Protein AF-A0A3M7MEG2-F1 (afdb_monomer)

Sequence (668 aa):
MTQASDADTGAGSASLAQGNNAINLSSTAGAWFLQFAGFLYNHRDTLGDNFNRLAKERKWGNKLNKSAGPSVKLKKRQAMSSSQANSWFIQFAGFTYYHSETLGDNFNRLAKERKWGYKLEQKRWAQCQAEEFSKKTIADVSSQAEEPSSITRIGTSSQAGSRFLQFAGFTYDPSETLEENVHRLATERKWGDKLTCKRLAEFQADTSSSITRIGASPQAGSWFCKFLGFKYDPSEPREDNFKRLAALRKWGDKLKCKHWTQCQAEEPSSHIRIGASPDAGSWFLNFPSFAYDYSLPLEDNFSRLAASHKWDREEKRKHWAECQIEEFGNAYGTDTTKLENWQNLCREVRIDEPMPSITQCKKALNASDVLVNLENLINHRNMPGVEVIRFNDWEEFMAYTVPDRIFAKKMAKKEGFIPLLGKEKERMSAESAGIVAGRTSRRCGVGNELNMLHTPRAWSLLVVDDSSCLKDYFEEEKKYYAPKECDRDYIEYVIARNMNAMEKAGDKRVTKEELLEKITPLFQGYYDMSLTMDHLYEASTQDCIQDYQKLIQVGPMLILRDMAMAADQEADRQAEEYKERVDTLAGMLDFATKVHEETAAATLRFLDGLGFALDPKIQNLRRAMEDSRRVLGENLRACVEAGWVTKENTSENDVSILSEVLLAPKET

Organism: NCBI:txid1302712

Structure (mmCIF, N/CA/C/O backbone):
data_AF-A0A3M7MEG2-F1
#
_entry.id   AF-A0A3M7MEG2-F1
#
loop_
_atom_site.group_PDB
_atom_site.id
_atom_site.type_symbol
_atom_site.label_atom_id
_atom_site.label_alt_id
_atom_site.label_comp_id
_atom_site.label_asym_id
_atom_site.label_entity_id
_atom_site.label_seq_id
_atom_site.pdbx_PDB_ins_code
_atom_site.Cartn_x
_atom_site.Cartn_y
_atom_site.Cartn_z
_atom_site.occupancy
_atom_site.B_iso_or_equiv
_atom_site.auth_seq_id
_atom_site.auth_comp_id
_atom_site.auth_asym_id
_atom_site.auth_atom_id
_atom_site.pdbx_PDB_model_num
ATOM 1 N N . MET A 1 1 ? 78.689 32.769 31.278 1.00 31.23 1 MET A N 1
ATOM 2 C CA . MET A 1 1 ? 79.606 33.844 30.853 1.00 31.23 1 MET A CA 1
ATOM 3 C C . MET A 1 1 ? 78.827 34.760 29.925 1.00 31.23 1 MET A C 1
ATOM 5 O O . MET A 1 1 ? 78.342 34.258 28.924 1.00 31.23 1 MET A O 1
ATOM 9 N N . THR A 1 2 ? 78.667 36.019 30.365 1.00 34.91 2 THR A N 1
ATOM 10 C CA . THR A 1 2 ? 78.321 37.262 29.623 1.00 34.91 2 THR A CA 1
ATOM 11 C C . THR A 1 2 ? 77.023 37.274 28.779 1.00 34.91 2 THR A C 1
ATOM 13 O O . THR A 1 2 ? 76.930 36.542 27.806 1.00 34.91 2 THR A O 1
ATOM 16 N N . GLN A 1 3 ? 75.921 37.949 29.177 1.00 38.25 3 GLN A N 1
ATOM 17 C CA . GLN A 1 3 ? 75.647 39.421 29.214 1.00 38.25 3 GLN A CA 1
ATOM 18 C C . GLN A 1 3 ? 75.838 40.098 27.839 1.00 38.25 3 GLN A C 1
ATOM 20 O O . GLN A 1 3 ? 76.814 39.779 27.177 1.00 38.25 3 GLN A O 1
ATOM 25 N N . ALA A 1 4 ? 75.035 41.049 27.339 1.00 38.25 4 ALA A N 1
ATOM 26 C CA . ALA A 1 4 ? 73.962 41.929 27.845 1.00 38.25 4 ALA A CA 1
ATOM 27 C C . ALA A 1 4 ? 73.311 42.637 26.606 1.00 38.25 4 ALA A C 1
ATOM 29 O O . ALA A 1 4 ? 73.960 42.676 25.564 1.00 38.25 4 ALA A O 1
ATOM 30 N N . SER A 1 5 ? 71.992 42.923 26.602 1.00 41.78 5 SER A N 1
ATOM 31 C CA . SER A 1 5 ? 71.337 44.265 26.731 1.00 41.78 5 SER A CA 1
ATOM 32 C C . SER A 1 5 ? 71.265 45.059 25.398 1.00 41.78 5 SER A C 1
ATOM 34 O O . SER A 1 5 ? 72.073 44.801 24.518 1.00 41.78 5 SER A O 1
ATOM 36 N N . ASP A 1 6 ? 70.317 45.937 25.037 1.00 33.91 6 ASP A N 1
ATOM 37 C CA . ASP A 1 6 ? 69.272 46.784 25.656 1.00 33.91 6 ASP A CA 1
ATOM 38 C C . ASP A 1 6 ? 68.216 47.125 24.549 1.00 33.91 6 ASP A C 1
ATOM 40 O O . ASP A 1 6 ? 68.555 47.057 23.368 1.00 33.91 6 ASP A O 1
ATOM 44 N N . ALA A 1 7 ? 66.902 47.237 24.833 1.00 36.78 7 ALA A N 1
ATOM 45 C CA . ALA A 1 7 ? 66.106 48.476 25.069 1.00 36.78 7 ALA A CA 1
ATOM 46 C C . ALA A 1 7 ? 66.026 49.434 23.839 1.00 36.78 7 ALA A C 1
ATOM 48 O O . ALA A 1 7 ? 67.023 49.634 23.164 1.00 36.78 7 ALA A O 1
ATOM 49 N N . ASP A 1 8 ? 64.957 50.139 23.446 1.00 35.78 8 ASP A N 1
ATOM 50 C CA . ASP A 1 8 ? 63.565 50.380 23.866 1.00 35.78 8 ASP A CA 1
ATOM 51 C C . ASP A 1 8 ? 62.920 51.310 22.786 1.00 35.78 8 ASP A C 1
ATOM 53 O O . ASP A 1 8 ? 63.622 51.776 21.885 1.00 35.78 8 ASP A O 1
ATOM 57 N N . THR A 1 9 ? 61.638 51.669 22.950 1.00 35.44 9 THR A N 1
ATOM 58 C CA . THR A 1 9 ? 60.776 52.656 22.238 1.00 35.44 9 THR A CA 1
ATOM 59 C C . THR A 1 9 ? 59.995 52.139 21.017 1.00 35.44 9 THR A C 1
ATOM 61 O O . THR A 1 9 ? 60.538 51.513 20.121 1.00 35.44 9 THR A O 1
ATOM 64 N N . GLY A 1 10 ? 58.684 52.351 20.862 1.00 31.69 10 GLY A N 1
ATOM 65 C CA . GLY A 1 10 ? 57.730 53.166 21.612 1.00 31.69 10 GLY A CA 1
ATOM 66 C C . GLY A 1 10 ? 56.786 53.914 20.657 1.00 31.69 10 GLY A C 1
ATOM 67 O O . GLY A 1 10 ? 57.201 54.880 20.036 1.00 31.69 10 GLY A O 1
ATOM 68 N N . ALA A 1 11 ? 55.515 53.486 20.634 1.00 32.16 11 ALA A N 1
ATOM 69 C CA . ALA A 1 11 ? 54.287 54.212 20.255 1.00 32.16 11 ALA A CA 1
ATOM 70 C C . ALA A 1 11 ? 53.988 54.604 18.782 1.00 32.16 11 ALA A C 1
ATOM 72 O O . ALA A 1 11 ? 54.729 55.339 18.141 1.00 32.16 11 ALA A O 1
ATOM 73 N N . GLY A 1 12 ? 52.762 54.266 18.332 1.00 29.05 12 GLY A N 1
ATOM 74 C CA . GLY A 1 12 ? 51.998 55.126 17.413 1.00 29.05 12 GLY A CA 1
ATOM 75 C C . GLY A 1 12 ? 50.974 54.474 16.466 1.00 29.05 12 GLY A C 1
ATOM 76 O O . GLY A 1 12 ? 51.326 54.064 15.371 1.00 29.05 12 GLY A O 1
ATOM 77 N N . SER A 1 13 ? 49.687 54.568 16.829 1.00 30.16 13 SER A N 1
ATOM 78 C CA . SER A 1 13 ? 48.490 54.724 15.960 1.00 30.16 13 SER A CA 1
ATOM 79 C C . SER A 1 13 ? 47.905 53.561 15.120 1.00 30.16 13 SER A C 1
ATOM 81 O O . SER A 1 13 ? 48.334 53.262 14.016 1.00 30.16 13 SER A O 1
ATOM 83 N N . ALA A 1 14 ? 46.797 53.023 15.654 1.00 32.91 14 ALA A N 1
ATOM 84 C CA . ALA A 1 14 ? 45.452 52.862 15.068 1.00 32.91 14 ALA A CA 1
ATOM 85 C C . ALA A 1 14 ? 45.259 52.494 13.576 1.00 32.91 14 ALA A C 1
ATOM 87 O O . ALA A 1 14 ? 45.447 53.315 12.684 1.00 32.91 14 ALA A O 1
ATOM 88 N N . SER A 1 15 ? 44.632 51.333 13.341 1.00 30.36 15 SER A N 1
ATOM 89 C CA . SER A 1 15 ? 43.772 51.082 12.175 1.00 30.36 15 SER A CA 1
ATOM 90 C C . SER A 1 15 ? 42.692 50.050 12.520 1.00 30.36 15 SER A C 1
ATOM 92 O O . SER A 1 15 ? 42.998 48.939 12.947 1.00 30.36 15 SER A O 1
ATOM 94 N N . LEU A 1 16 ? 41.428 50.441 12.329 1.00 32.22 16 LEU A N 1
ATOM 95 C CA . LEU A 1 16 ? 40.225 49.611 12.417 1.00 32.22 16 LEU A CA 1
ATOM 96 C C . LEU A 1 16 ? 40.349 48.344 11.553 1.00 32.22 16 LEU A C 1
ATOM 98 O O . LEU A 1 16 ? 40.633 48.440 10.361 1.00 32.22 16 LEU A O 1
ATOM 102 N N . ALA A 1 17 ? 40.001 47.185 12.114 1.00 32.34 17 ALA A N 1
ATOM 103 C CA . ALA A 1 17 ? 39.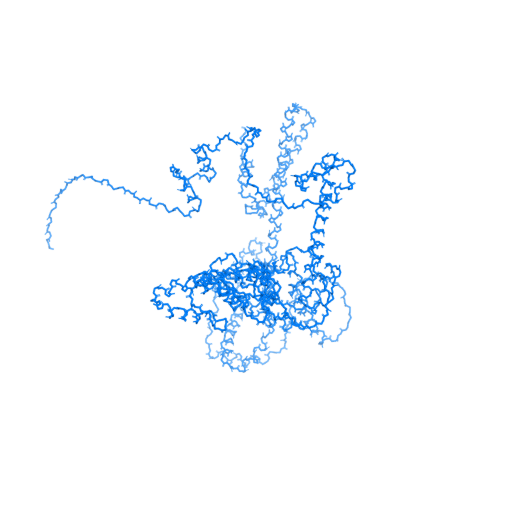653 45.991 11.348 1.00 32.34 17 ALA A CA 1
ATOM 104 C C . ALA A 1 17 ? 38.193 45.622 11.645 1.00 32.34 17 ALA A C 1
ATOM 106 O O . ALA A 1 17 ? 37.829 45.274 12.768 1.00 32.34 17 ALA A O 1
ATOM 107 N N . GLN A 1 18 ? 37.354 45.757 10.620 1.00 31.05 18 GLN A N 1
ATOM 108 C CA . GLN A 1 18 ? 35.970 45.299 10.588 1.00 31.05 18 GLN A CA 1
ATOM 109 C C . GLN A 1 18 ? 35.932 43.768 10.689 1.00 31.05 18 GLN A C 1
ATOM 111 O O . GLN A 1 18 ? 36.506 43.068 9.857 1.00 31.05 18 GLN A O 1
ATOM 116 N N . GLY A 1 19 ? 35.234 43.251 11.700 1.00 29.19 19 GLY A N 1
ATOM 117 C CA . GLY A 1 19 ? 34.893 41.836 11.799 1.00 29.19 19 GLY A CA 1
ATOM 118 C C . GLY A 1 19 ? 33.710 41.504 10.891 1.00 29.19 19 GLY A C 1
ATOM 119 O O . GLY A 1 19 ? 32.586 41.921 11.161 1.00 29.19 19 GLY A O 1
ATOM 120 N N . ASN A 1 20 ? 33.954 40.729 9.835 1.00 30.94 20 ASN A N 1
ATOM 121 C CA . ASN A 1 20 ? 32.906 40.068 9.060 1.00 30.94 20 ASN A CA 1
ATOM 122 C C . ASN A 1 20 ? 32.591 38.708 9.701 1.00 30.94 20 ASN A C 1
ATOM 124 O O . ASN A 1 20 ? 33.257 37.717 9.417 1.00 30.94 20 ASN A O 1
ATOM 128 N N . ASN A 1 21 ? 31.555 38.659 10.542 1.00 33.25 21 ASN A N 1
ATOM 129 C CA . ASN A 1 21 ? 30.901 37.407 10.928 1.00 33.25 21 ASN A CA 1
ATOM 130 C C . ASN A 1 21 ? 29.784 37.107 9.921 1.00 33.25 21 ASN A C 1
ATOM 132 O O . ASN A 1 21 ? 28.692 37.671 10.000 1.00 33.25 21 ASN A O 1
ATOM 136 N N . ALA A 1 22 ? 30.057 36.216 8.968 1.00 33.53 22 ALA A N 1
ATOM 137 C CA . ALA A 1 22 ? 29.028 35.626 8.121 1.00 33.53 22 ALA A CA 1
ATOM 138 C C . ALA A 1 22 ? 28.283 34.547 8.924 1.00 33.53 22 ALA A C 1
ATOM 140 O O . ALA A 1 22 ? 28.814 33.469 9.182 1.00 33.53 22 ALA A O 1
ATOM 141 N N . ILE A 1 23 ? 27.057 34.854 9.350 1.00 38.81 23 ILE A N 1
ATOM 142 C CA . ILE A 1 23 ? 26.146 33.891 9.977 1.00 38.81 23 ILE A CA 1
ATOM 143 C C . ILE A 1 23 ? 25.477 33.071 8.868 1.00 38.81 23 ILE A C 1
ATOM 145 O O . ILE A 1 23 ? 24.882 33.617 7.940 1.00 38.81 23 ILE A O 1
ATOM 149 N N . ASN A 1 24 ? 25.598 31.750 8.978 1.00 39.91 24 ASN A N 1
ATOM 150 C CA . ASN A 1 24 ? 25.085 30.757 8.042 1.00 39.91 24 ASN A CA 1
ATOM 151 C C . ASN A 1 24 ? 23.546 30.652 8.172 1.00 39.91 24 ASN A C 1
ATOM 153 O O . ASN A 1 24 ? 23.036 30.163 9.178 1.00 39.91 24 ASN A O 1
ATOM 157 N N . LEU A 1 25 ? 22.797 31.155 7.185 1.00 45.62 25 LEU A N 1
ATOM 158 C CA . LEU A 1 25 ? 21.327 31.117 7.128 1.00 45.62 25 LEU A CA 1
ATOM 159 C C . LEU A 1 25 ? 20.866 29.863 6.362 1.00 45.62 25 LEU A C 1
ATOM 161 O O . LEU A 1 25 ? 20.627 29.932 5.159 1.00 45.62 25 LEU A O 1
ATOM 165 N N . SER A 1 26 ? 20.745 28.716 7.038 1.00 42.72 26 SER A N 1
ATOM 166 C CA . SER A 1 26 ? 20.323 27.443 6.417 1.00 42.72 26 SER A CA 1
ATOM 167 C C . SER A 1 26 ? 18.835 27.092 6.580 1.00 42.72 26 SER A C 1
ATOM 169 O O . SER A 1 26 ? 18.432 25.994 6.205 1.00 42.72 26 SER A O 1
ATOM 171 N N . SER A 1 27 ? 17.982 27.990 7.091 1.00 55.69 27 SER A N 1
ATOM 172 C CA . SER A 1 27 ? 16.537 27.726 7.135 1.00 55.69 27 SER A CA 1
ATOM 173 C C . SER A 1 27 ? 15.844 28.175 5.841 1.00 55.69 27 SER A C 1
ATOM 175 O O . SER A 1 27 ? 15.940 29.329 5.416 1.00 55.69 27 SER A O 1
ATOM 177 N N . THR A 1 28 ? 15.096 27.258 5.218 1.00 61.84 28 THR A N 1
ATOM 178 C CA . THR A 1 28 ? 14.296 27.454 3.988 1.00 61.84 28 THR A CA 1
ATOM 179 C C . THR A 1 28 ? 13.350 28.658 4.077 1.00 61.84 28 THR A C 1
ATOM 181 O O . THR A 1 28 ? 13.046 29.301 3.074 1.00 61.84 28 THR A O 1
ATOM 184 N N . ALA A 1 29 ? 12.932 28.999 5.296 1.00 68.38 29 ALA A N 1
ATOM 185 C CA . ALA A 1 29 ? 12.127 30.167 5.626 1.00 68.38 29 ALA A CA 1
ATOM 186 C C . ALA A 1 29 ? 12.816 31.501 5.288 1.00 68.38 29 ALA A C 1
ATOM 188 O O . ALA A 1 29 ? 12.210 32.357 4.644 1.00 68.38 29 ALA A O 1
ATOM 189 N N . GLY A 1 30 ? 14.084 31.682 5.676 1.00 76.06 30 GLY A N 1
ATOM 190 C CA . GLY A 1 30 ? 14.817 32.928 5.429 1.00 76.06 30 GLY A CA 1
ATOM 191 C C . GLY A 1 30 ? 15.036 33.189 3.936 1.00 76.06 30 GLY A C 1
ATOM 192 O O . GLY A 1 30 ? 14.903 34.322 3.474 1.00 76.06 30 GLY A O 1
ATOM 193 N N . ALA A 1 31 ? 15.277 32.125 3.161 1.00 83.00 31 ALA A N 1
ATOM 194 C CA . ALA A 1 31 ? 15.474 32.199 1.712 1.00 83.00 31 ALA A CA 1
ATOM 195 C C . ALA A 1 31 ? 14.240 32.720 0.954 1.00 83.00 31 ALA A C 1
ATOM 197 O O . ALA A 1 31 ? 14.384 33.404 -0.060 1.00 83.00 31 ALA A O 1
ATOM 198 N N . TRP A 1 32 ? 13.029 32.449 1.451 1.00 89.94 32 TRP A N 1
ATOM 199 C CA . TRP A 1 32 ? 11.794 32.963 0.854 1.00 89.94 32 TRP A CA 1
ATOM 200 C C . TRP A 1 32 ? 11.682 34.489 0.996 1.00 89.94 32 TRP A C 1
ATOM 202 O O . TRP A 1 32 ? 11.363 35.183 0.032 1.00 89.94 32 TRP A O 1
ATOM 212 N N . PHE A 1 33 ? 12.027 35.037 2.167 1.00 88.38 33 PHE A N 1
ATOM 213 C CA . PHE A 1 33 ? 11.973 36.483 2.417 1.00 88.38 33 PHE A CA 1
ATOM 214 C C . PHE A 1 33 ? 13.014 37.281 1.618 1.00 88.38 33 PHE A C 1
ATOM 216 O O . PHE A 1 33 ? 12.756 38.429 1.257 1.00 88.38 33 PHE A O 1
ATOM 223 N N . LEU A 1 34 ? 14.151 36.666 1.271 1.00 83.94 34 LEU A N 1
ATOM 224 C CA . LEU A 1 34 ? 15.196 37.289 0.446 1.00 83.94 34 LEU A CA 1
ATOM 225 C C . LEU A 1 34 ? 14.755 37.571 -1.001 1.00 83.94 34 LEU A C 1
ATOM 227 O O . LEU A 1 34 ? 15.395 38.360 -1.693 1.00 83.94 34 LEU A O 1
ATOM 231 N N . GLN A 1 35 ? 13.642 36.989 -1.457 1.00 86.81 35 GLN A N 1
ATOM 232 C CA . GLN A 1 35 ? 13.072 37.280 -2.777 1.00 86.81 35 GLN A CA 1
ATOM 233 C C . GLN A 1 35 ? 12.414 38.671 -2.843 1.00 86.81 35 GLN A C 1
ATOM 235 O O . GLN A 1 35 ? 12.172 39.200 -3.930 1.00 86.81 35 GLN A O 1
ATOM 240 N N . PHE A 1 36 ? 12.139 39.301 -1.695 1.00 90.75 36 PHE A N 1
ATOM 241 C CA . PHE A 1 36 ? 11.484 40.603 -1.625 1.00 90.75 36 PHE A CA 1
ATOM 242 C C . PHE A 1 36 ? 12.518 41.720 -1.483 1.00 90.75 36 PHE A C 1
ATOM 244 O O . PHE A 1 36 ? 12.872 42.121 -0.380 1.00 90.75 36 PHE A O 1
ATOM 251 N N . ALA A 1 37 ? 12.961 42.275 -2.615 1.00 87.38 37 ALA A N 1
ATOM 252 C CA . ALA A 1 37 ? 13.951 43.354 -2.653 1.00 87.38 37 ALA A CA 1
ATOM 253 C C . ALA A 1 37 ? 13.613 44.502 -1.680 1.00 87.38 37 ALA A C 1
ATOM 255 O O . ALA A 1 37 ? 12.540 45.107 -1.782 1.00 87.38 37 ALA A O 1
ATOM 256 N N . GLY A 1 38 ? 14.530 44.786 -0.750 1.00 87.81 38 GLY A N 1
ATOM 257 C CA . GLY A 1 38 ? 14.386 45.818 0.283 1.00 87.81 38 GLY A CA 1
ATOM 258 C C . GLY A 1 38 ? 13.788 45.345 1.614 1.00 87.81 38 GLY A C 1
ATOM 259 O O . GLY A 1 38 ? 13.783 46.127 2.557 1.00 87.81 38 GLY A O 1
ATOM 260 N N . PHE A 1 39 ? 13.330 44.092 1.720 1.00 94.56 39 PHE A N 1
ATOM 261 C CA . PHE A 1 39 ? 12.874 43.513 2.984 1.00 94.56 39 PHE A CA 1
ATOM 262 C C . PHE A 1 39 ? 14.039 42.845 3.727 1.00 94.56 39 PHE A C 1
ATOM 264 O O . PHE A 1 39 ? 14.721 41.980 3.173 1.00 94.56 39 PHE A O 1
ATOM 271 N N . LEU A 1 40 ? 14.260 43.222 4.989 1.00 93.38 40 LEU A N 1
ATOM 272 C CA . LEU A 1 40 ? 15.278 42.608 5.843 1.00 93.38 40 LEU A CA 1
ATOM 273 C C . LEU A 1 40 ? 14.630 41.517 6.707 1.00 93.38 40 LEU A C 1
ATOM 275 O O . LEU A 1 40 ? 13.771 41.821 7.537 1.00 93.38 40 LEU A O 1
ATOM 279 N N . TYR A 1 41 ? 15.029 40.256 6.529 1.00 93.62 41 TYR A N 1
ATOM 280 C CA . TYR A 1 41 ? 14.593 39.158 7.399 1.00 93.62 41 TYR A CA 1
ATOM 281 C C . TYR A 1 41 ? 15.264 39.273 8.773 1.00 93.62 41 TYR A C 1
ATOM 283 O O . TYR A 1 41 ? 16.489 39.380 8.862 1.00 93.62 41 TYR A O 1
ATOM 291 N N . ASN A 1 42 ? 14.474 39.228 9.845 1.00 91.31 42 ASN A N 1
ATOM 292 C CA . ASN A 1 42 ? 14.986 39.236 11.211 1.00 91.31 42 ASN A CA 1
ATOM 293 C C . ASN A 1 42 ? 14.836 37.837 11.813 1.00 91.31 42 ASN A C 1
ATOM 295 O O . ASN A 1 42 ? 13.726 37.387 12.078 1.00 91.31 42 ASN A O 1
ATOM 299 N N . HIS A 1 43 ? 15.960 37.164 12.054 1.00 90.25 43 HIS A N 1
ATOM 300 C CA . HIS A 1 43 ? 15.987 35.802 12.594 1.00 90.25 43 HIS A CA 1
ATOM 301 C C . HIS A 1 43 ? 15.493 35.698 14.045 1.00 90.25 43 HIS A C 1
ATOM 303 O O . HIS A 1 43 ? 15.267 34.589 14.518 1.00 90.25 43 HIS A O 1
ATOM 309 N N . ARG A 1 44 ? 15.353 36.828 14.753 1.00 85.69 44 ARG A N 1
ATOM 310 C CA . ARG A 1 44 ? 14.801 36.874 16.115 1.00 85.69 44 ARG A CA 1
ATOM 311 C C . ARG A 1 44 ? 13.275 36.950 16.150 1.00 85.69 44 ARG A C 1
ATOM 313 O O . ARG A 1 44 ? 12.695 36.701 17.198 1.00 85.69 44 ARG A O 1
ATOM 320 N N . ASP A 1 45 ? 12.650 37.293 15.028 1.00 89.56 45 ASP A N 1
ATOM 321 C CA . ASP A 1 45 ? 11.198 37.392 14.911 1.00 89.56 45 ASP A CA 1
ATOM 322 C C . ASP A 1 45 ? 10.626 36.061 14.410 1.00 89.56 45 ASP A C 1
ATOM 324 O O . ASP A 1 45 ? 11.280 35.341 13.646 1.00 89.56 45 ASP A O 1
ATOM 328 N N . THR A 1 46 ? 9.385 35.736 14.782 1.00 90.69 46 THR A N 1
ATOM 329 C CA . THR A 1 46 ? 8.735 34.541 14.233 1.00 90.69 46 THR A CA 1
ATOM 330 C C . THR A 1 46 ? 8.502 34.691 12.721 1.00 90.69 46 THR A C 1
ATOM 332 O O . THR A 1 46 ? 8.537 35.787 12.148 1.00 90.69 46 THR A O 1
ATOM 335 N N . LEU A 1 47 ? 8.231 33.578 12.037 1.00 82.56 47 LEU A N 1
ATOM 336 C CA . LEU A 1 47 ? 7.825 33.586 10.626 1.00 82.56 47 LEU A CA 1
ATOM 337 C C . LEU A 1 47 ? 6.596 34.479 10.382 1.00 82.56 47 LEU A C 1
ATOM 339 O O . LEU A 1 47 ? 6.556 35.216 9.396 1.00 82.56 47 LEU A O 1
ATOM 343 N N . GLY A 1 48 ? 5.625 34.443 11.300 1.00 86.88 48 GLY A N 1
ATOM 344 C CA . GLY A 1 48 ? 4.423 35.275 11.244 1.00 86.88 48 GLY A CA 1
ATOM 345 C C . GLY A 1 48 ? 4.734 36.763 11.396 1.00 86.88 48 GLY A C 1
ATOM 346 O O . GLY A 1 48 ? 4.192 37.580 10.655 1.00 86.88 48 GLY A O 1
ATOM 347 N N . ASP A 1 49 ? 5.662 37.121 12.282 1.00 92.06 49 ASP A N 1
ATOM 348 C CA . ASP A 1 49 ? 6.077 38.512 12.498 1.00 92.06 49 ASP A CA 1
ATOM 349 C C . ASP A 1 49 ? 6.825 39.083 11.289 1.00 92.06 49 ASP A C 1
ATOM 351 O O . ASP A 1 49 ? 6.515 40.186 10.826 1.00 92.06 49 ASP A O 1
ATOM 355 N N . ASN A 1 50 ? 7.751 38.308 10.708 1.00 94.88 50 ASN A N 1
ATOM 356 C CA . ASN A 1 50 ? 8.419 38.683 9.461 1.00 94.88 50 ASN A CA 1
ATOM 357 C C . ASN A 1 50 ? 7.407 38.820 8.307 1.00 94.88 50 ASN A C 1
ATOM 359 O O . ASN A 1 50 ? 7.476 39.783 7.541 1.00 94.88 50 ASN A O 1
ATOM 363 N N . PHE A 1 51 ? 6.421 37.920 8.208 1.00 92.75 51 PHE A N 1
ATOM 364 C CA . PHE A 1 51 ? 5.362 38.002 7.198 1.00 92.75 51 PHE A CA 1
ATOM 365 C C . PHE A 1 51 ? 4.473 39.237 7.378 1.00 92.75 51 PHE A C 1
ATOM 367 O O . PHE A 1 51 ? 4.222 39.962 6.418 1.00 92.75 51 PHE A O 1
ATOM 374 N N . ASN A 1 52 ? 4.040 39.527 8.604 1.00 90.62 52 ASN A N 1
ATOM 375 C CA . ASN A 1 52 ? 3.218 40.696 8.911 1.00 90.62 52 ASN A CA 1
ATOM 376 C C . ASN A 1 52 ? 3.967 42.004 8.640 1.00 90.62 52 ASN A C 1
ATOM 378 O O . ASN A 1 52 ? 3.380 42.961 8.124 1.00 90.62 52 ASN A O 1
ATOM 382 N N . ARG A 1 53 ? 5.274 42.048 8.924 1.00 95.62 53 ARG A N 1
ATOM 383 C CA . ARG A 1 53 ? 6.116 43.205 8.607 1.00 95.62 53 ARG A CA 1
ATOM 384 C C . ARG A 1 53 ? 6.270 43.384 7.098 1.00 95.62 53 ARG A C 1
ATOM 386 O O . ARG A 1 53 ? 6.049 44.490 6.607 1.00 95.62 53 ARG A O 1
ATOM 393 N N . LEU A 1 54 ? 6.526 42.301 6.359 1.00 93.56 54 LEU A N 1
ATOM 394 C CA . LEU A 1 54 ? 6.573 42.323 4.894 1.00 93.56 54 LEU A CA 1
ATOM 395 C C . LEU A 1 54 ? 5.232 42.788 4.306 1.00 93.56 54 LEU A C 1
ATOM 397 O O . LEU A 1 54 ? 5.202 43.670 3.448 1.00 93.56 54 LEU A O 1
ATOM 401 N N . ALA A 1 55 ? 4.116 42.252 4.802 1.00 89.94 55 ALA A N 1
ATOM 402 C CA . ALA A 1 55 ? 2.773 42.630 4.379 1.00 89.94 55 ALA A CA 1
ATOM 403 C C . ALA A 1 55 ? 2.481 44.113 4.654 1.00 89.94 55 ALA A C 1
ATOM 405 O O . ALA A 1 55 ? 1.880 44.794 3.822 1.00 89.94 55 ALA A O 1
ATOM 406 N N . LYS A 1 56 ? 2.947 44.646 5.787 1.00 92.75 56 LYS A N 1
ATOM 407 C CA . LYS A 1 56 ? 2.815 46.065 6.133 1.00 92.75 56 LYS A CA 1
ATOM 408 C C . LYS A 1 56 ? 3.668 46.958 5.229 1.00 92.75 56 LYS A C 1
ATOM 410 O O . LYS A 1 56 ? 3.148 47.934 4.691 1.00 92.75 56 LYS A O 1
ATOM 415 N N . GLU A 1 57 ? 4.935 46.609 5.004 1.00 92.25 57 GLU A N 1
ATOM 416 C CA . GLU A 1 57 ? 5.849 47.343 4.112 1.00 92.25 57 GLU A CA 1
ATOM 417 C C . GLU A 1 57 ? 5.351 47.360 2.663 1.00 92.25 57 GLU A C 1
ATOM 419 O O . GLU A 1 57 ? 5.409 48.385 1.981 1.00 92.25 57 GLU A O 1
ATOM 424 N N . ARG A 1 58 ? 4.780 46.242 2.206 1.00 91.69 58 ARG A N 1
ATOM 425 C CA . ARG A 1 58 ? 4.196 46.109 0.866 1.00 91.69 58 ARG A CA 1
ATOM 426 C C . ARG A 1 58 ? 2.755 46.609 0.768 1.00 91.69 58 ARG A C 1
ATOM 428 O O . ARG A 1 58 ? 2.176 46.555 -0.316 1.00 91.69 58 ARG A O 1
ATOM 435 N N . LYS A 1 59 ? 2.185 47.123 1.866 1.00 88.25 59 LYS A N 1
ATOM 436 C CA . LYS A 1 59 ? 0.798 47.612 1.951 1.00 88.25 59 LYS A CA 1
ATOM 437 C C . LYS A 1 59 ? -0.225 46.569 1.476 1.00 88.25 59 LYS A C 1
ATOM 439 O O . LYS A 1 59 ? -1.201 46.898 0.806 1.00 88.25 59 LYS A O 1
ATOM 444 N N . TRP A 1 60 ? -0.014 45.304 1.835 1.00 85.62 60 TRP A N 1
ATOM 445 C CA . TRP A 1 60 ? -0.879 44.173 1.480 1.00 85.62 60 TRP A CA 1
ATOM 446 C C . TRP A 1 60 ? -2.230 44.150 2.223 1.00 85.62 60 TRP A C 1
ATOM 448 O O . TRP A 1 60 ? -3.053 43.278 1.961 1.00 85.62 60 TRP A O 1
ATOM 458 N N . GLY A 1 61 ? -2.527 45.132 3.083 1.00 51.75 61 GLY A N 1
ATOM 459 C CA . GLY A 1 61 ? -3.814 45.251 3.778 1.00 51.75 61 GLY A CA 1
ATOM 460 C C . GLY A 1 61 ? -4.642 46.468 3.354 1.00 51.75 61 GLY A C 1
ATOM 461 O O . GLY A 1 61 ? -4.234 47.592 3.632 1.00 51.75 61 GLY A O 1
ATOM 462 N N . ASN A 1 62 ? -5.793 46.214 2.699 1.00 41.56 62 ASN A N 1
ATOM 463 C CA . ASN A 1 62 ? -7.091 46.934 2.814 1.00 41.56 62 ASN A CA 1
ATOM 464 C C . ASN A 1 62 ? -8.127 46.596 1.706 1.00 41.56 62 ASN A C 1
ATOM 466 O O . ASN A 1 62 ? -9.118 47.305 1.553 1.00 41.56 62 ASN A O 1
ATOM 470 N N . LYS A 1 63 ? -7.969 45.506 0.938 1.00 43.16 63 LYS A N 1
ATOM 471 C CA . LYS A 1 63 ? -8.970 45.065 -0.066 1.00 43.16 63 LYS A CA 1
ATOM 472 C C . LYS A 1 63 ? -9.577 43.681 0.194 1.00 43.16 63 LYS A C 1
ATOM 474 O O . LYS A 1 63 ? -9.903 42.961 -0.739 1.00 43.16 63 LYS A O 1
ATOM 479 N N . LEU A 1 64 ? -9.783 43.326 1.457 1.00 45.69 64 LEU A N 1
ATOM 480 C CA . LEU A 1 64 ? -10.601 42.174 1.848 1.00 45.69 64 LEU A CA 1
ATOM 481 C C . LEU A 1 64 ? -11.609 42.629 2.903 1.00 45.69 64 LEU A C 1
ATOM 483 O O . LEU A 1 64 ? -11.468 42.314 4.074 1.00 45.69 64 LEU A O 1
ATOM 487 N N . ASN A 1 65 ? -12.544 43.489 2.486 1.00 39.41 65 ASN A N 1
ATOM 488 C CA . ASN A 1 65 ? -13.919 43.597 2.989 1.00 39.41 65 ASN A CA 1
ATOM 489 C C . ASN A 1 65 ? -14.601 44.822 2.346 1.00 39.41 65 ASN A C 1
ATOM 491 O O . ASN A 1 65 ? -14.112 45.938 2.484 1.00 39.41 65 ASN A O 1
ATOM 495 N N . LYS A 1 66 ? -15.761 44.599 1.706 1.00 33.06 66 LYS A N 1
ATOM 496 C CA . LYS A 1 66 ? -16.680 45.563 1.044 1.00 33.06 66 LYS A CA 1
ATOM 497 C C . LYS A 1 66 ? -16.397 45.931 -0.427 1.00 33.06 66 LYS A C 1
ATOM 499 O O . LYS A 1 66 ? -15.797 46.953 -0.735 1.00 33.06 66 LYS A O 1
ATOM 504 N N . SER A 1 67 ? -17.012 45.198 -1.352 1.00 31.84 67 SER A N 1
ATOM 505 C CA . SER A 1 67 ? -18.247 45.624 -2.046 1.00 31.84 67 SER A CA 1
ATOM 506 C C . SER A 1 67 ? -18.413 44.935 -3.409 1.00 31.84 67 SER A C 1
ATOM 508 O O . SER A 1 67 ? -17.460 44.435 -3.996 1.00 31.84 67 SER A O 1
ATOM 510 N N . ALA A 1 68 ? -19.680 44.866 -3.815 1.00 34.97 68 ALA A N 1
ATOM 511 C CA . ALA A 1 68 ? -20.252 44.453 -5.091 1.00 34.97 68 ALA A CA 1
ATOM 512 C C . ALA A 1 68 ? -19.370 44.615 -6.350 1.00 34.97 68 ALA A C 1
ATOM 514 O O . ALA A 1 68 ? -18.545 45.519 -6.449 1.00 34.97 68 ALA A O 1
ATOM 515 N N . GLY A 1 69 ? -19.618 43.752 -7.346 1.00 30.42 69 GLY A N 1
ATOM 516 C CA . GLY A 1 69 ? -19.013 43.830 -8.684 1.00 30.42 69 GLY A CA 1
ATOM 517 C C . GLY A 1 69 ? -19.232 45.180 -9.393 1.00 30.42 69 GLY A C 1
ATOM 518 O O . GLY A 1 69 ? -20.056 45.983 -8.954 1.00 30.42 69 GLY A O 1
ATOM 519 N N . PRO A 1 70 ? -18.536 45.423 -10.523 1.00 36.16 70 PRO A N 1
ATOM 520 C CA . PRO A 1 70 ? -18.893 44.697 -11.743 1.00 36.16 70 PRO A CA 1
ATOM 521 C C . PRO A 1 70 ? -17.717 44.258 -12.644 1.00 36.16 70 PRO A C 1
ATOM 523 O O . PRO A 1 70 ? -16.693 44.919 -12.749 1.00 36.16 70 PRO A O 1
ATOM 526 N N . SER A 1 71 ? -17.956 43.136 -13.334 1.00 32.91 71 SER A N 1
ATOM 527 C CA . SER A 1 71 ? -17.612 42.801 -14.728 1.00 32.91 71 SER A CA 1
ATOM 528 C C . SER A 1 71 ? -16.275 43.283 -15.323 1.00 32.91 71 SER A C 1
ATOM 530 O O . SER A 1 71 ? -16.084 44.474 -15.532 1.00 32.91 71 SER A O 1
ATOM 532 N N . VAL A 1 72 ? -15.426 42.335 -15.762 1.00 30.27 72 VAL A N 1
ATOM 533 C CA . VAL A 1 72 ? -14.954 42.215 -17.164 1.00 30.27 72 VAL A CA 1
ATOM 534 C C . VAL A 1 72 ? -14.078 40.955 -17.360 1.00 30.27 72 VAL A C 1
ATOM 536 O O . VAL A 1 72 ? -12.989 40.824 -16.816 1.00 30.27 72 VAL A O 1
ATOM 539 N N . LYS A 1 73 ? -14.599 40.068 -18.224 1.00 33.44 73 LYS A N 1
ATOM 540 C CA . LYS A 1 73 ? -13.941 39.143 -19.175 1.00 33.44 73 LYS A CA 1
ATOM 541 C C . LYS A 1 73 ? -13.006 38.046 -18.638 1.00 33.44 73 LYS A C 1
ATOM 543 O O . LYS A 1 73 ? -11.786 38.142 -18.740 1.00 33.44 73 LYS A O 1
ATOM 548 N N . LEU A 1 74 ? -13.606 36.901 -18.296 1.00 29.80 74 LEU A N 1
ATOM 549 C CA . LEU A 1 74 ? -12.945 35.597 -18.401 1.00 29.80 74 LEU A CA 1
ATOM 550 C C . LEU A 1 74 ? -13.260 34.952 -19.763 1.00 29.80 74 LEU A C 1
ATOM 552 O O . LEU A 1 74 ? -14.385 35.012 -20.260 1.00 29.80 74 LEU A O 1
ATOM 556 N N . LYS A 1 75 ? -12.225 34.382 -20.381 1.00 31.88 75 LYS A N 1
ATOM 557 C CA . LYS A 1 75 ? -12.226 33.767 -21.712 1.00 31.88 75 LYS A CA 1
ATOM 558 C C . LYS A 1 75 ? -13.240 32.619 -21.815 1.00 31.88 75 LYS A C 1
ATOM 560 O O . LYS A 1 75 ? -13.299 31.757 -20.943 1.00 31.88 75 LYS A O 1
ATOM 565 N N . LYS A 1 76 ? -13.972 32.598 -22.937 1.00 35.69 76 LYS A N 1
ATOM 566 C CA . LYS A 1 76 ? -14.827 31.496 -23.407 1.00 35.69 76 LYS A CA 1
ATOM 567 C C . LYS A 1 76 ? -14.104 30.148 -23.275 1.00 35.69 76 LYS A C 1
ATOM 569 O O . LYS A 1 76 ? -13.125 29.913 -23.980 1.00 35.69 76 LYS A O 1
ATOM 574 N N . ARG A 1 77 ? -14.643 29.248 -22.450 1.00 31.02 77 ARG A N 1
ATOM 575 C CA . ARG A 1 77 ? -14.575 27.802 -22.697 1.00 31.02 77 ARG A CA 1
ATOM 576 C C . ARG A 1 77 ? -15.829 27.407 -23.475 1.00 31.02 77 ARG A C 1
ATOM 578 O O . ARG A 1 77 ? -16.905 27.946 -23.230 1.00 31.02 77 ARG A O 1
ATOM 585 N N . GLN A 1 78 ? -15.640 26.551 -24.473 1.00 32.53 78 GLN A N 1
ATOM 586 C CA . GLN A 1 78 ? -16.679 26.052 -25.369 1.00 32.53 78 GLN A CA 1
ATOM 587 C C . GLN A 1 78 ? -17.837 25.441 -24.573 1.00 32.53 78 GLN A C 1
ATOM 589 O O . GLN A 1 78 ? -17.629 24.547 -23.759 1.00 32.53 78 GLN A O 1
ATOM 594 N N . ALA A 1 79 ? -19.052 25.918 -24.841 1.00 32.50 79 ALA A N 1
ATOM 595 C CA . ALA A 1 79 ? -20.270 25.201 -24.507 1.00 32.50 79 ALA A CA 1
ATOM 596 C C . ALA A 1 79 ? -20.400 24.014 -25.474 1.00 32.50 79 ALA A C 1
ATOM 598 O O . ALA A 1 79 ? -20.421 24.217 -26.690 1.00 32.50 79 ALA A O 1
ATOM 599 N N . MET A 1 80 ? -20.453 22.792 -24.940 1.00 30.17 80 MET A N 1
ATOM 600 C CA . MET A 1 80 ? -20.932 21.624 -25.682 1.00 30.17 80 MET A CA 1
ATOM 601 C C . MET A 1 80 ? -22.464 21.590 -25.671 1.00 30.17 80 MET A C 1
ATOM 603 O O . MET A 1 80 ? -23.111 22.154 -24.790 1.00 30.17 80 MET A O 1
ATOM 607 N N . SER A 1 81 ? -23.022 20.997 -26.725 1.00 36.62 81 SER A N 1
ATOM 608 C CA . SER A 1 81 ? -24.370 21.240 -27.227 1.00 36.62 81 SER A CA 1
ATOM 609 C C . SER A 1 81 ? -25.508 20.789 -26.312 1.00 36.62 81 SER A C 1
ATOM 611 O O . SER A 1 81 ? -25.559 19.660 -25.831 1.00 36.62 81 SER A O 1
ATOM 613 N N . SER A 1 82 ? -26.482 21.686 -26.225 1.00 45.56 82 SER A N 1
ATOM 614 C CA . SER A 1 82 ? -27.865 21.536 -25.791 1.00 45.56 82 SER A CA 1
ATOM 615 C C . SER A 1 82 ? -28.604 20.349 -26.430 1.00 45.56 82 SER A C 1
ATOM 617 O O . SER A 1 82 ? -28.797 20.347 -27.644 1.00 45.56 82 SER A O 1
ATOM 619 N N . SER A 1 83 ? -29.100 19.407 -25.618 1.00 41.06 83 SER A N 1
ATOM 620 C CA . SER A 1 83 ? -30.425 18.776 -25.838 1.00 41.06 83 SER A CA 1
ATOM 621 C C . SER A 1 83 ? -30.936 17.896 -24.685 1.00 41.06 83 SER A C 1
ATOM 623 O O . SER A 1 83 ? -32.099 17.509 -24.710 1.00 41.06 83 SER A O 1
ATOM 625 N N . GLN A 1 84 ? -30.153 17.611 -23.640 1.00 51.84 84 GLN A N 1
ATOM 626 C CA . GLN A 1 84 ? -30.636 16.812 -22.508 1.00 51.84 84 GLN A CA 1
ATOM 627 C C . GLN A 1 84 ? -30.797 17.682 -21.261 1.00 51.84 84 GLN A C 1
ATOM 629 O O . GLN A 1 84 ? -29.857 17.877 -20.495 1.00 51.84 84 GLN A O 1
ATOM 634 N N . ALA A 1 85 ? -32.007 18.202 -21.040 1.00 53.19 85 ALA A N 1
ATOM 635 C CA . ALA A 1 85 ? -32.390 18.681 -19.717 1.00 53.19 85 ALA A CA 1
ATOM 636 C C . ALA A 1 85 ? -32.167 17.527 -18.724 1.00 53.19 85 ALA A C 1
ATOM 638 O O . ALA A 1 85 ? -32.647 16.414 -18.954 1.00 53.19 85 ALA A O 1
ATOM 639 N N . ASN A 1 86 ? -31.383 17.746 -17.665 1.00 72.56 86 ASN A N 1
ATOM 640 C CA . ASN A 1 86 ? -31.022 16.669 -16.748 1.00 72.56 86 ASN A CA 1
ATOM 641 C C . ASN A 1 86 ? -32.301 16.093 -16.103 1.00 72.56 86 ASN A C 1
ATOM 643 O O . ASN A 1 86 ? -32.947 16.770 -15.302 1.00 72.56 86 ASN A O 1
ATOM 647 N N . SER A 1 87 ? -32.688 14.867 -16.498 1.00 82.69 87 SER A N 1
ATOM 648 C CA . SER A 1 87 ? -33.965 14.222 -16.127 1.00 82.69 87 SER A CA 1
ATOM 649 C C . SER A 1 87 ? -34.253 14.233 -14.631 1.00 82.69 87 SER A C 1
ATOM 651 O O . SER A 1 87 ? -35.418 14.270 -14.244 1.00 82.69 87 SER A O 1
ATOM 653 N N . TRP A 1 88 ? -33.209 14.268 -13.801 1.00 93.81 88 TRP A N 1
ATOM 654 C CA . TRP A 1 88 ? -33.344 14.356 -12.357 1.00 93.81 88 TRP A CA 1
ATOM 655 C C . TRP A 1 88 ? -34.137 15.593 -11.908 1.00 93.81 88 TRP A C 1
ATOM 657 O O . TRP A 1 88 ? -34.883 15.512 -10.940 1.00 93.81 88 TRP A O 1
ATOM 667 N N . PHE A 1 89 ? -34.045 16.734 -12.604 1.00 94.19 89 PHE A N 1
ATOM 668 C CA . PHE A 1 89 ? -34.795 17.943 -12.230 1.00 94.19 89 PHE A CA 1
ATOM 669 C C . PHE A 1 89 ? -36.260 17.916 -12.679 1.00 94.19 89 PHE A C 1
ATOM 671 O O . PHE A 1 89 ? -37.091 18.599 -12.083 1.00 94.19 89 PHE A O 1
ATOM 678 N N . ILE A 1 90 ? -36.593 17.104 -13.687 1.00 91.31 90 ILE A N 1
ATOM 679 C CA . ILE A 1 90 ? -37.943 17.032 -14.273 1.00 91.31 90 ILE A CA 1
ATOM 680 C C . ILE A 1 90 ? -38.959 16.485 -13.260 1.00 91.31 90 ILE A C 1
ATOM 682 O O . ILE A 1 90 ? -40.131 16.850 -13.296 1.00 91.31 90 ILE A O 1
ATOM 686 N N . GLN A 1 91 ? -38.513 15.675 -12.296 1.00 92.56 91 GLN A N 1
ATOM 687 C CA . GLN A 1 91 ? -39.387 15.143 -11.246 1.00 92.56 91 GLN A CA 1
ATOM 688 C C . GLN A 1 91 ? -39.875 16.209 -10.243 1.00 92.56 91 GLN A C 1
ATOM 690 O O . GLN A 1 91 ? -40.783 15.944 -9.455 1.00 92.56 91 GLN A O 1
ATOM 695 N N . PHE A 1 92 ? -39.302 17.419 -10.244 1.00 94.94 92 PHE A N 1
ATOM 696 C CA . PHE A 1 92 ? -39.672 18.485 -9.313 1.00 94.94 92 PHE A CA 1
ATOM 697 C C . PHE A 1 92 ? -40.618 19.489 -9.973 1.00 94.94 92 PHE A C 1
ATOM 699 O O . PHE A 1 92 ? -40.201 20.550 -10.431 1.00 94.94 92 PHE A O 1
ATOM 706 N N . ALA A 1 93 ? -41.917 19.181 -9.964 1.00 93.62 93 ALA A N 1
ATOM 707 C CA . ALA A 1 93 ? -42.958 20.024 -10.557 1.00 93.62 93 ALA A CA 1
ATOM 708 C C . ALA A 1 93 ? -42.844 21.503 -10.133 1.00 93.62 93 ALA A C 1
ATOM 710 O O . ALA A 1 93 ? -42.851 21.812 -8.938 1.00 93.62 93 ALA A O 1
ATOM 711 N N . GLY A 1 94 ? -42.745 22.405 -11.112 1.00 92.62 94 GLY A N 1
ATOM 712 C CA . GLY A 1 94 ? -42.594 23.849 -10.897 1.00 92.62 94 GLY A CA 1
ATOM 713 C C . GLY A 1 94 ? -41.149 24.349 -10.789 1.00 92.62 94 GLY A C 1
ATOM 714 O O . GLY A 1 94 ? -40.949 25.557 -10.722 1.00 92.62 94 GLY A O 1
ATOM 715 N N . PHE A 1 95 ? -40.146 23.465 -10.813 1.00 96.38 95 PHE A N 1
ATOM 716 C CA . PHE A 1 95 ? -38.744 23.871 -10.892 1.00 96.38 95 PHE A CA 1
ATOM 717 C C . PHE A 1 95 ? -38.318 24.092 -12.350 1.00 96.38 95 PHE A C 1
ATOM 719 O O . PHE A 1 95 ? -38.548 23.239 -13.208 1.00 96.38 95 PHE A O 1
ATOM 726 N N . THR A 1 96 ? -37.662 25.220 -12.628 1.00 95.38 96 THR A N 1
ATOM 727 C CA . THR A 1 96 ? -37.111 25.529 -13.957 1.00 95.38 96 THR A CA 1
ATOM 728 C C . THR A 1 96 ? -35.603 25.296 -13.953 1.00 95.38 96 THR A C 1
ATOM 730 O O . THR A 1 96 ? -34.883 25.913 -13.171 1.00 95.38 96 THR A O 1
ATOM 733 N N . TYR A 1 97 ? -35.120 24.409 -14.826 1.00 94.56 97 TYR A N 1
ATOM 734 C CA . TYR A 1 97 ? -33.689 24.154 -15.000 1.00 94.56 97 TYR A CA 1
ATOM 735 C C . TYR A 1 97 ? -33.062 25.192 -15.941 1.00 94.56 97 TYR A C 1
ATOM 737 O O . TYR A 1 97 ? -33.501 25.358 -17.083 1.00 94.56 97 TYR A O 1
ATOM 745 N N . TYR A 1 98 ? -32.009 25.866 -15.480 1.00 93.00 98 TYR A N 1
ATOM 746 C CA . TYR A 1 98 ? -31.301 26.884 -16.250 1.00 93.00 98 TYR A CA 1
ATOM 747 C C . TYR A 1 98 ? -29.999 26.302 -16.794 1.00 93.00 98 TYR A C 1
ATOM 749 O O . TYR A 1 98 ? -29.050 26.046 -16.059 1.00 93.00 98 TYR A O 1
ATOM 757 N N . HIS A 1 99 ? -29.943 26.135 -18.115 1.00 90.06 99 HIS A N 1
ATOM 758 C CA . HIS A 1 99 ? -28.807 25.535 -18.823 1.00 90.06 99 HIS A CA 1
ATOM 759 C C . HIS A 1 99 ? -27.522 26.379 -18.766 1.00 90.06 99 HIS A C 1
ATOM 761 O O . HIS A 1 99 ? -26.446 25.890 -19.093 1.00 90.06 99 HIS A O 1
ATOM 767 N N . SER A 1 100 ? -27.625 27.655 -18.387 1.00 90.75 100 SER A N 1
ATOM 768 C CA . SER A 1 100 ? -26.483 28.556 -18.196 1.00 90.75 100 SER A CA 1
ATOM 769 C C . SER A 1 100 ? -25.781 28.382 -16.847 1.00 90.75 100 SER A C 1
ATOM 771 O O . SER A 1 100 ? -24.728 28.976 -16.635 1.00 90.75 100 SER A O 1
ATOM 773 N N . GLU A 1 101 ? -26.381 27.633 -15.927 1.00 92.75 101 GLU A N 1
ATOM 774 C CA . GLU A 1 101 ? -25.891 27.411 -14.569 1.00 92.75 101 GLU A CA 1
ATOM 775 C C . GLU A 1 101 ? -25.309 26.002 -14.427 1.00 92.75 101 GLU A C 1
ATOM 777 O O . GLU A 1 101 ? -25.677 25.084 -15.165 1.00 92.75 101 GLU A O 1
ATOM 782 N N . THR A 1 102 ? -24.402 25.806 -13.468 1.00 92.19 102 THR A N 1
ATOM 783 C CA . THR A 1 102 ? -23.852 24.469 -13.215 1.00 92.19 102 THR A CA 1
ATOM 784 C C . THR A 1 102 ? -24.910 23.539 -12.611 1.00 92.19 102 THR A C 1
ATOM 786 O O . THR A 1 102 ? -25.983 23.967 -12.167 1.00 92.19 102 THR A O 1
ATOM 789 N N . LEU A 1 103 ? -24.617 22.235 -12.565 1.00 91.56 103 LEU A N 1
ATOM 790 C CA . LEU A 1 103 ? -25.479 21.265 -11.889 1.00 91.56 103 LEU A CA 1
ATOM 791 C C . LEU A 1 103 ? -25.685 21.616 -10.406 1.00 91.56 103 LEU A C 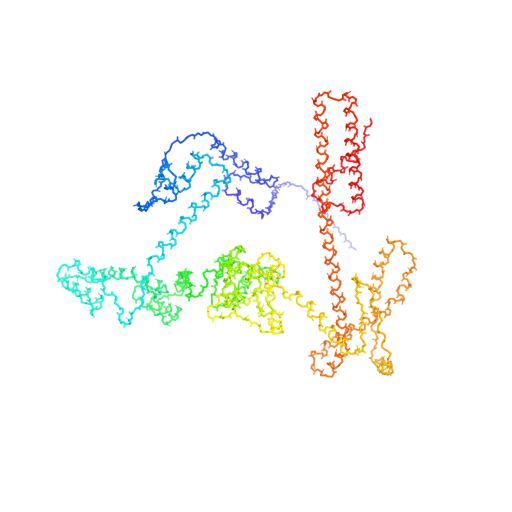1
ATOM 793 O O . LEU A 1 103 ? -26.806 21.541 -9.904 1.00 91.56 103 LEU A O 1
ATOM 797 N N . GLY A 1 104 ? -24.609 22.036 -9.733 1.00 93.50 104 GLY A N 1
ATOM 798 C CA . GLY A 1 104 ? -24.639 22.456 -8.333 1.00 93.50 104 GLY A CA 1
ATOM 799 C C . GLY A 1 104 ? -25.477 23.712 -8.117 1.00 93.50 104 GLY A C 1
ATOM 800 O O . GLY A 1 104 ? -26.267 23.760 -7.181 1.00 93.50 104 GLY A O 1
ATOM 801 N N . ASP A 1 105 ? -25.386 24.693 -9.016 1.00 95.56 105 ASP A N 1
ATOM 802 C CA . ASP A 1 105 ? -26.181 25.926 -8.931 1.00 95.56 105 ASP A CA 1
ATOM 803 C C . ASP A 1 105 ? -27.685 25.643 -9.069 1.00 95.56 105 ASP A C 1
ATOM 805 O O . ASP A 1 105 ? -28.489 26.091 -8.245 1.00 95.56 105 ASP A O 1
ATOM 809 N N . ASN A 1 106 ? -28.063 24.817 -10.054 1.00 96.81 106 ASN A N 1
ATOM 810 C CA . ASN A 1 106 ? -29.447 24.378 -10.227 1.00 96.81 106 ASN A CA 1
ATOM 811 C C . ASN A 1 106 ? -29.946 23.585 -9.007 1.00 96.81 106 ASN A C 1
ATOM 813 O O . ASN A 1 106 ? -31.066 23.804 -8.543 1.00 96.81 106 ASN A O 1
ATOM 817 N N . PHE A 1 107 ? -29.119 22.693 -8.456 1.00 97.25 107 PHE A N 1
ATOM 818 C CA . PHE A 1 107 ? -29.468 21.921 -7.265 1.00 97.25 107 PHE A CA 1
ATOM 819 C C . PHE A 1 107 ? -29.650 22.801 -6.027 1.00 97.25 107 PHE A C 1
ATOM 821 O O . PHE A 1 107 ? -30.654 22.670 -5.331 1.00 97.25 107 PHE A O 1
ATOM 828 N N . ASN A 1 108 ? -28.734 23.737 -5.781 1.00 96.44 108 ASN A N 1
ATOM 829 C CA . ASN A 1 108 ? -28.808 24.650 -4.642 1.00 96.44 108 ASN A CA 1
ATOM 830 C C . ASN A 1 108 ? -30.058 25.538 -4.717 1.00 96.44 108 ASN A C 1
ATOM 832 O O . ASN A 1 108 ? -30.719 25.765 -3.699 1.00 96.44 108 ASN A O 1
ATOM 836 N N . ARG A 1 109 ? -30.444 25.998 -5.919 1.00 97.88 109 ARG A N 1
ATOM 837 C CA . ARG A 1 109 ? -31.717 26.714 -6.106 1.00 97.88 109 ARG A CA 1
ATOM 838 C C . ARG A 1 109 ? -32.909 25.820 -5.774 1.00 97.88 109 ARG A C 1
ATOM 840 O O . ARG A 1 109 ? -33.780 26.251 -5.021 1.00 97.88 109 ARG A O 1
ATOM 847 N N . LEU A 1 110 ? -32.932 24.584 -6.274 1.00 97.19 110 LEU A N 1
ATOM 848 C CA . LEU A 1 110 ? -34.008 23.639 -5.972 1.00 97.19 110 LEU A CA 1
ATOM 849 C C . LEU A 1 110 ? -34.104 23.351 -4.464 1.00 97.19 110 LEU A C 1
ATOM 851 O O . LEU A 1 110 ? -35.197 23.400 -3.899 1.00 97.19 110 LEU A O 1
ATOM 855 N N . ALA A 1 111 ? -32.975 23.089 -3.801 1.00 97.56 111 ALA A N 1
ATOM 856 C CA . ALA A 1 111 ? -32.914 22.830 -2.364 1.00 97.56 111 ALA A CA 1
ATOM 857 C C . ALA A 1 111 ? -33.460 24.019 -1.560 1.00 97.56 111 ALA A C 1
ATOM 859 O O . ALA A 1 111 ? -34.244 23.835 -0.623 1.00 97.56 111 ALA A O 1
ATOM 860 N N . LYS A 1 112 ? -33.126 25.243 -1.987 1.00 97.69 112 LYS A N 1
ATOM 861 C CA . LYS A 1 112 ? -33.628 26.486 -1.396 1.00 97.69 112 LYS A CA 1
ATOM 862 C C . LYS A 1 112 ? -35.129 26.683 -1.624 1.00 97.69 112 LYS A C 1
ATOM 864 O O . LYS A 1 112 ? -35.844 26.980 -0.668 1.00 97.69 112 LYS A O 1
ATOM 869 N N . GLU A 1 113 ? -35.626 26.492 -2.847 1.00 97.56 113 GLU A N 1
ATOM 870 C CA . GLU A 1 113 ? -37.058 26.604 -3.179 1.00 97.56 113 GLU A CA 1
ATOM 871 C C . GLU A 1 113 ? -37.909 25.588 -2.411 1.00 97.56 113 GLU A C 1
ATOM 873 O O . GLU A 1 113 ? -39.011 25.899 -1.954 1.00 97.56 113 GLU A O 1
ATOM 878 N N . ARG A 1 114 ? -37.379 24.377 -2.212 1.00 97.44 114 ARG A N 1
ATOM 879 C CA . ARG A 1 114 ? -38.049 23.301 -1.471 1.00 97.44 114 ARG A CA 1
ATOM 880 C C . ARG A 1 114 ? -37.804 23.335 0.034 1.00 97.44 114 ARG A C 1
ATOM 882 O O . ARG A 1 114 ? -38.388 22.514 0.740 1.00 97.44 114 ARG A O 1
ATOM 889 N N . LYS A 1 115 ? -36.978 24.266 0.521 1.00 97.12 115 LYS A N 1
ATOM 890 C CA . LYS A 1 115 ? -36.590 24.399 1.934 1.00 97.12 115 LYS A CA 1
ATOM 891 C C . LYS A 1 115 ? -36.092 23.074 2.524 1.00 97.12 115 LYS A C 1
ATOM 893 O O . LYS A 1 115 ? -36.526 22.659 3.600 1.00 97.12 115 LYS A O 1
ATOM 898 N N . TRP A 1 116 ? -35.219 22.372 1.804 1.00 97.50 116 TRP A N 1
ATOM 899 C CA . TRP A 1 116 ? -34.643 21.130 2.314 1.00 97.50 116 TRP A CA 1
ATOM 900 C C . TRP A 1 116 ? -33.761 21.404 3.532 1.00 97.50 116 TRP A C 1
ATOM 902 O O . TRP A 1 116 ? -32.961 22.332 3.545 1.00 97.50 116 TRP A O 1
ATOM 912 N N . GLY A 1 117 ? -33.916 20.584 4.572 1.00 94.81 117 GLY A N 1
ATOM 913 C CA . GLY A 1 117 ? -32.963 20.554 5.678 1.00 94.81 117 GLY A CA 1
ATOM 914 C C . GLY A 1 117 ? -31.683 19.823 5.270 1.00 94.81 117 GLY A C 1
ATOM 915 O O . GLY A 1 117 ? -31.724 18.936 4.416 1.00 94.81 117 GLY A O 1
ATOM 916 N N . TYR A 1 118 ? -30.575 20.127 5.949 1.00 92.94 118 TYR A N 1
ATOM 917 C CA . TYR A 1 118 ? -29.225 19.639 5.629 1.00 92.94 118 TYR A CA 1
ATOM 918 C C . TYR A 1 118 ? -29.143 18.134 5.307 1.00 92.94 118 TYR A C 1
ATOM 920 O O . TYR A 1 118 ? -28.567 17.736 4.299 1.00 92.94 118 TYR A O 1
ATOM 928 N N . LYS A 1 119 ? -29.778 17.273 6.118 1.00 93.06 119 LYS A N 1
ATOM 929 C CA . LYS A 1 119 ? -29.764 15.814 5.889 1.00 93.06 119 LYS A CA 1
ATOM 930 C C . LYS A 1 119 ? -30.467 15.404 4.589 1.00 93.06 119 LYS A C 1
ATOM 932 O O . LYS A 1 119 ? -30.015 14.486 3.908 1.00 93.06 119 LYS A O 1
ATOM 937 N N . LEU A 1 120 ? -31.583 16.053 4.255 1.00 94.56 120 LEU A N 1
ATOM 938 C CA . LEU A 1 120 ? -32.338 15.752 3.038 1.00 94.56 120 LEU A CA 1
ATOM 939 C C . LEU A 1 120 ? -31.635 16.320 1.803 1.00 94.56 120 LEU A C 1
ATOM 941 O O . LEU A 1 120 ? -31.607 15.659 0.770 1.00 94.56 120 LEU A O 1
ATOM 945 N N . GLU A 1 121 ? -31.034 17.500 1.936 1.00 96.56 121 GLU A N 1
ATOM 946 C CA . GLU A 1 121 ? -30.215 18.129 0.903 1.00 96.56 121 GLU A CA 1
ATOM 947 C C . GLU A 1 121 ? -29.029 17.237 0.516 1.00 96.56 121 GLU A C 1
ATOM 949 O O . GLU A 1 121 ? -28.907 16.871 -0.649 1.00 96.56 121 GLU A O 1
ATOM 954 N N . GLN A 1 122 ? -28.246 16.758 1.488 1.00 94.25 122 GLN A N 1
ATOM 955 C CA . GLN A 1 122 ? -27.137 15.827 1.234 1.00 94.25 122 GLN A CA 1
ATOM 956 C C . GLN A 1 122 ? -27.600 14.541 0.533 1.00 94.25 122 GLN A C 1
ATOM 958 O O . GLN A 1 122 ? -27.014 14.112 -0.461 1.00 94.25 122 GLN A O 1
ATOM 963 N N . LYS A 1 123 ? -28.713 13.951 0.993 1.00 96.31 123 LYS A N 1
ATOM 964 C CA . LYS A 1 123 ? -29.279 12.741 0.377 1.00 96.31 123 LYS A CA 1
ATOM 965 C C . LYS A 1 123 ? -29.719 12.976 -1.071 1.00 96.31 123 LYS A C 1
ATOM 967 O O . LYS A 1 123 ? -29.494 12.123 -1.927 1.00 96.31 123 LYS A O 1
ATOM 972 N N . ARG A 1 124 ? -30.369 14.108 -1.356 1.00 96.38 124 ARG A N 1
ATOM 973 C CA . ARG A 1 124 ? -30.825 14.452 -2.712 1.00 96.38 124 ARG A CA 1
ATOM 974 C C . ARG A 1 124 ? -29.662 14.824 -3.626 1.00 96.38 124 ARG A C 1
ATOM 976 O O . ARG A 1 124 ? -29.725 14.502 -4.808 1.00 96.38 124 ARG A O 1
ATOM 983 N N . TRP A 1 125 ? -28.601 15.422 -3.088 1.00 96.62 125 TRP A N 1
ATOM 984 C CA . TRP A 1 125 ? -27.398 15.750 -3.850 1.00 96.62 125 TRP A CA 1
ATOM 985 C C . TRP A 1 125 ? -26.687 14.490 -4.335 1.00 96.62 125 TRP A C 1
ATOM 987 O O . TRP A 1 125 ? -26.407 14.366 -5.524 1.00 96.62 125 TRP A O 1
ATOM 997 N N . ALA A 1 126 ? -26.523 13.502 -3.451 1.00 92.44 126 ALA A N 1
ATOM 998 C CA . ALA A 1 126 ? -25.962 12.204 -3.815 1.00 92.44 126 ALA A CA 1
ATOM 999 C C . ALA A 1 126 ? -26.774 11.500 -4.922 1.00 92.44 126 ALA A C 1
ATOM 1001 O O . ALA A 1 126 ? -26.198 10.934 -5.847 1.00 92.44 126 ALA A O 1
ATOM 1002 N N . GLN A 1 127 ? -28.112 11.578 -4.875 1.00 93.69 127 GLN A N 1
ATOM 1003 C CA . GLN A 1 127 ? -28.979 11.039 -5.936 1.00 93.69 127 GLN A CA 1
ATOM 1004 C C . GLN A 1 127 ? -28.797 11.774 -7.272 1.00 93.69 127 GLN A C 1
ATOM 1006 O O . GLN A 1 127 ? -28.704 11.129 -8.312 1.00 93.69 127 GLN A O 1
ATOM 1011 N N . CYS A 1 128 ? -28.726 13.109 -7.237 1.00 93.62 128 CYS A N 1
ATOM 1012 C CA . CYS A 1 128 ? -28.501 13.942 -8.419 1.00 93.62 128 CYS A CA 1
ATOM 1013 C C . CYS A 1 128 ? -27.175 13.585 -9.114 1.00 93.62 128 CYS A C 1
ATOM 1015 O O . CYS A 1 128 ? -27.137 13.414 -10.331 1.00 93.62 128 CYS A O 1
ATOM 1017 N N . GLN A 1 129 ? -26.106 13.394 -8.332 1.00 89.19 129 GLN A N 1
ATOM 1018 C CA . GLN A 1 129 ? -24.796 12.994 -8.849 1.00 89.19 129 GLN A CA 1
ATOM 1019 C C . GLN A 1 129 ? -24.804 11.567 -9.414 1.00 89.19 129 GLN A C 1
ATOM 1021 O O . GLN A 1 129 ? -24.283 11.339 -10.502 1.00 89.19 129 GLN A O 1
ATOM 1026 N N . ALA A 1 130 ? -25.426 10.608 -8.722 1.00 83.44 130 ALA A N 1
ATOM 1027 C CA . ALA A 1 130 ? -25.482 9.216 -9.177 1.00 83.44 130 ALA A CA 1
ATOM 1028 C C . ALA A 1 130 ? -26.150 9.067 -10.559 1.00 83.44 130 ALA A C 1
ATOM 1030 O O . ALA A 1 130 ? -25.674 8.299 -11.398 1.00 83.44 130 ALA A O 1
ATOM 1031 N N . GLU A 1 131 ? -27.213 9.832 -10.830 1.00 86.12 131 GLU A N 1
ATOM 1032 C CA . GLU A 1 131 ? -27.860 9.841 -12.149 1.00 86.12 131 GLU A CA 1
ATOM 1033 C C . GLU A 1 131 ? -27.006 10.504 -13.241 1.00 86.12 131 GLU A C 1
ATOM 1035 O O . GLU A 1 131 ? -27.047 10.069 -14.395 1.00 86.12 131 GLU A O 1
ATOM 1040 N N . GLU A 1 132 ? -26.212 11.525 -12.902 1.00 83.62 132 GLU A N 1
ATOM 1041 C CA . GLU A 1 132 ? -25.267 12.141 -13.843 1.00 83.62 132 GLU A CA 1
ATOM 1042 C C . GLU A 1 132 ? -24.170 11.147 -14.253 1.00 83.62 132 GLU A C 1
ATOM 1044 O O . GLU A 1 132 ? -23.885 10.986 -15.444 1.00 83.62 132 GLU A O 1
ATOM 1049 N N . PHE A 1 133 ? -23.611 10.419 -13.282 1.00 75.25 133 PHE A N 1
ATOM 1050 C CA . PHE A 1 133 ? -22.592 9.402 -13.538 1.00 75.25 133 PHE A CA 1
ATOM 1051 C C . PHE A 1 133 ? -23.134 8.229 -14.361 1.00 75.25 133 PHE A C 1
ATOM 1053 O O . PHE A 1 133 ? -22.502 7.839 -15.341 1.00 75.25 133 PHE A O 1
ATOM 1060 N N . SER A 1 134 ? -24.328 7.721 -14.038 1.00 74.62 134 SER A N 1
ATOM 1061 C CA . SER A 1 134 ? -24.942 6.600 -14.765 1.00 74.62 134 SER A CA 1
ATOM 1062 C C . SER A 1 134 ? -25.154 6.903 -16.255 1.00 74.62 134 SER A C 1
ATOM 1064 O O . SER A 1 134 ? -24.880 6.058 -17.109 1.00 74.62 134 SER A O 1
ATOM 1066 N N . LYS A 1 135 ? -25.565 8.129 -16.602 1.00 72.62 135 LYS A N 1
ATOM 1067 C CA . LYS A 1 135 ? -25.751 8.527 -18.009 1.00 72.62 135 LYS A CA 1
ATOM 1068 C C . LYS A 1 135 ? -24.444 8.651 -18.770 1.00 72.62 135 LYS A C 1
ATOM 1070 O O . LYS A 1 135 ? -24.410 8.316 -19.951 1.00 72.62 135 LYS A O 1
ATOM 1075 N N . LYS A 1 136 ? -23.384 9.112 -18.104 1.00 68.12 136 LYS A N 1
ATOM 1076 C CA . LYS A 1 136 ? -22.052 9.184 -18.706 1.00 68.12 136 LYS A CA 1
ATOM 1077 C C . LYS A 1 136 ? -21.559 7.783 -19.076 1.00 68.12 136 LYS A C 1
ATOM 1079 O O . LYS A 1 136 ? -21.134 7.571 -20.203 1.00 68.12 136 LYS A O 1
ATOM 1084 N N . THR A 1 137 ? -21.762 6.810 -18.189 1.00 53.81 137 THR A N 1
ATOM 1085 C CA . THR A 1 137 ? -21.429 5.401 -18.441 1.00 53.81 137 THR A CA 1
ATOM 1086 C C . THR A 1 137 ? -22.256 4.791 -19.578 1.00 53.81 137 THR A C 1
ATOM 1088 O O . THR A 1 137 ? -21.704 4.097 -20.424 1.00 53.81 137 THR A O 1
ATOM 1091 N N . ILE A 1 138 ? -23.562 5.070 -19.659 1.00 56.34 138 ILE A N 1
ATOM 1092 C CA . ILE A 1 138 ? -24.419 4.538 -20.737 1.00 56.34 138 ILE A CA 1
ATOM 1093 C C . ILE A 1 138 ? -24.088 5.178 -22.097 1.00 56.34 138 ILE A C 1
ATOM 1095 O O . ILE A 1 138 ? -24.098 4.487 -23.115 1.00 56.34 138 ILE A O 1
ATOM 1099 N N . ALA A 1 139 ? -23.767 6.476 -22.129 1.00 51.94 139 ALA A N 1
ATOM 1100 C CA . ALA A 1 139 ? -23.353 7.159 -23.356 1.00 51.94 139 ALA A CA 1
ATOM 1101 C C . ALA A 1 139 ? -22.023 6.611 -23.902 1.00 51.94 139 ALA A C 1
ATOM 1103 O O . ALA A 1 139 ? -21.879 6.476 -25.117 1.00 51.94 139 ALA A O 1
ATOM 1104 N N . ASP A 1 140 ? -21.101 6.234 -23.014 1.00 43.28 140 ASP A N 1
ATOM 1105 C CA . ASP A 1 140 ? -19.825 5.628 -23.395 1.00 43.28 140 ASP A CA 1
ATOM 1106 C C . ASP A 1 140 ? -20.012 4.171 -23.880 1.00 43.28 140 ASP A C 1
ATOM 1108 O O . ASP A 1 140 ? -19.425 3.782 -24.891 1.00 43.28 140 ASP A O 1
ATOM 1112 N N . VAL A 1 141 ? -20.911 3.392 -23.261 1.00 46.66 141 VAL A N 1
ATOM 1113 C CA . VAL A 1 141 ? -21.176 1.981 -23.629 1.00 46.66 141 VAL A CA 1
ATOM 1114 C C . VAL A 1 141 ? -21.989 1.832 -24.928 1.00 46.66 141 VAL A C 1
ATOM 1116 O O . VAL A 1 141 ? -21.698 0.944 -25.728 1.00 46.66 141 VAL A O 1
ATOM 1119 N N . SER A 1 142 ? -22.943 2.725 -25.218 1.00 40.81 142 SER A N 1
ATOM 1120 C CA . SER A 1 142 ? -23.709 2.690 -26.485 1.00 40.81 142 SER A CA 1
ATOM 1121 C C . SER A 1 142 ? -22.874 3.014 -27.732 1.00 40.81 142 SER A C 1
ATOM 1123 O O . SER A 1 142 ? -23.355 2.851 -28.851 1.00 40.81 142 SER A O 1
ATOM 1125 N N . SER A 1 143 ? -21.629 3.469 -27.567 1.00 41.59 143 SER A N 1
ATOM 1126 C CA . SER A 1 143 ? -20.724 3.766 -28.681 1.00 41.59 143 SER A CA 1
ATOM 1127 C C . SER A 1 143 ? -19.838 2.583 -29.113 1.00 41.59 143 SER A C 1
ATOM 1129 O O . SER A 1 143 ? -19.039 2.741 -30.036 1.00 41.59 143 SER A O 1
ATOM 1131 N N . GLN A 1 144 ? -19.980 1.401 -28.490 1.00 39.12 144 GLN A N 1
ATOM 1132 C CA . GLN A 1 144 ? -19.103 0.240 -28.725 1.00 39.12 144 GLN A CA 1
ATOM 1133 C C . GLN A 1 144 ? -19.818 -1.125 -28.824 1.00 39.12 144 GLN A C 1
ATOM 1135 O O . GLN A 1 144 ? -19.290 -2.129 -28.353 1.00 39.12 144 GLN A O 1
ATOM 1140 N N . ALA A 1 145 ? -20.986 -1.210 -29.464 1.00 32.25 145 ALA A N 1
ATOM 1141 C CA . ALA A 1 145 ? -21.643 -2.501 -29.696 1.00 32.25 145 ALA A CA 1
ATOM 1142 C C . ALA A 1 145 ? -21.901 -2.771 -31.190 1.00 32.25 145 ALA A C 1
ATOM 1144 O O . ALA A 1 145 ? -22.946 -2.402 -31.716 1.00 32.25 145 ALA A O 1
ATOM 1145 N N . GLU A 1 146 ? -20.965 -3.465 -31.846 1.00 32.88 146 GLU A N 1
ATOM 1146 C CA . GLU A 1 146 ? -21.255 -4.345 -32.989 1.00 32.88 146 GLU A CA 1
ATOM 1147 C C . GLU A 1 146 ? -20.585 -5.712 -32.754 1.00 32.88 146 GLU A C 1
ATOM 1149 O O . GLU A 1 146 ? -19.414 -5.788 -32.379 1.00 32.88 146 GLU A O 1
ATOM 1154 N N . GLU A 1 147 ? -21.360 -6.786 -32.929 1.00 33.56 147 GLU A N 1
ATOM 1155 C CA . GLU A 1 147 ? -20.946 -8.190 -32.787 1.00 33.56 147 GLU A CA 1
ATOM 1156 C C . GLU A 1 147 ? -20.245 -8.743 -34.048 1.00 33.56 147 GLU A C 1
ATOM 1158 O O . GLU A 1 147 ? -20.416 -8.202 -35.144 1.00 33.56 147 GLU A O 1
ATOM 1163 N N . PRO A 1 148 ? -19.457 -9.836 -33.940 1.00 40.78 148 PRO A N 1
ATOM 1164 C CA . PRO A 1 148 ? -18.512 -10.225 -34.973 1.00 40.78 148 PRO A CA 1
ATOM 1165 C C . PRO A 1 148 ? -19.103 -11.225 -35.971 1.00 40.78 148 PRO A C 1
ATOM 1167 O O . PRO A 1 148 ? -19.609 -12.286 -35.606 1.00 40.78 148 PRO A O 1
ATOM 1170 N N . SER A 1 149 ? -18.901 -10.962 -37.262 1.00 29.89 149 SER A N 1
ATOM 1171 C CA . SER A 1 149 ? -18.833 -12.036 -38.251 1.00 29.89 149 SER A CA 1
ATOM 1172 C C . SER A 1 149 ? -17.759 -11.756 -39.306 1.00 29.89 149 SER A C 1
ATOM 1174 O O . SER A 1 149 ? -17.702 -10.691 -39.908 1.00 29.89 149 SER A O 1
ATOM 1176 N N . SER A 1 150 ? -16.925 -12.776 -39.508 1.00 29.86 150 SER A N 1
ATOM 1177 C CA . SER A 1 150 ? -16.225 -13.121 -40.750 1.00 29.86 150 SER A CA 1
ATOM 1178 C C . SER A 1 150 ? -15.096 -12.207 -41.255 1.00 29.86 150 SER A C 1
ATOM 1180 O O . SER A 1 150 ? -15.281 -11.139 -41.824 1.00 29.86 150 SER A O 1
ATOM 1182 N N . ILE A 1 151 ? -13.887 -12.758 -41.138 1.00 41.06 151 ILE A N 1
ATOM 1183 C CA . ILE A 1 151 ? -12.620 -12.355 -41.755 1.00 41.06 151 ILE A CA 1
ATOM 1184 C C . ILE A 1 151 ? -12.774 -12.092 -43.265 1.00 41.06 151 ILE A C 1
ATOM 1186 O O . ILE A 1 151 ? -12.999 -13.030 -44.029 1.00 41.06 151 ILE A O 1
ATOM 1190 N N . THR A 1 152 ? -12.536 -10.855 -43.723 1.00 32.59 152 THR A N 1
ATOM 1191 C CA . THR A 1 152 ? -11.826 -10.564 -44.991 1.00 32.59 152 THR A CA 1
ATOM 1192 C C . THR A 1 152 ? -11.318 -9.108 -45.054 1.00 32.59 152 THR A C 1
ATOM 1194 O O . THR A 1 152 ? -12.079 -8.176 -44.843 1.00 32.59 152 THR A O 1
ATOM 1197 N N . ARG A 1 153 ? -10.018 -8.940 -45.365 1.00 38.47 153 ARG A N 1
ATOM 1198 C CA . ARG A 1 153 ? -9.301 -7.736 -45.867 1.00 38.47 153 ARG A CA 1
ATOM 1199 C C . ARG A 1 153 ? -9.730 -6.351 -45.326 1.00 38.47 153 ARG A C 1
ATOM 1201 O O . ARG A 1 153 ? -10.649 -5.717 -45.830 1.00 38.47 153 ARG A O 1
ATOM 1208 N N . ILE A 1 154 ? -8.945 -5.827 -44.380 1.00 34.31 154 ILE A N 1
ATOM 1209 C CA . ILE A 1 154 ? -9.073 -4.471 -43.821 1.00 34.31 154 ILE A CA 1
ATOM 1210 C C . ILE A 1 154 ? -8.725 -3.417 -44.887 1.00 34.31 154 ILE A C 1
ATOM 1212 O O . ILE A 1 154 ? -7.609 -3.391 -45.407 1.00 34.31 154 ILE A O 1
ATOM 1216 N N . GLY A 1 155 ? -9.692 -2.552 -45.201 1.00 38.16 155 GLY A N 1
ATOM 1217 C CA . GLY A 1 155 ? -9.554 -1.418 -46.110 1.00 38.16 155 GLY A CA 1
ATOM 1218 C C . GLY A 1 155 ? -9.105 -0.137 -45.401 1.00 38.16 155 GLY A C 1
ATOM 1219 O O . GLY A 1 155 ? -9.730 0.312 -44.446 1.00 38.16 155 GLY A O 1
ATOM 1220 N N . THR A 1 156 ? -8.057 0.492 -45.930 1.00 48.38 156 THR A N 1
ATOM 1221 C CA . THR A 1 156 ? -7.612 1.861 -45.605 1.00 48.38 156 THR A CA 1
ATOM 1222 C C . THR A 1 156 ? -8.108 2.904 -46.625 1.00 48.38 156 THR A C 1
ATOM 1224 O O . THR A 1 156 ? -7.726 4.070 -46.555 1.00 48.38 156 THR A O 1
ATOM 1227 N N . SER A 1 157 ? -8.957 2.529 -47.594 1.00 54.25 157 SER A N 1
ATOM 1228 C CA . SER A 1 157 ? -9.105 3.303 -48.840 1.00 54.25 157 SER A CA 1
ATOM 1229 C C . SER A 1 157 ? -10.172 4.410 -48.853 1.00 54.25 157 SER A C 1
ATOM 1231 O O . SER A 1 157 ? -10.175 5.214 -49.785 1.00 54.25 157 SER A O 1
ATOM 1233 N N . SER A 1 158 ? -11.084 4.508 -47.876 1.00 59.47 158 SER A N 1
ATOM 1234 C CA . SER A 1 158 ? -12.247 5.405 -48.043 1.00 59.47 158 SER A CA 1
ATOM 1235 C C . SER A 1 158 ? -11.926 6.895 -47.846 1.00 59.47 158 SER A C 1
ATOM 1237 O O . SER A 1 158 ? -12.500 7.748 -48.524 1.00 59.47 158 SER A O 1
ATOM 1239 N N . GLN A 1 159 ? -10.974 7.237 -46.971 1.00 64.31 159 GLN A N 1
ATOM 1240 C CA . GLN A 1 159 ? -10.706 8.634 -46.609 1.00 64.31 159 GLN A CA 1
ATOM 1241 C C . GLN A 1 159 ? -9.674 9.318 -47.513 1.00 64.31 159 GLN A C 1
ATOM 1243 O O . GLN A 1 159 ? -9.894 10.465 -47.904 1.00 64.31 159 GLN A O 1
ATOM 1248 N N . ALA A 1 160 ? -8.602 8.623 -47.915 1.00 68.81 160 ALA A N 1
ATOM 1249 C CA . ALA A 1 160 ? -7.636 9.165 -48.877 1.00 68.81 160 ALA A CA 1
ATOM 1250 C C . ALA A 1 160 ? -8.332 9.505 -50.207 1.00 68.81 160 ALA A C 1
ATOM 1252 O O . ALA A 1 160 ? -8.180 10.616 -50.719 1.00 68.81 160 ALA A O 1
ATOM 1253 N N . GLY A 1 161 ? -9.201 8.605 -50.688 1.00 78.88 161 GLY A N 1
ATOM 1254 C CA . GLY A 1 161 ? -10.011 8.824 -51.886 1.00 78.88 161 GLY A CA 1
ATOM 1255 C C . GLY A 1 161 ? -10.883 10.082 -51.808 1.00 78.88 161 GLY A C 1
ATOM 1256 O O . GLY A 1 161 ? -10.942 10.843 -52.771 1.00 78.88 161 GLY A O 1
ATOM 1257 N N . SER A 1 162 ? -11.478 10.380 -50.646 1.00 82.44 162 SER A N 1
ATOM 1258 C CA . SER A 1 162 ? -12.359 11.549 -50.474 1.00 82.44 162 SER A CA 1
ATOM 1259 C C . SER A 1 162 ? -11.672 12.897 -50.739 1.00 82.44 162 SER A C 1
ATOM 1261 O O . SER A 1 162 ? -12.301 13.835 -51.231 1.00 82.44 162 SER A O 1
ATOM 1263 N N . ARG A 1 163 ? -10.365 13.001 -50.470 1.00 86.00 163 ARG A N 1
ATOM 1264 C CA . ARG A 1 163 ? -9.599 14.231 -50.707 1.00 86.00 163 ARG A CA 1
ATOM 1265 C C . ARG A 1 163 ? -9.169 14.361 -52.167 1.00 86.00 163 ARG A C 1
ATOM 1267 O O . ARG A 1 163 ? -9.134 15.473 -52.688 1.00 86.00 163 ARG A O 1
ATOM 1274 N N . PHE A 1 164 ? -8.934 13.245 -52.858 1.00 92.06 164 PHE A N 1
ATOM 1275 C CA . PHE A 1 164 ? -8.708 13.249 -54.305 1.00 92.06 164 PHE A CA 1
ATOM 1276 C C . PHE A 1 164 ? -9.950 13.682 -55.098 1.00 92.06 164 PHE A C 1
ATOM 1278 O O . PHE A 1 164 ? -9.806 14.346 -56.122 1.00 92.06 164 PHE A O 1
ATOM 1285 N N . LEU A 1 165 ? -11.160 13.431 -54.581 1.00 87.69 165 LEU A N 1
ATOM 1286 C CA . LEU A 1 165 ? -12.416 13.890 -55.197 1.00 87.69 165 LEU A CA 1
ATOM 1287 C C . LEU A 1 165 ? -12.554 15.421 -55.272 1.00 87.69 165 LEU A C 1
ATOM 1289 O O . LEU A 1 165 ? -13.366 15.927 -56.043 1.00 87.69 165 LEU A O 1
ATOM 1293 N N . GLN A 1 166 ? -11.747 16.179 -54.521 1.00 90.75 166 GLN A N 1
ATOM 1294 C CA . GLN A 1 166 ? -11.721 17.644 -54.616 1.00 90.75 166 GLN A CA 1
ATOM 1295 C C . GLN A 1 166 ? -11.059 18.140 -55.914 1.00 90.75 166 GLN A C 1
ATOM 1297 O O . GLN A 1 166 ? -11.216 19.302 -56.291 1.00 90.75 166 GLN A O 1
ATOM 1302 N N . PHE A 1 167 ? -10.330 17.273 -56.621 1.00 92.94 167 PHE A N 1
ATOM 1303 C CA . PHE A 1 167 ? -9.648 17.609 -57.865 1.00 92.94 167 PHE A CA 1
ATOM 1304 C C . PHE A 1 167 ? -10.491 17.164 -59.060 1.00 92.94 167 PHE A C 1
ATOM 1306 O O . PHE A 1 167 ? -10.289 16.089 -59.611 1.00 92.94 167 PHE A O 1
ATOM 1313 N N . ALA A 1 168 ? -11.416 18.023 -59.497 1.00 92.06 168 ALA A N 1
ATOM 1314 C CA . ALA A 1 168 ? -12.340 17.736 -60.598 1.00 92.06 168 ALA A CA 1
ATOM 1315 C C . ALA A 1 168 ? -11.637 17.159 -61.845 1.00 92.06 168 ALA A C 1
ATOM 1317 O O . ALA A 1 168 ? -10.786 17.829 -62.433 1.00 92.06 168 ALA A O 1
ATOM 1318 N N . GLY A 1 169 ? -12.001 15.936 -62.239 1.00 90.00 169 GLY A N 1
ATOM 1319 C CA . GLY A 1 169 ? -11.418 15.219 -63.380 1.00 90.00 169 GLY A CA 1
ATOM 1320 C C . GLY A 1 169 ? -10.300 14.228 -63.032 1.00 90.00 169 GLY A C 1
ATOM 1321 O O . GLY A 1 169 ? -9.906 13.469 -63.906 1.00 90.00 169 GLY A O 1
ATOM 1322 N N . PHE A 1 170 ? -9.831 14.188 -61.781 1.00 95.69 170 PHE A N 1
ATOM 1323 C CA . PHE A 1 170 ? -8.885 13.172 -61.315 1.00 95.69 170 PHE A CA 1
ATOM 1324 C C . PHE A 1 170 ? -9.632 11.968 -60.728 1.00 95.69 170 PHE A C 1
ATOM 1326 O O . PHE A 1 170 ? -10.541 12.138 -59.912 1.00 95.69 170 PHE A O 1
ATOM 1333 N N . THR A 1 171 ? -9.235 10.753 -61.113 1.00 95.00 171 THR A N 1
ATOM 1334 C CA . THR A 1 171 ? -9.827 9.507 -60.599 1.00 95.00 171 THR A CA 1
ATOM 1335 C C . THR A 1 171 ? -8.823 8.788 -59.706 1.00 95.00 171 THR A C 1
ATOM 1337 O O . THR A 1 171 ? -7.803 8.292 -60.183 1.00 95.00 171 THR A O 1
ATOM 1340 N N . TYR A 1 172 ? -9.123 8.729 -58.407 1.00 95.19 172 TYR A N 1
ATOM 1341 C CA . TYR A 1 172 ? -8.317 7.996 -57.432 1.00 95.19 172 TYR A CA 1
ATOM 1342 C C . TYR A 1 172 ? -8.313 6.498 -57.753 1.00 95.19 172 TYR A C 1
ATOM 1344 O O . TYR A 1 172 ? -9.383 5.901 -57.886 1.00 95.19 172 TYR A O 1
ATOM 1352 N N . ASP A 1 173 ? -7.122 5.907 -57.858 1.00 92.56 173 ASP A N 1
ATOM 1353 C CA . ASP A 1 173 ? -6.959 4.464 -58.024 1.00 92.56 173 ASP A CA 1
ATOM 1354 C C . ASP A 1 173 ? -6.555 3.848 -56.674 1.00 92.56 173 ASP A C 1
ATOM 1356 O O . ASP A 1 173 ? -5.452 4.113 -56.188 1.00 92.56 173 ASP A O 1
ATOM 1360 N N . PRO A 1 174 ? -7.423 3.042 -56.037 1.00 90.12 174 PRO A N 1
ATOM 1361 C CA . PRO A 1 174 ? -7.121 2.424 -54.750 1.00 90.12 174 PRO A CA 1
ATOM 1362 C C . PRO A 1 174 ? -6.054 1.320 -54.828 1.00 90.12 174 PRO A C 1
ATOM 1364 O O . PRO A 1 174 ? -5.636 0.829 -53.779 1.00 90.12 174 PRO A O 1
ATOM 1367 N N . SER A 1 175 ? -5.643 0.895 -56.029 1.00 89.88 175 SER A N 1
ATOM 1368 C CA . SER A 1 175 ? -4.549 -0.063 -56.225 1.00 89.88 175 SER A CA 1
ATOM 1369 C C . SER A 1 175 ? -3.161 0.591 -56.270 1.00 89.88 175 SER A C 1
ATOM 1371 O O . SER A 1 175 ? -2.169 -0.090 -56.016 1.00 89.88 175 SER A O 1
ATOM 1373 N N . GLU A 1 176 ? -3.093 1.901 -56.522 1.00 92.19 176 GLU A N 1
ATOM 1374 C CA . GLU A 1 176 ? -1.871 2.711 -56.472 1.00 92.19 176 GLU A CA 1
ATOM 1375 C C . GLU A 1 176 ? -1.610 3.227 -55.043 1.00 92.19 176 GLU A C 1
ATOM 1377 O O . GLU A 1 176 ? -2.531 3.529 -54.273 1.00 92.19 176 GLU A O 1
ATOM 1382 N N . THR A 1 177 ? -0.339 3.396 -54.681 1.00 92.44 177 THR A N 1
ATOM 1383 C CA . THR A 1 177 ? 0.066 4.046 -53.425 1.00 92.44 177 THR A CA 1
ATOM 1384 C C . THR A 1 177 ? -0.378 5.515 -53.378 1.00 92.44 177 THR A C 1
ATOM 1386 O O . THR A 1 177 ? -0.752 6.124 -54.389 1.00 92.44 177 THR A O 1
ATOM 1389 N N . LEU A 1 178 ? -0.352 6.125 -52.187 1.00 92.50 178 LEU A N 1
ATOM 1390 C CA . LEU A 1 178 ? -0.672 7.548 -52.034 1.00 92.50 178 LEU A CA 1
ATOM 1391 C C . LEU A 1 178 ? 0.306 8.414 -52.840 1.00 92.50 178 LEU A C 1
ATOM 1393 O O . LEU A 1 178 ? -0.107 9.361 -53.507 1.00 92.50 178 LEU A O 1
ATOM 1397 N N . GLU A 1 179 ? 1.591 8.066 -52.806 1.00 94.88 179 GLU A N 1
ATOM 1398 C CA . GLU A 1 179 ? 2.663 8.728 -53.543 1.00 94.88 179 GLU A CA 1
ATOM 1399 C C . GLU A 1 179 ? 2.432 8.680 -55.058 1.00 94.88 179 GLU A C 1
ATOM 1401 O O . GLU A 1 179 ? 2.563 9.716 -55.718 1.00 94.88 179 GLU A O 1
ATOM 1406 N N . GLU A 1 180 ? 2.046 7.517 -55.589 1.00 95.94 180 GLU A N 1
ATOM 1407 C CA . GLU A 1 180 ? 1.741 7.306 -57.012 1.00 95.94 180 GLU A CA 1
ATOM 1408 C C . GLU A 1 180 ? 0.508 8.104 -57.445 1.00 95.94 180 GLU A C 1
ATOM 1410 O O . GLU A 1 180 ? 0.580 8.859 -58.418 1.00 95.94 180 GLU A O 1
ATOM 1415 N N . ASN A 1 181 ? -0.577 8.063 -56.663 1.00 97.00 181 ASN A N 1
ATOM 1416 C CA . ASN A 1 181 ? -1.767 8.870 -56.936 1.00 97.00 181 ASN A CA 1
ATOM 1417 C C . ASN A 1 181 ? -1.461 10.382 -56.898 1.00 97.00 181 ASN A C 1
ATOM 1419 O O . ASN A 1 181 ? -1.938 11.132 -57.752 1.00 97.00 181 ASN A O 1
ATOM 1423 N N . VAL A 1 182 ? -0.640 10.860 -55.949 1.00 96.38 182 VAL A N 1
ATOM 1424 C CA . VAL A 1 182 ? -0.227 12.278 -55.896 1.00 96.38 182 VAL A CA 1
ATOM 1425 C C . VAL A 1 182 ? 0.675 12.645 -57.078 1.00 96.38 182 VAL A C 1
ATOM 1427 O O . VAL A 1 182 ? 0.536 13.744 -57.613 1.00 96.38 182 VAL A O 1
ATOM 1430 N N . HIS A 1 183 ? 1.564 11.754 -57.525 1.00 95.50 183 HIS A N 1
ATOM 1431 C CA . HIS A 1 183 ? 2.411 11.995 -58.701 1.00 95.50 183 HIS A CA 1
ATOM 1432 C C . HIS A 1 183 ? 1.602 12.022 -60.000 1.00 95.50 183 HIS A C 1
ATOM 1434 O O . HIS A 1 183 ? 1.839 12.878 -60.858 1.00 95.50 183 HIS A O 1
ATOM 1440 N N . ARG A 1 184 ? 0.604 11.144 -60.134 1.00 97.50 184 ARG A N 1
ATOM 1441 C CA . ARG A 1 184 ? -0.319 11.140 -61.273 1.00 97.50 184 ARG A CA 1
ATOM 1442 C C . ARG A 1 184 ? -1.147 12.422 -61.305 1.00 97.50 184 ARG A C 1
ATOM 1444 O O . ARG A 1 184 ? -1.170 13.114 -62.323 1.00 97.50 184 ARG A O 1
ATOM 1451 N N . LEU A 1 185 ? -1.696 12.823 -60.156 1.00 96.75 185 LEU A N 1
ATOM 1452 C CA . LEU A 1 185 ? -2.406 14.095 -60.008 1.00 96.75 185 LEU A CA 1
ATOM 1453 C C . LEU A 1 185 ? -1.501 15.297 -60.326 1.00 96.75 185 LEU A C 1
ATOM 1455 O O . LEU A 1 185 ? -1.920 16.225 -61.018 1.00 96.75 185 LEU A O 1
ATOM 1459 N N . ALA A 1 186 ? -0.255 15.283 -59.850 1.00 97.12 186 ALA A N 1
ATOM 1460 C CA . ALA A 1 186 ? 0.727 16.321 -60.144 1.00 97.12 186 ALA A CA 1
ATOM 1461 C C . ALA A 1 186 ? 1.037 16.405 -61.641 1.00 97.12 186 ALA A C 1
ATOM 1463 O O . ALA A 1 186 ? 1.122 17.508 -62.182 1.00 97.12 186 ALA A O 1
ATOM 1464 N N . THR A 1 187 ? 1.142 15.259 -62.317 1.00 96.75 187 THR A N 1
ATOM 1465 C CA . THR A 1 187 ? 1.383 15.188 -63.762 1.00 96.75 187 THR A CA 1
ATOM 1466 C C . THR A 1 187 ? 0.208 15.787 -64.539 1.00 96.75 187 THR A C 1
ATOM 1468 O O . THR A 1 187 ? 0.406 16.693 -65.352 1.00 96.75 187 THR A O 1
ATOM 1471 N N . GLU A 1 188 ? -1.027 15.379 -64.235 1.00 96.50 188 GLU A N 1
ATOM 1472 C CA . GLU A 1 188 ? -2.238 15.902 -64.889 1.00 96.50 188 GLU A CA 1
ATOM 1473 C C . GLU A 1 188 ? -2.425 17.410 -64.673 1.00 96.50 188 GLU A C 1
ATOM 1475 O O . GLU A 1 188 ? -2.862 18.141 -65.565 1.00 96.50 188 GLU A O 1
ATOM 1480 N N . ARG A 1 189 ? -2.058 17.900 -63.485 1.00 96.50 189 ARG A N 1
ATOM 1481 C CA . ARG A 1 189 ? -2.168 19.317 -63.112 1.00 96.50 189 ARG A CA 1
ATOM 1482 C C . ARG A 1 189 ? -0.922 20.140 -63.420 1.00 96.50 189 ARG A C 1
ATOM 1484 O O . ARG A 1 189 ? -0.920 21.336 -63.122 1.00 96.50 189 ARG A O 1
ATOM 1491 N N . LYS A 1 190 ? 0.114 19.532 -64.010 1.00 96.38 190 LYS A N 1
ATOM 1492 C CA . LYS A 1 190 ? 1.415 20.159 -64.299 1.00 96.38 190 LYS A CA 1
ATOM 1493 C C . LYS A 1 190 ? 2.019 20.857 -63.072 1.00 96.38 190 LYS A C 1
ATOM 1495 O O . LYS A 1 190 ? 2.517 21.980 -63.157 1.00 96.38 190 LYS A O 1
ATOM 1500 N N . TRP A 1 191 ? 1.934 20.219 -61.908 1.00 96.62 191 TRP A N 1
ATOM 1501 C CA . TRP A 1 191 ? 2.590 20.706 -60.696 1.00 96.62 191 TRP A CA 1
ATOM 1502 C C . TRP A 1 191 ? 4.102 20.514 -60.807 1.00 96.62 191 TRP A C 1
ATOM 1504 O O . TRP A 1 191 ? 4.572 19.448 -61.187 1.00 96.62 191 TRP A O 1
ATOM 1514 N N . GLY A 1 192 ? 4.871 21.544 -60.450 1.00 93.00 192 GLY A N 1
ATOM 1515 C CA . GLY A 1 192 ? 6.317 21.399 -60.275 1.00 93.00 192 GLY A CA 1
ATOM 1516 C C . GLY A 1 192 ? 6.657 20.678 -58.968 1.00 93.00 192 GLY A C 1
ATOM 1517 O O . GLY A 1 192 ? 5.890 20.750 -58.003 1.00 93.00 192 GLY A O 1
ATOM 1518 N N . ASP A 1 193 ? 7.842 20.069 -58.906 1.00 91.44 193 ASP A N 1
ATOM 1519 C CA . ASP A 1 193 ? 8.306 19.193 -57.813 1.00 91.44 193 ASP A CA 1
ATOM 1520 C C . ASP A 1 193 ? 8.077 19.768 -56.411 1.00 91.44 193 ASP A C 1
ATOM 1522 O O . ASP A 1 193 ? 7.629 19.082 -55.494 1.00 91.44 193 ASP A O 1
ATOM 1526 N N . LYS A 1 194 ? 8.312 21.074 -56.242 1.00 90.94 194 LYS A N 1
ATOM 1527 C CA . LYS A 1 194 ? 8.124 21.760 -54.957 1.00 90.94 194 LYS A CA 1
ATOM 1528 C C . LYS A 1 194 ? 6.670 21.718 -54.472 1.00 90.94 194 LYS A C 1
ATOM 1530 O O . LYS A 1 194 ? 6.429 21.578 -53.273 1.00 90.94 194 LYS A O 1
ATOM 1535 N N . LEU A 1 195 ? 5.705 21.866 -55.380 1.00 91.88 195 LEU A N 1
ATOM 1536 C CA . LEU A 1 195 ? 4.283 21.809 -55.043 1.00 91.88 195 LEU A CA 1
ATOM 1537 C C . LEU A 1 195 ? 3.824 20.360 -54.860 1.00 91.88 195 LEU A C 1
ATOM 1539 O O . LEU A 1 195 ? 3.056 20.096 -53.939 1.00 91.88 195 LEU A O 1
ATOM 1543 N N . THR A 1 196 ? 4.347 19.434 -55.665 1.00 94.06 196 THR A N 1
ATOM 1544 C CA . THR A 1 196 ? 4.097 17.992 -55.534 1.00 94.06 196 THR A CA 1
ATOM 1545 C C . THR A 1 196 ? 4.511 17.483 -54.155 1.00 94.06 196 THR A C 1
ATOM 1547 O O . THR A 1 196 ? 3.686 16.912 -53.446 1.00 94.06 196 THR A O 1
ATOM 1550 N N . CYS A 1 197 ? 5.728 17.803 -53.702 1.00 88.25 197 CYS A N 1
ATOM 1551 C CA . CYS A 1 197 ? 6.204 17.445 -52.362 1.00 88.25 197 CYS A CA 1
ATOM 1552 C C . CYS A 1 197 ? 5.353 18.073 -51.250 1.00 88.25 197 CYS A C 1
ATOM 1554 O O . CYS A 1 197 ? 5.043 17.414 -50.258 1.00 88.25 197 CYS A O 1
ATOM 1556 N N . LYS A 1 198 ? 4.940 19.339 -51.412 1.00 93.81 198 LYS A N 1
ATOM 1557 C CA . LYS A 1 198 ? 4.070 20.010 -50.436 1.00 93.81 198 LYS A CA 1
ATOM 1558 C C . LYS A 1 198 ? 2.713 19.311 -50.325 1.00 93.81 198 LYS A C 1
ATOM 1560 O O . LYS A 1 198 ? 2.245 19.070 -49.218 1.00 93.81 198 LYS A O 1
ATOM 1565 N N . ARG A 1 199 ? 2.084 18.988 -51.457 1.00 92.94 199 ARG A N 1
ATOM 1566 C CA . ARG A 1 199 ? 0.777 18.321 -51.479 1.00 92.94 199 ARG A CA 1
ATOM 1567 C C . ARG A 1 199 ? 0.870 16.903 -50.939 1.00 92.94 199 ARG A C 1
ATOM 1569 O O . ARG A 1 199 ? 0.024 16.535 -50.136 1.00 92.94 199 ARG A O 1
ATOM 1576 N N . LEU A 1 200 ? 1.916 16.157 -51.285 1.00 94.19 200 LEU A N 1
ATOM 1577 C CA . LEU A 1 200 ? 2.154 14.829 -50.723 1.00 94.19 200 LEU A CA 1
ATOM 1578 C C . LEU A 1 200 ? 2.233 14.867 -49.189 1.00 94.19 200 LEU A C 1
ATOM 1580 O O . LEU A 1 200 ? 1.552 14.088 -48.532 1.00 94.19 200 LEU A O 1
ATOM 1584 N N . ALA A 1 201 ? 2.970 15.827 -48.623 1.00 86.88 201 ALA A N 1
ATOM 1585 C CA . ALA A 1 201 ? 3.056 15.999 -47.173 1.00 86.88 201 ALA A CA 1
ATOM 1586 C C . ALA A 1 201 ? 1.701 16.360 -46.531 1.00 86.88 201 ALA A C 1
ATOM 1588 O O . ALA A 1 201 ? 1.384 15.865 -45.452 1.00 86.88 201 ALA A O 1
ATOM 1589 N N . GLU A 1 202 ? 0.886 17.193 -47.191 1.00 90.94 202 GLU A N 1
ATOM 1590 C CA . GLU A 1 202 ? -0.478 17.500 -46.733 1.00 90.94 202 GLU A CA 1
ATOM 1591 C C . GLU A 1 202 ? -1.354 16.238 -46.713 1.00 90.94 202 GLU A C 1
ATOM 1593 O O . GLU A 1 202 ? -1.966 15.950 -45.690 1.00 90.94 202 GLU A O 1
ATOM 1598 N N . PHE A 1 203 ? -1.358 15.455 -47.798 1.00 91.31 203 PHE A N 1
ATOM 1599 C CA . PHE A 1 203 ? -2.107 14.196 -47.876 1.00 91.31 203 PHE A CA 1
ATOM 1600 C C . PHE A 1 203 ? -1.641 13.175 -46.823 1.00 91.31 203 PHE A C 1
ATOM 1602 O O . PHE A 1 203 ? -2.474 12.545 -46.172 1.00 91.31 203 PHE A O 1
ATOM 1609 N N . GLN A 1 204 ? -0.326 13.048 -46.610 1.00 85.81 204 GLN A N 1
ATOM 1610 C CA . GLN A 1 204 ? 0.257 12.159 -45.600 1.00 85.81 204 GLN A CA 1
ATOM 1611 C C . GLN A 1 204 ? -0.127 12.569 -44.168 1.00 85.81 204 GLN A C 1
ATOM 1613 O O . GLN A 1 204 ? -0.361 11.701 -43.317 1.00 85.81 204 GLN A O 1
ATOM 1618 N N . ALA A 1 205 ? -0.225 13.875 -43.897 1.00 78.25 205 ALA A N 1
ATOM 1619 C CA . ALA A 1 205 ? -0.652 14.393 -42.600 1.00 78.25 205 ALA A CA 1
ATOM 1620 C C . ALA A 1 205 ? -2.112 14.022 -42.282 1.00 78.25 205 ALA A C 1
ATOM 1622 O O . ALA A 1 205 ? -2.406 13.630 -41.151 1.00 78.25 205 ALA A O 1
ATOM 1623 N N . ASP A 1 206 ? -3.013 14.055 -43.271 1.00 78.62 206 ASP A N 1
ATOM 1624 C CA . ASP A 1 206 ? -4.417 13.674 -43.059 1.00 78.62 206 ASP A CA 1
ATOM 1625 C C . ASP A 1 206 ? -4.599 12.164 -42.863 1.00 78.62 206 ASP A C 1
ATOM 1627 O O . ASP A 1 206 ? -5.390 11.738 -42.017 1.00 78.62 206 ASP A O 1
ATOM 1631 N N . THR A 1 207 ? -3.846 11.334 -43.597 1.00 75.38 207 THR A N 1
ATOM 1632 C CA . THR A 1 207 ? -3.854 9.878 -43.373 1.00 75.38 207 THR A CA 1
ATOM 1633 C C . THR A 1 207 ? -3.290 9.522 -41.998 1.00 75.38 207 THR A C 1
ATOM 1635 O O . THR A 1 207 ? -3.837 8.665 -41.305 1.00 75.38 207 THR A O 1
ATOM 1638 N N . SER A 1 208 ? -2.257 10.237 -41.542 1.00 60.50 208 SER A N 1
ATOM 1639 C CA . SER A 1 208 ? -1.648 10.020 -40.221 1.00 60.50 208 SER A CA 1
ATOM 1640 C C . SER A 1 208 ? -2.557 10.464 -39.069 1.00 60.50 208 SER A C 1
ATOM 1642 O O . SER A 1 208 ? -2.539 9.854 -38.003 1.00 60.50 208 SER A O 1
ATOM 1644 N N . SER A 1 209 ? -3.402 11.478 -39.290 1.00 53.25 209 SER A N 1
ATOM 1645 C CA . SER A 1 209 ? -4.407 11.958 -38.328 1.00 53.25 209 SER A CA 1
ATOM 1646 C C . SER A 1 209 ? -5.497 10.928 -38.001 1.00 53.25 209 SER A C 1
ATOM 1648 O O . SER A 1 209 ? -6.183 11.091 -36.992 1.00 53.25 209 SER A O 1
ATOM 1650 N N . SER A 1 210 ? -5.698 9.914 -38.848 1.00 48.12 210 SER A N 1
ATOM 1651 C CA . SER A 1 210 ? -6.808 8.954 -38.720 1.00 48.12 210 SER A CA 1
ATOM 1652 C C . SER A 1 210 ? -6.350 7.559 -38.272 1.00 48.12 210 SER A C 1
ATOM 1654 O O . SER A 1 210 ? -7.125 6.817 -37.669 1.00 48.12 210 SER A O 1
ATOM 1656 N N . ILE A 1 211 ? -5.072 7.218 -38.477 1.00 44.41 211 ILE A N 1
ATOM 1657 C CA . ILE A 1 211 ? -4.469 5.943 -38.037 1.00 44.41 211 ILE A CA 1
ATOM 1658 C C . ILE A 1 211 ? -4.337 5.856 -36.500 1.00 44.41 211 ILE A C 1
ATOM 1660 O O . ILE A 1 211 ? -4.247 4.764 -35.944 1.00 44.41 211 ILE A O 1
ATOM 1664 N N . THR A 1 212 ? -4.469 6.967 -35.770 1.00 39.41 212 THR A N 1
ATOM 1665 C CA . THR A 1 212 ? -4.493 7.019 -34.293 1.00 39.41 212 THR A CA 1
ATOM 1666 C C . THR A 1 212 ? -5.661 6.279 -33.620 1.00 39.41 212 THR A C 1
ATOM 1668 O O . THR A 1 212 ? -5.742 6.298 -32.393 1.00 39.41 212 THR A O 1
ATOM 1671 N N . ARG A 1 213 ? -6.546 5.594 -34.361 1.00 41.72 213 ARG A N 1
ATOM 1672 C CA . ARG A 1 213 ? -7.615 4.754 -33.783 1.00 41.72 213 ARG A CA 1
ATOM 1673 C C . ARG A 1 213 ? -7.442 3.242 -33.904 1.00 41.72 213 ARG A C 1
ATOM 1675 O O . ARG A 1 213 ? -8.197 2.541 -33.241 1.00 41.72 213 ARG A O 1
ATOM 1682 N N . ILE A 1 214 ? -6.487 2.713 -34.672 1.00 37.16 214 ILE A N 1
ATOM 1683 C CA . ILE A 1 214 ? -6.320 1.252 -34.787 1.00 37.16 214 ILE A CA 1
ATOM 1684 C C . ILE A 1 214 ? -4.832 0.876 -34.747 1.00 37.16 214 ILE A C 1
ATOM 1686 O O . ILE A 1 214 ? -4.141 0.873 -35.758 1.00 37.16 214 ILE A O 1
ATOM 1690 N N . GLY A 1 215 ? -4.354 0.552 -33.542 1.00 41.50 215 GLY A N 1
ATOM 1691 C CA . GLY A 1 215 ? -3.435 -0.565 -33.298 1.00 41.50 215 GLY A CA 1
ATOM 1692 C C . GLY A 1 215 ? -2.073 -0.615 -34.002 1.00 41.50 215 GLY A C 1
ATOM 1693 O O . GLY A 1 215 ? -1.715 -1.684 -34.475 1.00 41.50 215 GLY A O 1
ATOM 1694 N N . ALA A 1 216 ? -1.290 0.469 -34.030 1.00 36.25 216 ALA A N 1
ATOM 1695 C CA . ALA A 1 216 ? 0.184 0.421 -34.061 1.00 36.25 216 ALA A CA 1
ATOM 1696 C C . ALA A 1 216 ? 0.752 1.806 -33.701 1.00 36.25 216 ALA A C 1
ATOM 1698 O O . ALA A 1 216 ? 0.437 2.789 -34.366 1.00 36.25 216 ALA A O 1
ATOM 1699 N N . SER A 1 217 ? 1.561 1.913 -32.639 1.00 40.81 217 SER A N 1
ATOM 1700 C CA . SER A 1 217 ? 2.100 3.199 -32.159 1.00 40.81 217 SER A CA 1
ATOM 1701 C C . SER A 1 217 ? 3.286 3.681 -33.020 1.00 40.81 217 SER A C 1
ATOM 1703 O O . SER A 1 217 ? 4.324 3.021 -33.020 1.00 40.81 217 SER A O 1
ATOM 1705 N N . PRO A 1 218 ? 3.209 4.846 -33.702 1.00 47.12 218 PRO A N 1
ATOM 1706 C CA . PRO A 1 218 ? 4.308 5.394 -34.514 1.00 47.12 218 PRO A CA 1
ATOM 1707 C C . PRO A 1 218 ? 5.372 6.176 -33.709 1.00 47.12 218 PRO A C 1
ATOM 1709 O O . PRO A 1 218 ? 6.169 6.919 -34.282 1.00 47.12 218 PRO A O 1
ATOM 1712 N N . GLN A 1 219 ? 5.373 6.101 -32.375 1.00 59.16 219 GLN A N 1
ATOM 1713 C CA . GLN A 1 219 ? 5.958 7.165 -31.544 1.00 59.16 219 GLN A CA 1
ATOM 1714 C C . GLN A 1 219 ? 7.490 7.113 -31.385 1.00 59.16 219 GLN A C 1
ATOM 1716 O O . GLN A 1 219 ? 8.106 8.170 -31.245 1.00 59.16 219 GLN A O 1
ATOM 1721 N N . ALA A 1 220 ? 8.132 5.945 -31.512 1.00 55.91 220 ALA A N 1
ATOM 1722 C CA . ALA A 1 220 ? 9.595 5.819 -31.389 1.00 55.91 220 ALA A CA 1
ATOM 1723 C C . ALA A 1 220 ? 10.382 6.531 -32.520 1.00 55.91 220 ALA A C 1
ATOM 1725 O O . ALA A 1 220 ? 11.554 6.869 -32.352 1.00 55.91 220 ALA A O 1
ATOM 1726 N N . GLY A 1 221 ? 9.731 6.824 -33.655 1.00 71.06 221 GLY A N 1
ATOM 1727 C CA . GLY A 1 221 ? 10.344 7.491 -34.811 1.00 71.06 221 GLY A CA 1
ATOM 1728 C C . GLY A 1 221 ? 10.249 9.023 -34.818 1.00 71.06 221 GLY A C 1
ATOM 1729 O O . GLY A 1 221 ? 10.898 9.659 -35.646 1.00 71.06 221 GLY A O 1
ATOM 1730 N N . SER A 1 222 ? 9.478 9.641 -33.912 1.00 83.81 222 SER A N 1
ATOM 1731 C CA . SER A 1 222 ? 9.124 11.076 -33.969 1.00 83.81 222 SER A CA 1
ATOM 1732 C C . SER A 1 222 ? 10.340 12.012 -34.051 1.00 83.81 222 SER A C 1
ATOM 1734 O O . SER A 1 222 ? 10.390 12.910 -34.896 1.00 83.81 222 SER A O 1
ATOM 1736 N N . TRP A 1 223 ? 11.366 11.762 -33.230 1.00 94.19 223 TRP A N 1
ATOM 1737 C CA . TRP A 1 223 ? 12.599 12.553 -33.248 1.00 94.19 223 TRP A CA 1
ATOM 1738 C C . TRP A 1 223 ? 13.388 12.362 -34.555 1.00 94.19 223 TRP A C 1
ATOM 1740 O O . TRP A 1 223 ? 13.856 13.334 -35.149 1.00 94.19 223 TRP A O 1
ATOM 1750 N N . PHE A 1 224 ? 13.483 11.122 -35.053 1.00 94.94 224 PHE A N 1
ATOM 1751 C CA . PHE A 1 224 ? 14.197 10.787 -36.292 1.00 94.94 224 PHE A CA 1
ATOM 1752 C C . PHE A 1 224 ? 13.534 11.384 -37.538 1.00 94.94 224 PHE A C 1
ATOM 1754 O O . PHE A 1 224 ? 14.232 11.833 -38.450 1.00 94.94 224 PHE A O 1
ATOM 1761 N N . CYS A 1 225 ? 12.202 11.478 -37.553 1.00 90.75 225 CYS A N 1
ATOM 1762 C CA . CYS A 1 225 ? 11.432 12.061 -38.654 1.00 90.75 225 CYS A CA 1
ATOM 1763 C C . CYS A 1 225 ? 11.707 13.559 -38.876 1.00 90.75 225 CYS A C 1
ATOM 1765 O O . CYS A 1 225 ? 11.430 14.080 -39.956 1.00 90.75 225 CYS A O 1
ATOM 1767 N N . LYS A 1 226 ? 12.302 14.264 -37.902 1.00 93.94 226 LYS A N 1
ATOM 1768 C CA . LYS A 1 226 ? 12.715 15.672 -38.060 1.00 93.94 226 LYS A CA 1
ATOM 1769 C C . LYS A 1 226 ? 13.892 15.840 -39.028 1.00 93.94 226 LYS A C 1
ATOM 1771 O O . LYS A 1 226 ? 14.149 16.945 -39.506 1.00 93.94 226 LYS A O 1
ATOM 1776 N N . PHE A 1 227 ? 14.612 14.761 -39.337 1.00 94.94 227 PHE A N 1
ATOM 1777 C CA . PHE A 1 227 ? 15.796 14.797 -40.186 1.00 94.94 227 PHE A CA 1
ATOM 1778 C C . PHE A 1 227 ? 15.469 14.335 -41.607 1.00 94.94 227 PHE A C 1
ATOM 1780 O O . PHE A 1 227 ? 15.617 13.165 -41.943 1.00 94.94 227 PHE A O 1
ATOM 1787 N N . LEU A 1 228 ? 15.115 15.288 -42.475 1.00 92.69 228 LEU A N 1
ATOM 1788 C CA . LEU A 1 228 ? 14.849 15.053 -43.903 1.00 92.69 228 LEU A CA 1
ATOM 1789 C C . LEU A 1 228 ? 15.895 14.139 -44.565 1.00 92.69 228 LEU A C 1
ATOM 1791 O O . LEU A 1 228 ? 17.089 14.440 -44.525 1.00 92.69 228 LEU A O 1
ATOM 1795 N N . GLY A 1 229 ? 15.438 13.056 -45.194 1.00 90.81 229 GLY A N 1
ATOM 1796 C CA . GLY A 1 229 ? 16.292 12.079 -45.881 1.00 90.81 229 GLY A CA 1
ATOM 1797 C C . GLY A 1 229 ? 16.836 10.953 -44.995 1.00 90.81 229 GLY A C 1
ATOM 1798 O O . GLY A 1 229 ? 17.518 10.071 -45.506 1.00 90.81 229 GLY A O 1
ATOM 1799 N N . PHE A 1 230 ? 16.535 10.946 -43.693 1.00 96.44 230 PHE A N 1
ATOM 1800 C CA . PHE A 1 230 ? 16.792 9.797 -42.828 1.00 96.44 230 PHE A CA 1
ATOM 1801 C C . PHE A 1 230 ? 15.544 8.912 -42.733 1.00 96.44 230 PHE A C 1
ATOM 1803 O O . PHE A 1 230 ? 14.455 9.400 -42.437 1.00 96.44 230 PHE A O 1
ATOM 1810 N N . LYS A 1 231 ? 15.703 7.608 -42.980 1.00 95.12 231 LYS A N 1
ATOM 1811 C CA . LYS A 1 231 ? 14.638 6.608 -42.847 1.00 95.12 231 LYS A CA 1
ATOM 1812 C C . LYS A 1 231 ? 14.871 5.817 -41.561 1.00 95.12 231 LYS A C 1
ATOM 1814 O O . LYS A 1 231 ? 15.841 5.067 -41.486 1.00 95.12 231 LYS A O 1
ATOM 1819 N N . TYR A 1 232 ? 14.000 6.020 -40.575 1.00 94.81 232 TYR A N 1
ATOM 1820 C CA . TYR A 1 232 ? 14.013 5.273 -39.317 1.00 94.81 232 TYR A CA 1
ATOM 1821 C C . TYR A 1 232 ? 13.670 3.803 -39.576 1.00 94.81 232 TYR A C 1
ATOM 1823 O O . TYR A 1 232 ? 12.686 3.513 -40.260 1.00 94.81 232 TYR A O 1
ATOM 1831 N N . ASP A 1 233 ? 14.489 2.899 -39.047 1.00 91.94 233 ASP A N 1
ATOM 1832 C CA . ASP A 1 233 ? 14.246 1.462 -39.088 1.00 91.94 233 ASP A CA 1
ATOM 1833 C C . ASP A 1 233 ? 13.765 0.990 -37.708 1.00 91.94 233 ASP A C 1
ATOM 1835 O O . ASP A 1 233 ? 14.560 0.969 -36.768 1.00 91.94 233 ASP A O 1
ATOM 1839 N N . PRO A 1 234 ? 12.483 0.620 -37.552 1.00 87.69 234 PRO A N 1
ATOM 1840 C CA . PRO A 1 234 ? 11.948 0.193 -36.263 1.00 87.69 234 PRO A CA 1
ATOM 1841 C C . PRO A 1 234 ? 12.501 -1.160 -35.789 1.00 87.69 234 PRO A C 1
ATOM 1843 O O . PRO A 1 234 ? 12.289 -1.511 -34.632 1.00 87.69 234 PRO A O 1
ATOM 1846 N N . SER A 1 235 ? 13.175 -1.924 -36.658 1.00 87.31 235 SER A N 1
ATOM 1847 C CA . SER A 1 235 ? 13.795 -3.203 -36.292 1.00 87.31 235 SER A CA 1
ATOM 1848 C C . SER A 1 235 ? 15.187 -3.046 -35.673 1.00 87.31 235 SER A C 1
ATOM 1850 O O . SER A 1 235 ? 15.644 -3.941 -34.965 1.00 87.31 235 SER A O 1
ATOM 1852 N N . GLU A 1 236 ? 15.851 -1.907 -35.892 1.00 89.44 236 GLU A N 1
ATOM 1853 C CA . GLU A 1 236 ? 17.163 -1.623 -35.314 1.00 89.44 236 GLU A CA 1
ATOM 1854 C C . GLU A 1 236 ? 17.040 -0.890 -33.967 1.00 89.44 236 GLU A C 1
ATOM 1856 O O . GLU A 1 236 ? 16.166 -0.027 -33.800 1.00 89.44 236 GLU A O 1
ATOM 1861 N N . PRO A 1 237 ? 17.952 -1.143 -33.009 1.00 89.75 237 PRO A N 1
ATOM 1862 C CA . PRO A 1 237 ? 18.026 -0.369 -31.780 1.00 89.75 237 PRO A CA 1
ATOM 1863 C C . PRO A 1 237 ? 18.091 1.138 -32.050 1.00 89.75 237 PRO A C 1
ATOM 1865 O O . PRO A 1 237 ? 18.667 1.618 -33.033 1.00 89.75 237 PRO A O 1
ATOM 1868 N N . ARG A 1 238 ? 17.526 1.926 -31.133 1.00 90.06 238 ARG A N 1
ATOM 1869 C CA . ARG A 1 238 ? 17.517 3.394 -31.215 1.00 90.06 238 ARG A CA 1
ATOM 1870 C C . ARG A 1 238 ? 18.919 3.983 -31.363 1.00 90.06 238 ARG A C 1
ATOM 1872 O O . ARG A 1 238 ? 19.112 4.949 -32.101 1.00 90.06 238 ARG A O 1
ATOM 1879 N N . GLU A 1 239 ? 19.882 3.410 -30.650 1.00 95.06 239 GLU A N 1
ATOM 1880 C CA . GLU A 1 239 ? 21.280 3.823 -30.708 1.00 95.06 239 GLU A CA 1
ATOM 1881 C C . GLU A 1 239 ? 21.874 3.620 -32.105 1.00 95.06 239 GLU A C 1
ATOM 1883 O O . GLU A 1 239 ? 22.596 4.485 -32.595 1.00 95.06 239 GLU A O 1
ATOM 1888 N N . ASP A 1 240 ? 21.505 2.542 -32.791 1.00 96.06 240 ASP A N 1
ATOM 1889 C CA . ASP A 1 240 ? 22.009 2.236 -34.129 1.00 96.06 240 ASP A CA 1
ATOM 1890 C C . ASP A 1 240 ? 21.347 3.117 -35.189 1.00 96.06 240 ASP A C 1
ATOM 1892 O O . ASP A 1 240 ? 22.037 3.702 -36.030 1.00 96.06 240 ASP A O 1
ATOM 1896 N N . ASN A 1 241 ? 20.042 3.371 -35.053 1.00 96.38 241 ASN A N 1
ATOM 1897 C CA . ASN A 1 241 ? 19.363 4.418 -35.816 1.00 96.38 241 ASN A CA 1
ATOM 1898 C C . ASN A 1 241 ? 20.032 5.793 -35.609 1.00 96.38 241 ASN A C 1
ATOM 1900 O O . ASN A 1 241 ? 20.249 6.540 -36.568 1.00 96.38 241 ASN A O 1
ATOM 1904 N N . PHE A 1 242 ? 20.423 6.135 -34.377 1.00 97.19 242 PHE A N 1
ATOM 1905 C CA . PHE A 1 242 ? 21.139 7.379 -34.088 1.00 97.19 242 PHE A CA 1
ATOM 1906 C C . PHE A 1 242 ? 22.542 7.409 -34.692 1.00 97.19 242 PHE A C 1
ATOM 1908 O O . PHE A 1 242 ? 22.917 8.417 -35.292 1.00 97.19 242 PHE A O 1
ATOM 1915 N N . LYS A 1 243 ? 23.306 6.316 -34.601 1.00 97.44 243 LYS A N 1
ATOM 1916 C CA . LYS A 1 243 ? 24.627 6.191 -35.236 1.00 97.44 243 LYS A CA 1
ATOM 1917 C C . LYS A 1 243 ? 24.524 6.357 -36.750 1.00 97.44 243 LYS A C 1
ATOM 1919 O O . LYS A 1 243 ? 25.304 7.118 -37.325 1.00 97.44 243 LYS A O 1
ATOM 1924 N N . ARG A 1 244 ? 23.527 5.736 -37.390 1.00 97.94 244 ARG A N 1
ATOM 1925 C CA . ARG A 1 244 ? 23.248 5.891 -38.827 1.00 97.94 244 ARG A CA 1
ATOM 1926 C C . ARG A 1 244 ? 22.903 7.331 -39.187 1.00 97.94 244 ARG A C 1
ATOM 1928 O O . ARG A 1 244 ? 23.451 7.860 -40.153 1.00 97.94 244 ARG A O 1
ATOM 1935 N N . LEU A 1 245 ? 22.052 7.993 -38.403 1.00 97.19 245 LEU A N 1
ATOM 1936 C CA . LEU A 1 245 ? 21.723 9.402 -38.622 1.00 97.19 245 LEU A CA 1
ATOM 1937 C C . LEU A 1 245 ? 22.954 10.303 -38.447 1.00 97.19 245 LEU A C 1
ATOM 1939 O O . LEU A 1 245 ? 23.208 11.173 -39.283 1.00 97.19 245 LEU A O 1
ATOM 1943 N N . ALA A 1 246 ? 23.734 10.089 -37.388 1.00 97.94 246 ALA A N 1
ATOM 1944 C CA . ALA A 1 246 ? 24.948 10.847 -37.109 1.00 97.94 246 ALA A CA 1
ATOM 1945 C C . ALA A 1 246 ? 25.991 10.677 -38.222 1.00 97.94 246 ALA A C 1
ATOM 1947 O O . ALA A 1 246 ? 26.629 11.656 -38.616 1.00 97.94 246 ALA A O 1
ATOM 1948 N N . ALA A 1 247 ? 26.125 9.462 -38.765 1.00 97.62 247 ALA A N 1
ATOM 1949 C CA . ALA A 1 247 ? 26.972 9.168 -39.916 1.00 97.62 247 ALA A CA 1
ATOM 1950 C C . ALA A 1 247 ? 26.455 9.858 -41.189 1.00 97.62 247 ALA A C 1
ATOM 1952 O O . ALA A 1 247 ? 27.219 10.558 -41.856 1.00 97.62 247 ALA A O 1
ATOM 1953 N N . LEU A 1 248 ? 25.151 9.754 -41.480 1.00 97.12 248 LEU A N 1
ATOM 1954 C CA . LEU A 1 248 ? 24.506 10.400 -42.631 1.00 97.12 248 LEU A CA 1
ATOM 1955 C C . LEU A 1 248 ? 24.698 11.924 -42.615 1.00 97.12 248 LEU A C 1
ATOM 1957 O O . LEU A 1 248 ? 24.926 12.545 -43.652 1.00 97.12 248 LEU A O 1
ATOM 1961 N N . ARG A 1 249 ? 24.632 12.535 -41.429 1.00 97.50 249 ARG A N 1
ATOM 1962 C CA . ARG A 1 249 ? 24.810 13.981 -41.231 1.00 97.50 249 ARG A CA 1
ATOM 1963 C C . ARG A 1 249 ? 26.258 14.409 -41.015 1.00 97.50 249 ARG A C 1
ATOM 1965 O O . ARG A 1 249 ? 26.505 15.611 -40.924 1.00 97.50 249 ARG A O 1
ATOM 1972 N N . LYS A 1 250 ? 27.197 13.461 -40.936 1.00 97.19 250 LYS A N 1
ATOM 1973 C CA . LYS A 1 250 ? 28.616 13.701 -40.631 1.00 97.19 250 LYS A CA 1
ATOM 1974 C C . LYS A 1 250 ? 28.807 14.548 -39.366 1.00 97.19 250 LYS A C 1
ATOM 1976 O O . LYS A 1 250 ? 29.586 15.499 -39.348 1.00 97.19 250 LYS A O 1
ATOM 1981 N N . TRP A 1 251 ? 28.065 14.240 -38.303 1.00 97.50 251 TRP A N 1
ATOM 1982 C CA . TRP A 1 251 ? 28.191 14.968 -37.041 1.00 97.50 251 TRP A CA 1
ATOM 1983 C C . TRP A 1 251 ? 29.541 14.704 -36.374 1.00 97.50 251 TRP A C 1
ATOM 1985 O O . TRP A 1 251 ? 29.949 13.556 -36.213 1.00 97.50 251 TRP A O 1
ATOM 1995 N N . GLY A 1 252 ? 30.208 15.770 -35.928 1.00 96.69 252 GLY A N 1
ATOM 1996 C CA . GLY A 1 252 ? 31.328 15.666 -34.990 1.00 96.69 252 GLY A CA 1
ATOM 1997 C C . GLY A 1 252 ? 30.850 15.327 -33.574 1.00 96.69 252 GLY A C 1
ATOM 1998 O O . GLY A 1 252 ? 29.665 15.463 -33.258 1.00 96.69 252 GLY A O 1
ATOM 1999 N N . ASP A 1 253 ? 31.768 14.930 -32.694 1.00 96.62 253 ASP A N 1
ATOM 2000 C CA . ASP A 1 253 ? 31.425 14.340 -31.388 1.00 96.62 253 ASP A CA 1
ATOM 2001 C C . ASP A 1 253 ? 30.613 15.269 -30.477 1.00 96.62 253 ASP A C 1
ATOM 2003 O O . ASP A 1 253 ? 29.695 14.829 -29.785 1.00 96.62 253 ASP A O 1
ATOM 2007 N N . LYS A 1 254 ? 30.846 16.584 -30.564 1.00 95.06 254 LYS A N 1
ATOM 2008 C CA . LYS A 1 254 ? 30.059 17.588 -29.831 1.00 95.06 254 LYS A CA 1
ATOM 2009 C C . LYS A 1 254 ? 28.583 17.607 -30.253 1.00 95.06 254 LYS A C 1
ATOM 2011 O O . LYS A 1 254 ? 27.702 17.760 -29.409 1.00 95.06 254 LYS A O 1
ATOM 2016 N N . LEU A 1 255 ? 28.306 17.450 -31.549 1.00 95.06 255 LEU A N 1
ATOM 2017 C CA . LEU A 1 255 ? 26.937 17.392 -32.073 1.00 95.06 255 LEU A CA 1
ATOM 2018 C C . LEU A 1 255 ? 26.295 16.032 -31.817 1.00 95.06 255 LEU A C 1
ATOM 2020 O O . LEU A 1 255 ? 25.114 16.001 -31.481 1.00 95.06 255 LEU A O 1
ATOM 2024 N N . LYS A 1 256 ? 27.066 14.939 -31.901 1.00 97.25 256 LYS A N 1
ATOM 2025 C CA . LYS A 1 256 ? 26.592 13.607 -31.500 1.00 97.25 256 LYS A CA 1
ATOM 2026 C C . LYS A 1 256 ? 26.116 13.620 -30.051 1.00 97.25 256 LYS A C 1
ATOM 2028 O O . LYS A 1 256 ? 24.981 13.251 -29.801 1.00 97.25 256 LYS A O 1
ATOM 2033 N N . CYS A 1 257 ? 26.928 14.125 -29.124 1.00 93.81 257 CYS A N 1
ATOM 2034 C CA . CYS A 1 257 ? 26.553 14.200 -27.712 1.00 93.81 257 CYS A CA 1
ATOM 2035 C C . CYS A 1 257 ? 25.275 15.034 -27.509 1.00 93.81 257 CYS A C 1
ATOM 2037 O O . CYS A 1 257 ? 24.292 14.543 -26.963 1.00 93.81 257 CYS A O 1
ATOM 2039 N N . LYS A 1 258 ? 25.227 16.255 -28.066 1.00 96.00 258 LYS A N 1
ATOM 2040 C CA . LYS A 1 258 ? 24.053 17.138 -27.957 1.00 96.00 258 LYS A CA 1
ATOM 2041 C C . LYS A 1 258 ? 22.773 16.505 -28.512 1.00 96.00 258 LYS A C 1
ATOM 2043 O O . LYS A 1 258 ? 21.729 16.560 -27.865 1.00 96.00 258 LYS A O 1
ATOM 2048 N N . HIS A 1 259 ? 22.829 15.950 -29.721 1.00 95.81 259 HIS A N 1
ATOM 2049 C CA . HIS A 1 259 ? 21.653 15.361 -30.356 1.00 95.81 259 HIS A CA 1
ATOM 2050 C C . HIS A 1 259 ? 21.268 14.021 -29.738 1.00 95.81 259 HIS A C 1
ATOM 2052 O O . HIS A 1 259 ? 20.087 13.700 -29.746 1.00 95.81 259 HIS A O 1
ATOM 2058 N N . TRP A 1 260 ? 22.212 13.273 -29.164 1.00 95.88 260 TRP A N 1
ATOM 2059 C CA . TRP A 1 260 ? 21.909 12.049 -28.428 1.00 95.88 260 TRP A CA 1
ATOM 2060 C C . TRP A 1 260 ? 21.105 12.359 -27.169 1.00 95.88 260 TRP A C 1
ATOM 2062 O O . TRP A 1 260 ? 20.051 11.767 -26.965 1.00 95.88 260 TRP A O 1
ATOM 2072 N N . THR A 1 261 ? 21.516 13.373 -26.402 1.00 90.56 261 THR A N 1
ATOM 2073 C CA . THR A 1 261 ? 20.750 13.849 -25.242 1.00 90.56 261 THR A CA 1
ATOM 2074 C C . THR A 1 261 ? 19.355 14.333 -25.638 1.00 90.56 261 THR A C 1
ATOM 2076 O O . THR A 1 261 ? 18.386 14.030 -24.953 1.00 90.56 261 THR A O 1
ATOM 2079 N N . GLN A 1 262 ? 19.220 15.054 -26.758 1.00 91.88 262 GLN A N 1
ATOM 2080 C CA . GLN A 1 262 ? 17.904 15.477 -27.262 1.00 91.88 262 GLN A CA 1
ATOM 2081 C C . GLN A 1 262 ? 17.050 14.307 -27.746 1.00 91.88 262 GLN A C 1
ATOM 2083 O O . GLN A 1 262 ? 15.845 14.315 -2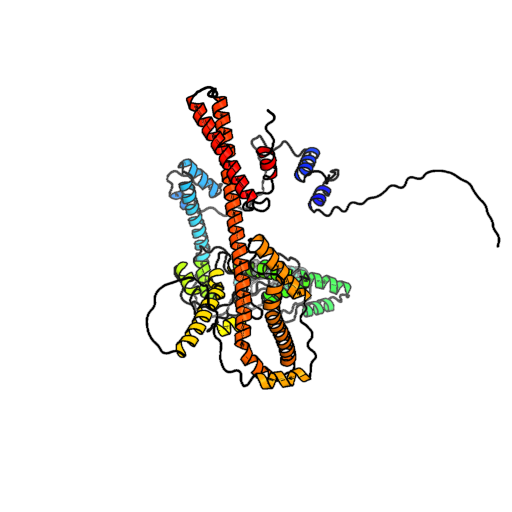7.531 1.00 91.88 262 GLN A O 1
ATOM 2088 N N . CYS A 1 263 ? 17.667 13.320 -28.399 1.00 92.56 263 CYS A N 1
ATOM 2089 C CA . CYS A 1 263 ? 17.008 12.084 -28.787 1.00 92.56 263 CYS A CA 1
ATOM 2090 C C . CYS A 1 263 ? 16.436 11.442 -27.516 1.00 92.56 263 CYS A C 1
ATOM 2092 O O . CYS A 1 263 ? 15.221 11.347 -27.387 1.00 92.56 263 CYS A O 1
ATOM 2094 N N . GLN A 1 264 ? 17.271 11.151 -26.519 1.00 85.88 264 GLN A N 1
ATOM 2095 C CA . GLN A 1 264 ? 16.841 10.572 -25.241 1.00 85.88 264 GLN A CA 1
ATOM 2096 C C . GLN A 1 264 ? 15.746 11.389 -24.533 1.00 85.88 264 GLN A C 1
ATOM 2098 O O . GLN A 1 264 ? 14.772 10.812 -24.075 1.00 85.88 264 GLN A O 1
ATOM 2103 N N . ALA A 1 265 ? 15.855 12.719 -24.496 1.00 78.94 265 ALA A N 1
ATOM 2104 C CA . ALA A 1 265 ? 14.891 13.585 -23.811 1.00 78.94 265 ALA A CA 1
ATOM 2105 C C . ALA A 1 265 ? 13.523 13.706 -24.511 1.00 78.94 265 ALA A C 1
ATOM 2107 O O . ALA A 1 265 ? 12.540 14.052 -23.865 1.00 78.94 265 ALA A O 1
ATOM 2108 N N . GLU A 1 266 ? 13.448 13.458 -25.822 1.00 77.38 266 GLU A N 1
ATOM 2109 C CA . GLU A 1 266 ? 12.187 13.460 -26.578 1.00 77.38 266 GLU A CA 1
ATOM 2110 C C . GLU A 1 266 ? 11.501 12.087 -26.611 1.00 77.38 266 GLU A C 1
ATOM 2112 O O . GLU A 1 266 ? 10.585 11.870 -27.407 1.00 77.38 266 GLU A O 1
ATOM 2117 N N . GLU A 1 267 ? 11.911 11.151 -25.755 1.00 66.38 267 GLU A N 1
ATOM 2118 C CA . GLU A 1 267 ? 11.059 10.007 -25.453 1.00 66.38 267 GLU A CA 1
ATOM 2119 C C . GLU A 1 267 ? 9.757 10.532 -24.832 1.00 66.38 267 GLU A C 1
ATOM 2121 O O . GLU A 1 267 ? 9.794 11.174 -23.779 1.00 66.38 267 GLU A O 1
ATOM 2126 N N . PRO A 1 268 ? 8.582 10.313 -25.448 1.00 50.53 268 PRO A N 1
ATOM 2127 C CA . PRO A 1 268 ? 7.369 10.450 -24.676 1.00 50.53 268 PRO A CA 1
ATOM 2128 C C . PRO A 1 268 ? 7.453 9.389 -23.573 1.00 50.53 268 PRO A C 1
ATOM 2130 O O . PRO A 1 268 ? 7.670 8.214 -23.871 1.00 50.53 268 PRO A O 1
ATOM 2133 N N . SER A 1 269 ? 7.251 9.778 -22.310 1.00 48.25 269 SER A N 1
ATOM 2134 C CA . SER A 1 269 ? 7.074 8.872 -21.158 1.00 48.25 269 SER A CA 1
ATOM 2135 C C . SER A 1 269 ? 5.850 7.941 -21.291 1.00 48.25 269 SER A C 1
ATOM 2137 O O . SER A 1 269 ? 5.269 7.520 -20.300 1.00 48.25 269 SER A O 1
ATOM 2139 N N . SER A 1 270 ? 5.428 7.614 -22.511 1.00 45.16 270 SER A N 1
ATOM 2140 C CA . SER A 1 270 ? 4.355 6.695 -22.851 1.00 45.16 270 SER A CA 1
ATOM 2141 C C . SER A 1 270 ? 4.893 5.365 -23.375 1.00 45.16 270 SER A C 1
ATOM 2143 O O . SER A 1 270 ? 4.270 4.743 -24.235 1.00 45.16 270 SER A O 1
ATOM 2145 N N . HIS A 1 271 ? 5.962 4.840 -22.768 1.00 44.97 271 HIS A N 1
ATOM 2146 C CA . HIS A 1 271 ? 6.065 3.390 -22.583 1.00 44.97 271 HIS A CA 1
ATOM 2147 C C . HIS A 1 271 ? 4.992 2.911 -21.586 1.00 44.97 271 HIS A C 1
ATOM 2149 O O . HIS A 1 271 ? 5.274 2.164 -20.659 1.00 44.97 271 HIS A O 1
ATOM 2155 N N . ILE A 1 272 ? 3.728 3.286 -21.811 1.00 43.44 272 ILE A N 1
ATOM 2156 C CA . ILE A 1 272 ? 2.615 2.440 -21.408 1.00 43.44 272 ILE A CA 1
ATOM 2157 C C . ILE A 1 272 ? 2.705 1.273 -22.387 1.00 43.44 272 ILE A C 1
ATOM 2159 O O . ILE A 1 272 ? 2.157 1.309 -23.492 1.00 43.44 272 ILE A O 1
ATOM 2163 N N . ARG A 1 273 ? 3.525 0.273 -22.041 1.00 45.25 273 ARG A N 1
ATOM 2164 C CA . ARG A 1 273 ? 3.451 -1.027 -22.703 1.00 45.25 273 ARG A CA 1
ATOM 2165 C C . ARG A 1 273 ? 1.997 -1.465 -22.582 1.00 45.25 273 ARG A C 1
ATOM 2167 O O . ARG A 1 273 ? 1.429 -1.406 -21.496 1.00 45.25 273 ARG A O 1
ATOM 2174 N N . ILE A 1 274 ? 1.405 -1.867 -23.701 1.00 41.94 274 ILE A N 1
ATOM 2175 C CA . ILE A 1 274 ? 0.089 -2.501 -23.740 1.00 41.94 274 ILE A CA 1
ATOM 2176 C C . ILE A 1 274 ? 0.183 -3.718 -22.804 1.00 41.94 274 ILE A C 1
ATOM 2178 O O . ILE A 1 274 ? 0.810 -4.709 -23.164 1.00 41.94 274 ILE A O 1
ATOM 2182 N N . GLY A 1 275 ? -0.318 -3.585 -21.573 1.00 49.69 275 GLY A N 1
ATOM 2183 C CA . GLY A 1 275 ? -0.242 -4.611 -20.527 1.00 49.69 275 GLY A CA 1
ATOM 2184 C C . GLY A 1 275 ? 0.371 -4.181 -19.187 1.00 49.69 275 GLY A C 1
ATOM 2185 O O . GLY A 1 275 ? 0.143 -4.880 -18.209 1.00 49.69 275 GLY A O 1
ATOM 2186 N N . ALA A 1 276 ? 1.101 -3.062 -19.095 1.00 55.19 276 ALA A N 1
ATOM 2187 C CA . ALA A 1 276 ? 1.499 -2.524 -17.790 1.00 55.19 276 ALA A CA 1
ATOM 2188 C C . ALA A 1 276 ? 0.293 -1.828 -17.142 1.00 55.19 276 ALA A C 1
ATOM 2190 O O . ALA A 1 276 ? -0.401 -1.055 -17.811 1.00 55.19 276 ALA A O 1
ATOM 2191 N N . SER A 1 277 ? 0.032 -2.113 -15.863 1.00 64.94 277 SER A N 1
ATOM 2192 C CA . SER A 1 277 ? -1.002 -1.403 -15.105 1.00 64.94 277 SER A CA 1
ATOM 2193 C C . SER A 1 277 ? -0.740 0.109 -15.195 1.00 64.94 277 SER A C 1
ATOM 2195 O O . SER A 1 277 ? 0.400 0.516 -14.957 1.00 64.94 277 SER A O 1
ATOM 2197 N N . PRO A 1 278 ? -1.745 0.950 -15.518 1.00 66.69 278 PRO A N 1
ATOM 2198 C CA . PRO A 1 278 ? -1.589 2.409 -15.564 1.00 66.69 278 PRO A CA 1
ATOM 2199 C C . PRO A 1 278 ? -1.023 3.004 -14.269 1.00 66.69 278 PRO A C 1
ATOM 2201 O O . PRO A 1 278 ? -0.462 4.096 -14.292 1.00 66.69 278 PRO A O 1
ATOM 2204 N N . ASP A 1 279 ? -1.176 2.268 -13.168 1.00 78.69 279 ASP A N 1
ATOM 2205 C CA . ASP A 1 279 ? -0.838 2.695 -11.816 1.00 78.69 279 ASP A CA 1
ATOM 2206 C C . ASP A 1 279 ? 0.513 2.134 -11.321 1.00 78.69 279 ASP A C 1
ATOM 2208 O O . ASP A 1 279 ? 0.947 2.472 -10.221 1.00 78.69 279 ASP A O 1
ATOM 2212 N N . ALA A 1 280 ? 1.195 1.293 -12.112 1.00 82.88 280 ALA A N 1
ATOM 2213 C CA . ALA A 1 280 ? 2.501 0.739 -11.746 1.00 82.88 280 ALA A CA 1
ATOM 2214 C C . ALA A 1 280 ? 3.585 1.830 -11.720 1.00 82.88 280 ALA A C 1
ATOM 2216 O O . ALA A 1 280 ? 3.721 2.607 -12.667 1.00 82.88 280 ALA A O 1
ATOM 2217 N N . GLY A 1 281 ? 4.393 1.867 -10.660 1.00 88.88 281 GLY A N 1
ATOM 2218 C CA . GLY A 1 281 ? 5.517 2.799 -10.536 1.00 88.88 281 GLY A CA 1
ATOM 2219 C C . GLY A 1 281 ? 5.128 4.212 -10.080 1.00 88.88 281 GLY A C 1
ATOM 2220 O O . GLY A 1 281 ? 5.959 5.120 -10.093 1.00 88.88 281 GLY A O 1
ATOM 2221 N N . SER A 1 282 ? 3.882 4.408 -9.659 1.00 92.56 282 SER A N 1
ATOM 2222 C CA . SER A 1 282 ? 3.355 5.640 -9.065 1.00 92.56 282 SER A CA 1
ATOM 2223 C C . SER A 1 282 ? 4.246 6.270 -7.981 1.00 92.56 282 SER A C 1
ATOM 2225 O O . SER A 1 282 ? 4.507 7.473 -8.035 1.00 92.56 282 SER A O 1
ATOM 2227 N N . TRP A 1 283 ? 4.791 5.472 -7.057 1.00 96.12 283 TRP A N 1
ATOM 2228 C CA . TRP A 1 283 ? 5.649 5.960 -5.975 1.00 96.12 283 TRP A CA 1
ATOM 2229 C C . TRP A 1 283 ? 6.954 6.567 -6.512 1.00 96.12 283 TRP A C 1
ATOM 2231 O O . TRP A 1 283 ? 7.488 7.532 -5.957 1.00 96.12 283 TRP A O 1
ATOM 2241 N N . PHE A 1 284 ? 7.446 6.062 -7.649 1.00 96.50 284 PHE A N 1
ATOM 2242 C CA . PHE A 1 284 ? 8.666 6.552 -8.294 1.00 96.50 284 PHE A CA 1
ATOM 2243 C C . PHE A 1 284 ? 8.487 7.926 -8.946 1.00 96.50 284 PHE A C 1
ATOM 2245 O O . PHE A 1 284 ? 9.480 8.609 -9.195 1.00 96.50 284 PHE A O 1
ATOM 2252 N N . LEU A 1 285 ? 7.248 8.385 -9.164 1.00 94.94 285 LEU A N 1
ATOM 2253 C CA . LEU A 1 285 ? 6.969 9.734 -9.672 1.00 94.94 285 LEU A CA 1
ATOM 2254 C C . LEU A 1 285 ? 7.424 10.831 -8.699 1.00 94.94 285 LEU A C 1
ATOM 2256 O O . LEU A 1 285 ? 7.674 11.963 -9.118 1.00 94.94 285 LEU A O 1
ATOM 2260 N N . ASN A 1 286 ? 7.610 10.487 -7.420 1.00 96.19 286 ASN A N 1
ATOM 2261 C CA . ASN A 1 286 ? 8.211 11.367 -6.419 1.00 96.19 286 ASN A CA 1
ATOM 2262 C C . ASN A 1 286 ? 9.706 11.649 -6.682 1.00 96.19 286 ASN A C 1
ATOM 2264 O O . ASN A 1 286 ? 10.290 12.522 -6.038 1.00 96.19 286 ASN A O 1
ATOM 2268 N N . PHE A 1 287 ? 10.322 10.965 -7.656 1.00 96.62 287 PHE A N 1
ATOM 2269 C CA . PHE A 1 287 ? 11.732 11.085 -8.026 1.00 96.62 287 PHE A CA 1
ATOM 2270 C C . PHE A 1 287 ? 11.870 11.459 -9.514 1.00 96.62 287 PHE A C 1
ATOM 2272 O O . PHE A 1 287 ? 12.148 10.598 -10.346 1.00 96.62 287 PHE A O 1
ATOM 2279 N N . PRO A 1 288 ? 11.733 12.749 -9.889 1.00 94.12 288 PRO A N 1
ATOM 2280 C CA . PRO A 1 288 ? 11.656 13.174 -11.295 1.00 94.12 288 PRO A CA 1
ATOM 2281 C C . PRO A 1 288 ? 12.868 12.812 -12.164 1.00 94.12 288 PRO A C 1
ATOM 2283 O O . PRO A 1 288 ? 12.768 12.779 -13.387 1.00 94.12 288 PRO A O 1
ATOM 2286 N N . SER A 1 289 ? 14.031 12.584 -11.550 1.00 93.50 289 SER A N 1
ATOM 2287 C CA . SER A 1 289 ? 15.258 12.168 -12.238 1.00 93.50 289 SER A CA 1
ATOM 2288 C C . SER A 1 289 ? 15.367 10.657 -12.451 1.00 93.50 289 SER A C 1
ATOM 2290 O O . SER A 1 289 ? 16.321 10.204 -13.084 1.00 93.50 289 SER A O 1
ATOM 2292 N N . PHE A 1 290 ? 14.446 9.868 -11.898 1.00 96.69 290 PHE A N 1
ATOM 2293 C CA . PHE A 1 290 ? 14.460 8.418 -11.995 1.00 96.69 290 PHE A CA 1
ATOM 2294 C C . PHE A 1 290 ? 13.530 7.932 -13.109 1.00 96.69 290 PHE A C 1
ATOM 2296 O O . PHE A 1 290 ? 12.343 8.243 -13.134 1.00 96.69 290 PHE A O 1
ATOM 2303 N N . ALA A 1 291 ? 14.076 7.136 -14.027 1.00 94.88 291 ALA A N 1
ATOM 2304 C CA . ALA A 1 291 ? 13.308 6.480 -15.078 1.00 94.88 291 ALA A CA 1
ATOM 2305 C C . ALA A 1 291 ? 12.915 5.061 -14.634 1.00 94.88 291 ALA A C 1
ATOM 2307 O O . ALA A 1 291 ? 13.762 4.157 -14.606 1.00 94.88 291 ALA A O 1
ATOM 2308 N N . TYR A 1 292 ? 11.634 4.888 -14.292 1.00 94.62 292 TYR A N 1
ATOM 2309 C CA . TYR A 1 292 ? 11.044 3.590 -13.960 1.00 94.62 292 TYR A CA 1
ATOM 2310 C C . TYR A 1 292 ? 11.051 2.660 -15.180 1.00 94.62 292 TYR A C 1
ATOM 2312 O O . TYR A 1 292 ? 10.663 3.059 -16.279 1.00 94.62 292 TYR A O 1
ATOM 2320 N N . ASP A 1 293 ? 11.501 1.422 -14.987 1.00 92.75 293 ASP A N 1
ATOM 2321 C CA . ASP A 1 293 ? 11.572 0.399 -16.027 1.00 92.75 293 ASP A CA 1
ATOM 2322 C C . ASP A 1 293 ? 10.526 -0.690 -15.771 1.00 92.75 293 ASP A C 1
ATOM 2324 O O . ASP A 1 293 ? 10.702 -1.553 -14.914 1.00 92.75 293 ASP A O 1
ATOM 2328 N N . TYR A 1 294 ? 9.453 -0.676 -16.563 1.00 90.19 294 TYR A N 1
ATOM 2329 C CA . TYR A 1 294 ? 8.353 -1.646 -16.493 1.00 90.19 294 TYR A CA 1
ATOM 2330 C C . TYR A 1 294 ? 8.746 -3.084 -16.867 1.00 90.19 294 TYR A C 1
ATOM 2332 O O . TYR A 1 294 ? 7.908 -3.981 -16.814 1.00 90.19 294 TYR A O 1
ATOM 2340 N N . SER A 1 295 ? 9.975 -3.319 -17.334 1.00 89.38 295 SER A N 1
ATOM 2341 C CA . SER A 1 295 ? 10.476 -4.672 -17.600 1.00 89.38 295 SER A CA 1
ATOM 2342 C C . SER A 1 295 ? 11.187 -5.306 -16.407 1.00 89.38 295 SER A C 1
ATOM 2344 O O . SER A 1 295 ? 11.472 -6.502 -16.448 1.00 89.38 295 SER A O 1
ATOM 2346 N N . LEU A 1 296 ? 11.446 -4.527 -15.356 1.00 92.19 296 LEU A N 1
ATOM 2347 C CA . LEU A 1 296 ? 12.099 -4.984 -14.139 1.00 92.19 296 LEU A CA 1
ATOM 2348 C C . LEU A 1 296 ? 11.083 -5.128 -12.992 1.00 92.19 296 LEU A C 1
ATOM 2350 O O . LEU A 1 296 ? 10.128 -4.348 -12.925 1.00 92.19 296 LEU A O 1
ATOM 2354 N N . PRO A 1 297 ? 11.303 -6.070 -12.059 1.00 92.12 297 PRO A N 1
ATOM 2355 C CA . PRO A 1 297 ? 10.582 -6.131 -10.792 1.00 92.12 297 PRO A CA 1
ATOM 2356 C C . PRO A 1 297 ? 10.594 -4.796 -10.030 1.00 92.12 297 PRO A C 1
ATOM 2358 O O . PRO A 1 297 ? 11.461 -3.934 -10.232 1.00 92.12 297 PRO A O 1
ATOM 2361 N N . LEU A 1 298 ? 9.644 -4.622 -9.106 1.00 93.88 298 LEU A N 1
ATOM 2362 C CA . LEU A 1 298 ? 9.572 -3.428 -8.261 1.00 93.88 298 LEU A CA 1
ATOM 2363 C C . LEU A 1 298 ? 10.846 -3.260 -7.429 1.00 93.88 298 LEU A C 1
ATOM 2365 O O . LEU A 1 298 ? 11.357 -2.147 -7.311 1.00 93.88 298 LEU A O 1
ATOM 2369 N N . GLU A 1 299 ? 11.364 -4.366 -6.891 1.00 93.88 299 GLU A N 1
ATOM 2370 C CA . GLU A 1 299 ? 12.579 -4.399 -6.072 1.00 93.88 299 GLU A CA 1
ATOM 2371 C C . GLU A 1 299 ? 13.813 -3.938 -6.857 1.00 93.88 299 GLU A C 1
ATOM 2373 O O . GLU A 1 299 ? 14.608 -3.143 -6.354 1.00 93.88 299 GLU A O 1
ATOM 2378 N N . ASP A 1 300 ? 13.941 -4.349 -8.118 1.00 95.38 300 ASP A N 1
ATOM 2379 C CA . ASP A 1 300 ? 15.045 -3.940 -8.989 1.00 95.38 300 ASP A CA 1
ATOM 2380 C C . ASP A 1 300 ? 14.966 -2.448 -9.327 1.00 95.38 300 ASP A C 1
ATOM 2382 O O . ASP A 1 300 ? 15.970 -1.727 -9.271 1.00 95.38 300 ASP A O 1
ATOM 2386 N N . ASN A 1 301 ? 13.763 -1.946 -9.626 1.00 96.19 301 ASN A N 1
ATOM 2387 C CA . ASN A 1 301 ? 13.538 -0.512 -9.803 1.00 96.19 301 ASN A CA 1
ATOM 2388 C C . ASN A 1 301 ? 13.881 0.271 -8.528 1.00 96.19 301 ASN A C 1
ATOM 2390 O O . ASN A 1 301 ? 14.591 1.278 -8.590 1.00 96.19 301 ASN A O 1
ATOM 2394 N N . PHE A 1 302 ? 13.443 -0.210 -7.366 1.00 96.75 302 PHE A N 1
ATOM 2395 C CA . PHE A 1 302 ? 13.758 0.407 -6.083 1.00 96.75 302 PHE A CA 1
ATOM 2396 C C . PHE A 1 302 ? 15.258 0.386 -5.783 1.00 96.75 302 PHE A C 1
ATOM 2398 O O . PHE A 1 302 ? 15.823 1.405 -5.396 1.00 96.75 302 PHE A O 1
ATOM 2405 N N . SER A 1 303 ? 15.933 -0.734 -6.027 1.00 96.69 303 SER A N 1
ATOM 2406 C CA . SER A 1 303 ? 17.374 -0.883 -5.824 1.00 96.69 303 SER A CA 1
ATOM 2407 C C . SER A 1 303 ? 18.175 0.068 -6.712 1.00 96.69 303 SER A C 1
ATOM 2409 O O . SER A 1 303 ? 19.133 0.690 -6.241 1.00 96.69 303 SER A O 1
ATOM 2411 N N . ARG A 1 304 ? 17.752 0.261 -7.969 1.00 97.88 304 ARG A N 1
ATOM 2412 C CA . ARG A 1 304 ? 18.336 1.258 -8.884 1.00 97.88 304 ARG A CA 1
ATOM 2413 C C . ARG A 1 304 ? 18.165 2.683 -8.356 1.00 97.88 304 ARG A C 1
ATOM 2415 O O . ARG A 1 304 ? 19.121 3.459 -8.396 1.00 97.88 304 ARG A O 1
ATOM 2422 N N . LEU A 1 305 ? 16.980 3.025 -7.849 1.00 97.69 305 LEU A N 1
ATOM 2423 C CA . LEU A 1 305 ? 16.719 4.337 -7.249 1.00 97.69 305 LEU A CA 1
ATOM 2424 C C . LEU A 1 305 ? 17.556 4.544 -5.980 1.00 97.69 305 LEU A C 1
ATOM 2426 O O . LEU A 1 305 ? 18.219 5.566 -5.819 1.00 97.69 305 LEU A O 1
ATOM 2430 N N . ALA A 1 306 ? 17.583 3.551 -5.097 1.00 97.94 306 ALA A N 1
ATOM 2431 C CA . ALA A 1 306 ? 18.344 3.614 -3.860 1.00 97.94 306 ALA A CA 1
ATOM 2432 C C . ALA A 1 306 ? 19.850 3.766 -4.121 1.00 97.94 306 ALA A C 1
ATOM 2434 O O . ALA A 1 306 ? 20.538 4.491 -3.401 1.00 97.94 306 ALA A O 1
ATOM 2435 N N . ALA A 1 307 ? 20.370 3.112 -5.165 1.00 97.69 307 ALA A N 1
ATOM 2436 C CA . ALA A 1 307 ? 21.756 3.260 -5.594 1.00 97.69 307 ALA A CA 1
ATOM 2437 C C . ALA A 1 307 ? 22.055 4.668 -6.136 1.00 97.69 307 ALA A C 1
ATOM 2439 O O . ALA A 1 307 ? 23.104 5.227 -5.812 1.00 97.69 307 ALA A O 1
ATOM 2440 N N . SER A 1 308 ? 21.147 5.267 -6.918 1.00 97.50 308 SER A N 1
ATOM 2441 C CA . SER A 1 308 ? 21.350 6.616 -7.467 1.00 97.50 308 SER A CA 1
ATOM 2442 C C . SER A 1 308 ? 21.310 7.702 -6.386 1.00 97.50 308 SER A C 1
ATOM 2444 O O . SER A 1 308 ? 22.101 8.645 -6.438 1.00 97.50 308 SER A O 1
ATOM 2446 N N . HIS A 1 309 ? 20.462 7.527 -5.369 1.00 97.19 309 HIS A N 1
ATOM 2447 C CA . HIS A 1 309 ? 20.369 8.417 -4.209 1.00 97.19 309 HIS A CA 1
ATOM 2448 C C . HIS A 1 309 ? 21.392 8.120 -3.106 1.00 97.19 309 HIS A C 1
ATOM 2450 O O . HIS A 1 309 ? 21.543 8.929 -2.193 1.00 97.19 309 HIS A O 1
ATOM 2456 N N . LYS A 1 310 ? 22.131 7.006 -3.211 1.00 97.38 310 LYS A N 1
ATOM 2457 C CA . LYS A 1 310 ? 23.102 6.534 -2.210 1.00 97.38 310 LYS A CA 1
ATOM 2458 C C . LYS A 1 310 ? 22.489 6.347 -0.817 1.00 97.38 310 LYS A C 1
ATOM 2460 O O . LYS A 1 310 ? 23.151 6.635 0.176 1.00 97.38 310 LYS A O 1
ATOM 2465 N N . TRP A 1 311 ? 21.255 5.851 -0.755 1.00 97.81 311 TRP A N 1
ATOM 2466 C CA . TRP A 1 311 ? 20.602 5.569 0.521 1.00 97.81 311 TRP A CA 1
ATOM 2467 C C . TRP A 1 311 ? 21.374 4.533 1.327 1.00 97.81 311 TRP A C 1
ATOM 2469 O O . TRP A 1 311 ? 21.824 3.510 0.788 1.00 97.81 311 TRP A O 1
ATOM 2479 N N . ASP A 1 312 ? 21.496 4.783 2.625 1.00 97.31 312 ASP A N 1
ATOM 2480 C CA . ASP A 1 312 ? 22.066 3.813 3.550 1.00 97.31 312 ASP A CA 1
ATOM 2481 C C . ASP A 1 312 ? 21.093 2.650 3.839 1.00 97.31 312 ASP A C 1
ATOM 2483 O O . ASP A 1 312 ? 20.010 2.527 3.258 1.00 97.31 312 ASP A O 1
ATOM 2487 N N . ARG A 1 313 ? 21.492 1.722 4.716 1.00 95.31 313 ARG A N 1
ATOM 2488 C CA . ARG A 1 313 ? 20.680 0.538 5.041 1.00 95.31 313 ARG A CA 1
ATOM 2489 C C . ARG A 1 313 ? 19.358 0.897 5.731 1.00 95.31 313 ARG A C 1
ATOM 2491 O O . ARG A 1 313 ? 18.377 0.171 5.559 1.00 95.31 313 ARG A O 1
ATOM 2498 N N . GLU A 1 314 ? 19.335 1.946 6.545 1.00 94.56 314 GLU A N 1
ATOM 2499 C CA . GLU A 1 314 ? 18.149 2.363 7.290 1.00 94.56 314 GLU A CA 1
ATOM 2500 C C . GLU A 1 314 ? 17.170 3.113 6.383 1.00 94.56 314 GLU A C 1
ATOM 2502 O O . GLU A 1 314 ? 15.985 2.768 6.341 1.00 94.56 314 GLU A O 1
ATOM 2507 N N . GLU A 1 315 ? 17.680 4.044 5.576 1.00 96.56 315 GLU A N 1
ATOM 2508 C CA . GLU A 1 315 ? 16.917 4.777 4.564 1.00 96.56 315 GLU A CA 1
ATOM 2509 C C . GLU A 1 315 ? 16.307 3.833 3.526 1.00 96.56 315 GLU A C 1
ATOM 2511 O O . GLU A 1 315 ? 15.111 3.926 3.241 1.00 96.56 315 GLU A O 1
ATOM 2516 N N . LYS A 1 316 ? 17.084 2.859 3.026 1.00 95.88 316 LYS A N 1
ATOM 2517 C CA . LYS A 1 316 ? 16.577 1.818 2.116 1.00 95.88 316 LYS A CA 1
ATOM 2518 C C . LYS A 1 316 ? 15.398 1.074 2.719 1.00 95.88 316 LYS A C 1
ATOM 2520 O O . LYS A 1 316 ? 14.373 0.928 2.067 1.00 95.88 316 LYS A O 1
ATOM 2525 N N . ARG A 1 317 ? 15.516 0.625 3.971 1.00 92.44 317 ARG A N 1
ATOM 2526 C CA . ARG A 1 317 ? 14.443 -0.117 4.648 1.00 92.44 317 ARG A CA 1
ATOM 2527 C C . ARG A 1 317 ? 13.182 0.733 4.798 1.00 92.44 317 ARG A C 1
ATOM 2529 O O . ARG A 1 317 ? 12.078 0.231 4.594 1.00 92.44 317 ARG A O 1
ATOM 2536 N N . LYS A 1 318 ? 13.345 2.006 5.163 1.00 94.06 318 LYS A N 1
ATOM 2537 C CA . LYS A 1 318 ? 12.238 2.951 5.327 1.00 94.06 318 LYS A CA 1
ATOM 2538 C C . LYS A 1 318 ? 11.528 3.213 3.997 1.00 94.06 318 LYS A C 1
ATOM 2540 O O . LYS A 1 318 ? 10.324 2.990 3.908 1.00 94.06 318 LYS A O 1
ATOM 2545 N N . HIS A 1 319 ? 12.270 3.628 2.972 1.00 96.06 319 HIS A N 1
ATOM 2546 C CA . HIS A 1 319 ? 11.703 3.943 1.663 1.00 96.06 319 HIS A CA 1
ATOM 2547 C C . HIS A 1 319 ? 11.158 2.708 0.945 1.00 96.06 319 HIS A C 1
ATOM 2549 O O . HIS A 1 319 ? 10.187 2.827 0.207 1.00 96.06 319 HIS A O 1
ATOM 2555 N N . TRP A 1 320 ? 11.713 1.518 1.196 1.00 94.88 320 TRP A N 1
ATOM 2556 C CA . TRP A 1 320 ? 11.168 0.278 0.645 1.00 94.88 320 TRP A CA 1
ATOM 2557 C C . TRP A 1 320 ? 9.776 -0.009 1.199 1.00 94.88 320 TRP A C 1
ATOM 2559 O O . TRP A 1 320 ? 8.847 -0.263 0.439 1.00 94.88 320 TRP A O 1
ATOM 2569 N N . ALA A 1 321 ? 9.600 0.131 2.516 1.00 92.62 321 ALA A N 1
ATOM 2570 C CA . ALA A 1 321 ? 8.294 -0.028 3.144 1.00 92.62 321 ALA A CA 1
ATOM 2571 C C . ALA A 1 321 ? 7.276 1.017 2.650 1.00 92.62 321 ALA A C 1
ATOM 2573 O O . ALA A 1 321 ? 6.106 0.690 2.474 1.00 92.62 321 ALA A O 1
ATOM 2574 N N . GLU A 1 322 ? 7.701 2.265 2.425 1.00 94.06 322 GLU A N 1
ATOM 2575 C CA . GLU A 1 322 ? 6.853 3.315 1.837 1.00 94.06 322 GLU A CA 1
ATOM 2576 C C . GLU A 1 322 ? 6.444 2.969 0.397 1.00 94.06 322 GLU A C 1
ATOM 2578 O O . GLU A 1 322 ? 5.255 3.003 0.083 1.00 94.06 322 GLU A O 1
ATOM 2583 N N . CYS A 1 323 ? 7.410 2.559 -0.433 1.00 95.00 323 CYS A N 1
ATOM 2584 C CA . CYS A 1 323 ? 7.198 2.125 -1.813 1.00 95.00 323 CYS A CA 1
ATOM 2585 C C . CYS A 1 323 ? 6.177 0.986 -1.892 1.00 95.00 323 CYS A C 1
ATOM 2587 O O . CYS A 1 323 ? 5.173 1.101 -2.591 1.00 95.00 323 CYS A O 1
ATOM 2589 N N . GLN A 1 324 ? 6.372 -0.077 -1.106 1.00 93.00 324 GLN A N 1
ATOM 2590 C CA . GLN A 1 324 ? 5.470 -1.229 -1.087 1.00 93.00 324 GLN A CA 1
ATOM 2591 C C . GLN A 1 324 ? 4.026 -0.846 -0.721 1.00 93.00 324 GLN A C 1
ATOM 2593 O O . GLN A 1 324 ? 3.085 -1.369 -1.310 1.00 93.00 324 GLN A O 1
ATOM 2598 N N . ILE A 1 325 ? 3.823 0.065 0.236 1.00 91.31 325 ILE A N 1
ATOM 2599 C CA . ILE A 1 325 ? 2.473 0.491 0.644 1.00 91.31 325 ILE A CA 1
ATOM 2600 C C . ILE A 1 325 ? 1.798 1.321 -0.430 1.00 91.31 325 ILE A C 1
ATOM 2602 O O . ILE A 1 325 ? 0.610 1.127 -0.678 1.00 91.31 325 ILE A O 1
ATOM 2606 N N . GLU A 1 326 ? 2.518 2.281 -1.003 1.00 93.00 326 GLU A N 1
ATOM 2607 C CA . GLU A 1 326 ? 1.948 3.184 -1.996 1.00 93.00 326 GLU A CA 1
ATOM 2608 C C . GLU A 1 326 ? 1.608 2.418 -3.273 1.00 93.00 326 GLU A C 1
ATOM 2610 O O . GLU A 1 326 ? 0.483 2.511 -3.755 1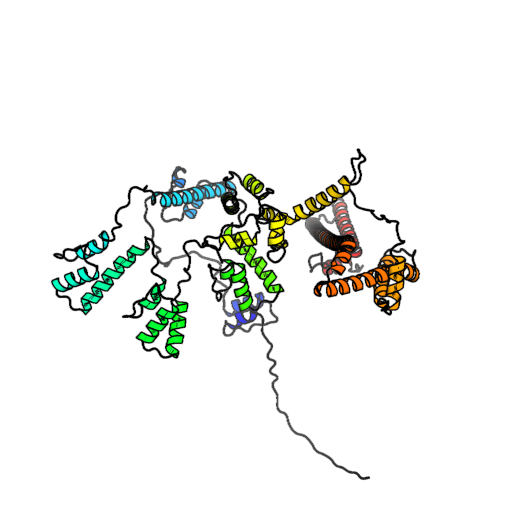.00 93.00 326 GLU A O 1
ATOM 2615 N N . GLU A 1 327 ? 2.512 1.555 -3.739 1.00 93.25 327 GLU A N 1
ATOM 2616 C CA . GLU A 1 327 ? 2.263 0.690 -4.894 1.00 93.25 327 GLU A CA 1
ATOM 2617 C C . GLU A 1 327 ? 1.121 -0.296 -4.632 1.00 93.25 327 GLU A C 1
ATOM 2619 O O . GLU A 1 327 ? 0.258 -0.476 -5.488 1.00 93.25 327 GLU A O 1
ATOM 2624 N N . PHE A 1 328 ? 1.032 -0.881 -3.430 1.00 92.25 328 PHE A N 1
ATOM 2625 C CA . PHE A 1 328 ? -0.111 -1.720 -3.061 1.00 92.25 328 PHE A CA 1
ATOM 2626 C C . PHE A 1 328 ? -1.421 -0.916 -3.036 1.00 92.25 328 PHE A C 1
ATOM 2628 O O . PHE A 1 328 ? -2.446 -1.356 -3.560 1.00 92.25 328 PHE A O 1
ATOM 2635 N N . GLY A 1 329 ? -1.404 0.271 -2.428 1.00 91.38 329 GLY A N 1
ATOM 2636 C CA . GLY A 1 329 ? -2.563 1.156 -2.332 1.00 91.38 329 GLY A CA 1
ATOM 2637 C C . GLY A 1 329 ? -3.044 1.647 -3.695 1.00 91.38 329 GLY A C 1
ATOM 2638 O O . GLY A 1 329 ? -4.249 1.769 -3.902 1.00 91.38 329 GLY A O 1
ATOM 2639 N N . ASN A 1 330 ? -2.128 1.863 -4.637 1.00 91.31 330 ASN A N 1
ATOM 2640 C CA . ASN A 1 330 ? -2.455 2.243 -6.007 1.00 91.31 330 ASN A CA 1
ATOM 2641 C C . ASN A 1 330 ? -2.936 1.040 -6.828 1.00 91.31 330 ASN A C 1
ATOM 2643 O O . ASN A 1 330 ? -3.900 1.161 -7.577 1.00 91.31 330 ASN A O 1
ATOM 2647 N N . ALA A 1 331 ? -2.365 -0.146 -6.607 1.00 88.88 331 ALA A N 1
ATOM 2648 C CA . ALA A 1 331 ? -2.797 -1.379 -7.256 1.00 88.88 331 ALA A CA 1
ATOM 2649 C C . ALA A 1 331 ? -4.227 -1.808 -6.878 1.00 88.88 331 ALA A C 1
ATOM 2651 O O . ALA A 1 331 ? -5.006 -2.177 -7.761 1.00 88.88 331 ALA A O 1
ATOM 2652 N N . TYR A 1 332 ? -4.566 -1.778 -5.586 1.00 89.38 332 TYR A N 1
ATOM 2653 C CA . TYR A 1 332 ? -5.808 -2.360 -5.046 1.00 89.38 332 TYR A CA 1
ATOM 2654 C C . TYR A 1 332 ? -6.808 -1.322 -4.524 1.00 89.38 332 TYR A C 1
ATOM 2656 O O . TYR A 1 332 ? -7.931 -1.664 -4.146 1.00 89.38 332 TYR A O 1
ATOM 2664 N N . GLY A 1 333 ? -6.416 -0.050 -4.513 1.00 90.81 333 GLY A N 1
ATOM 2665 C CA . GLY A 1 333 ? -7.147 1.025 -3.862 1.00 90.81 333 GLY A CA 1
ATOM 2666 C C . GLY A 1 333 ? -6.914 1.061 -2.349 1.00 90.81 333 GLY A C 1
ATOM 2667 O O . GLY A 1 333 ? -6.530 0.086 -1.706 1.00 90.81 333 GLY A O 1
ATOM 2668 N N . THR A 1 334 ? -7.201 2.213 -1.749 1.00 90.44 334 THR A N 1
ATOM 2669 C CA . THR A 1 334 ? -7.216 2.403 -0.287 1.00 90.44 334 THR A CA 1
ATOM 2670 C C . THR A 1 334 ? -8.623 2.277 0.303 1.00 90.44 334 THR A C 1
ATOM 2672 O O . THR A 1 334 ? -8.792 2.093 1.508 1.00 90.44 334 THR A O 1
ATOM 2675 N N . ASP A 1 335 ? -9.650 2.339 -0.548 1.00 93.00 335 ASP A N 1
ATOM 2676 C CA . ASP A 1 335 ? -11.048 2.257 -0.146 1.00 93.00 335 ASP A CA 1
ATOM 2677 C C . ASP A 1 335 ? -11.481 0.799 0.049 1.00 93.00 335 ASP A C 1
ATOM 2679 O O . ASP A 1 335 ? -11.830 0.081 -0.894 1.00 93.00 335 ASP A O 1
ATOM 2683 N N . THR A 1 336 ? -11.481 0.371 1.308 1.00 93.50 336 THR A N 1
ATOM 2684 C CA . THR A 1 336 ? -11.926 -0.965 1.722 1.00 93.50 336 THR A CA 1
ATOM 2685 C C . THR A 1 336 ? -13.448 -1.129 1.732 1.00 93.50 336 THR A C 1
ATOM 2687 O O . THR A 1 336 ? -13.934 -2.230 2.002 1.00 93.50 336 THR A O 1
ATOM 2690 N N . THR A 1 337 ? -14.220 -0.077 1.444 1.00 94.88 337 THR A N 1
ATOM 2691 C CA . THR A 1 337 ? -15.692 -0.128 1.427 1.00 94.88 337 THR A CA 1
ATOM 2692 C C . THR A 1 337 ? -16.261 -0.521 0.063 1.00 94.88 337 THR A C 1
ATOM 2694 O O . THR A 1 337 ? -17.439 -0.864 -0.035 1.00 94.88 337 THR A O 1
ATOM 2697 N N . LYS A 1 338 ? -15.429 -0.534 -0.986 1.00 95.50 338 LYS A N 1
ATOM 2698 C CA . LYS A 1 338 ? -15.822 -0.912 -2.348 1.00 95.50 338 LYS A CA 1
ATOM 2699 C C . LYS A 1 338 ? -15.637 -2.403 -2.592 1.00 95.50 338 LYS A C 1
ATOM 2701 O O . LYS A 1 338 ? -14.518 -2.907 -2.570 1.00 95.50 338 LYS A O 1
ATOM 2706 N N . LEU A 1 339 ? -16.736 -3.101 -2.879 1.00 95.69 339 LEU A N 1
ATOM 2707 C CA . LEU A 1 339 ? -16.741 -4.533 -3.201 1.00 95.69 339 LEU A CA 1
ATOM 2708 C C . LEU A 1 339 ? -15.826 -4.882 -4.385 1.00 95.69 339 LEU A C 1
ATOM 2710 O O . LEU A 1 339 ? -15.131 -5.892 -4.341 1.00 95.69 339 LEU A O 1
ATOM 2714 N N . GLU A 1 340 ? -15.789 -4.024 -5.401 1.00 94.75 340 GLU A N 1
ATOM 2715 C CA . GLU A 1 340 ? -14.994 -4.206 -6.621 1.00 94.75 340 GLU A CA 1
ATOM 2716 C C . GLU A 1 340 ? -13.501 -4.386 -6.315 1.00 94.75 340 GLU A C 1
ATOM 2718 O O . GLU A 1 340 ? -12.868 -5.287 -6.860 1.00 94.75 340 GLU A O 1
ATOM 2723 N N . ASN A 1 341 ? -12.952 -3.607 -5.376 1.00 94.50 341 ASN A N 1
ATOM 2724 C CA . ASN A 1 341 ? -11.548 -3.712 -4.968 1.00 94.50 341 ASN A CA 1
ATOM 2725 C C . ASN A 1 341 ? -11.248 -5.084 -4.344 1.00 94.50 341 ASN A C 1
ATOM 2727 O O . ASN A 1 341 ? -10.241 -5.716 -4.655 1.00 94.50 341 ASN A O 1
ATOM 2731 N N . TRP A 1 342 ? -12.164 -5.589 -3.511 1.00 95.06 342 TRP A N 1
ATOM 2732 C CA . TRP A 1 342 ? -12.042 -6.919 -2.916 1.00 95.06 342 TRP A CA 1
ATOM 2733 C C . TRP A 1 342 ? -12.156 -8.039 -3.949 1.00 95.06 342 TRP A C 1
ATOM 2735 O O . TRP A 1 342 ? -11.423 -9.020 -3.866 1.00 95.06 342 TRP A O 1
ATOM 2745 N N . GLN A 1 343 ? -13.070 -7.909 -4.910 1.00 94.88 343 GLN A N 1
ATOM 2746 C CA . GLN A 1 343 ? -13.234 -8.880 -5.993 1.00 94.88 343 GLN A CA 1
ATOM 2747 C C . GLN A 1 343 ? -12.020 -8.894 -6.928 1.00 94.88 343 GLN A C 1
ATOM 2749 O O . GLN A 1 343 ? -11.596 -9.965 -7.354 1.00 94.88 343 GLN A O 1
ATOM 2754 N N . ASN A 1 344 ? -11.436 -7.728 -7.222 1.00 92.81 344 ASN A N 1
ATOM 2755 C CA . ASN A 1 344 ? -10.191 -7.617 -7.985 1.00 92.81 344 ASN A CA 1
ATOM 2756 C C . ASN A 1 344 ? -9.055 -8.357 -7.283 1.00 92.81 344 ASN A C 1
ATOM 2758 O O . ASN A 1 344 ? -8.432 -9.217 -7.898 1.00 92.81 344 ASN A O 1
ATOM 2762 N N . LEU A 1 345 ? -8.871 -8.099 -5.985 1.00 94.56 345 LEU A N 1
ATOM 2763 C CA . LEU A 1 345 ? -7.867 -8.794 -5.189 1.00 94.56 345 LEU A CA 1
ATOM 2764 C C . LEU A 1 345 ? -8.100 -10.313 -5.173 1.00 94.56 345 LEU A C 1
ATOM 2766 O O . LEU A 1 345 ? -7.154 -11.066 -5.368 1.00 94.56 345 LEU A O 1
ATOM 2770 N N . CYS A 1 346 ? -9.348 -10.771 -5.007 1.00 95.56 346 CYS A N 1
ATOM 2771 C CA . CYS A 1 346 ? -9.688 -12.200 -5.061 1.00 95.56 346 CYS A CA 1
ATOM 2772 C C . CYS A 1 346 ? -9.311 -12.836 -6.408 1.00 95.56 346 CYS A C 1
ATOM 2774 O O . CYS A 1 346 ? -8.696 -13.898 -6.425 1.00 95.56 346 CYS A O 1
ATOM 2776 N N . ARG A 1 347 ? -9.629 -12.177 -7.530 1.00 94.25 347 ARG A N 1
ATOM 2777 C CA . ARG A 1 347 ? -9.267 -12.669 -8.871 1.00 94.25 347 ARG A CA 1
ATOM 2778 C C . ARG A 1 347 ? -7.758 -12.783 -9.053 1.00 94.25 347 ARG A C 1
ATOM 2780 O O . ARG A 1 347 ? -7.280 -13.754 -9.626 1.00 94.25 347 ARG A O 1
ATOM 2787 N N . GLU A 1 348 ? -7.016 -11.812 -8.542 1.00 93.44 348 GLU A N 1
ATOM 2788 C CA . GLU A 1 348 ? -5.562 -11.749 -8.684 1.00 93.44 348 GLU A CA 1
ATOM 2789 C C . GLU A 1 348 ? -4.842 -12.837 -7.885 1.00 93.44 348 GLU A C 1
ATOM 2791 O O . GLU A 1 348 ? -3.868 -13.414 -8.362 1.00 93.44 348 GLU A O 1
ATOM 2796 N N . VAL A 1 349 ? -5.386 -13.212 -6.722 1.00 94.75 349 VAL A N 1
ATOM 2797 C CA . VAL A 1 349 ? -4.913 -14.373 -5.949 1.00 94.75 349 VAL A CA 1
ATOM 2798 C C . VAL A 1 349 ? -5.531 -15.708 -6.401 1.00 94.75 349 VAL A C 1
ATOM 2800 O O . VAL A 1 349 ? -5.398 -16.717 -5.705 1.00 94.75 349 VAL A O 1
ATOM 2803 N N . ARG A 1 350 ? -6.190 -15.737 -7.570 1.00 94.31 350 ARG A N 1
ATOM 2804 C CA . ARG A 1 350 ? -6.823 -16.925 -8.178 1.00 94.31 350 ARG A CA 1
ATOM 2805 C C . ARG A 1 350 ? -7.914 -17.564 -7.314 1.00 94.31 350 ARG A C 1
ATOM 2807 O O . ARG A 1 350 ? -7.960 -18.779 -7.123 1.00 94.31 350 ARG A O 1
ATOM 2814 N N . ILE A 1 351 ? -8.784 -16.735 -6.751 1.00 94.94 351 ILE A N 1
ATOM 2815 C CA . ILE A 1 351 ? -10.075 -17.169 -6.215 1.00 94.94 351 ILE A CA 1
ATOM 2816 C C . ILE A 1 351 ? -11.090 -16.951 -7.340 1.00 94.94 351 ILE A C 1
ATOM 2818 O O . ILE A 1 351 ? -11.539 -15.827 -7.571 1.00 94.94 351 ILE A O 1
ATOM 2822 N N . ASP A 1 352 ? -11.394 -18.024 -8.073 1.00 87.75 352 ASP A N 1
ATOM 2823 C CA . ASP A 1 352 ? -12.136 -17.969 -9.342 1.00 87.75 352 ASP A CA 1
ATOM 2824 C C . ASP A 1 352 ? -13.603 -17.538 -9.186 1.00 87.75 352 ASP A C 1
ATOM 2826 O O . ASP A 1 352 ? -14.206 -17.006 -10.121 1.00 87.75 352 ASP A O 1
ATOM 2830 N N . GLU A 1 353 ? -14.194 -17.737 -8.005 1.00 90.12 353 GLU A N 1
ATOM 2831 C CA . GLU A 1 353 ? -15.593 -17.399 -7.761 1.00 90.12 353 GLU A CA 1
ATOM 2832 C C . GLU A 1 353 ? -15.764 -15.911 -7.405 1.00 90.12 353 GLU A C 1
ATOM 2834 O O . GLU A 1 353 ? -15.273 -15.454 -6.363 1.00 90.12 353 GLU A O 1
ATOM 2839 N N . PRO A 1 354 ? -16.502 -15.127 -8.219 1.00 86.12 354 PRO A N 1
ATOM 2840 C CA . PRO A 1 354 ? -16.802 -13.744 -7.887 1.00 86.12 354 PRO A CA 1
ATOM 2841 C C . PRO A 1 354 ? -17.717 -13.699 -6.662 1.00 86.12 354 PRO A C 1
ATOM 2843 O O . PRO A 1 354 ? -18.901 -14.033 -6.711 1.00 86.12 354 PRO A O 1
ATOM 2846 N N . MET A 1 355 ? -17.161 -13.251 -5.542 1.00 94.50 355 MET A N 1
ATOM 2847 C CA . MET A 1 355 ? -17.886 -13.186 -4.281 1.00 94.50 355 MET A CA 1
ATOM 2848 C C . MET A 1 355 ? -18.868 -12.002 -4.255 1.00 94.50 355 MET A C 1
ATOM 2850 O O . MET A 1 355 ? -18.459 -10.872 -4.530 1.00 94.50 355 MET A O 1
ATOM 2854 N N . PRO A 1 356 ? -20.150 -12.202 -3.889 1.00 96.06 356 PRO A N 1
ATOM 2855 C CA . PRO A 1 356 ? -21.161 -11.145 -3.977 1.00 96.06 356 PRO A CA 1
ATOM 2856 C C . PRO A 1 356 ? -21.104 -10.114 -2.837 1.00 96.06 356 PRO A C 1
ATOM 2858 O O . PRO A 1 356 ? -21.859 -9.144 -2.854 1.00 96.06 356 PRO A O 1
ATOM 2861 N N . SER A 1 357 ? -20.233 -10.291 -1.837 1.00 97.56 357 SER A N 1
ATOM 2862 C CA . SER A 1 357 ? -20.096 -9.356 -0.715 1.00 97.56 357 SER A CA 1
ATOM 2863 C C . SER A 1 357 ? -18.664 -9.247 -0.189 1.00 97.56 357 SER A C 1
ATOM 2865 O O . SER A 1 357 ? -17.875 -10.187 -0.274 1.00 97.56 357 SER A O 1
ATOM 2867 N N . ILE A 1 358 ? -18.348 -8.109 0.441 1.00 96.56 358 ILE A N 1
ATOM 2868 C CA . ILE A 1 358 ? -17.024 -7.837 1.026 1.00 96.56 358 ILE A CA 1
ATOM 2869 C C . ILE A 1 358 ? -16.686 -8.880 2.089 1.00 96.56 358 ILE A C 1
ATOM 2871 O O . ILE A 1 358 ? -15.564 -9.371 2.152 1.00 96.56 358 ILE A O 1
ATOM 2875 N N . THR A 1 359 ? -17.665 -9.255 2.911 1.00 96.25 359 THR A N 1
ATOM 2876 C CA . THR A 1 359 ? -17.501 -10.271 3.954 1.00 96.25 359 THR A CA 1
ATOM 2877 C C . THR A 1 359 ? -17.093 -11.620 3.368 1.00 96.25 359 THR A C 1
ATOM 2879 O O . THR A 1 359 ? -16.236 -12.298 3.932 1.00 96.25 359 THR A O 1
ATOM 2882 N N . GLN A 1 360 ? -17.661 -12.001 2.222 1.00 96.94 360 GLN A N 1
ATOM 2883 C CA . GLN A 1 360 ? -17.291 -13.231 1.527 1.00 96.94 360 GLN A CA 1
ATOM 2884 C C . GLN A 1 360 ? -15.892 -13.145 0.915 1.00 96.94 360 GLN A C 1
ATOM 2886 O O . GLN A 1 360 ? -15.121 -14.080 1.107 1.00 96.94 360 GLN A O 1
ATOM 2891 N N . CYS A 1 361 ? -15.519 -12.023 0.289 1.00 96.56 361 CYS A N 1
ATOM 2892 C CA . CYS A 1 361 ? -14.146 -11.818 -0.184 1.00 96.56 361 CYS A CA 1
ATOM 2893 C C . CYS A 1 361 ? -13.133 -11.938 0.963 1.00 96.56 361 CYS A C 1
ATOM 2895 O O . CYS A 1 361 ? -12.168 -12.686 0.865 1.00 96.56 361 CYS A O 1
ATOM 2897 N N . LYS A 1 362 ? -13.383 -11.258 2.092 1.00 95.25 362 LYS A N 1
ATOM 2898 C CA . LYS A 1 362 ? -12.524 -11.335 3.285 1.00 95.25 362 LYS A CA 1
ATOM 2899 C C . LYS A 1 362 ? -12.406 -12.763 3.812 1.00 95.25 362 LYS A C 1
ATOM 2901 O O . LYS A 1 362 ? -11.324 -13.176 4.211 1.00 95.25 362 LYS A O 1
ATOM 2906 N N . LYS A 1 363 ? -13.510 -13.519 3.823 1.00 95.25 363 LYS A N 1
ATOM 2907 C CA . LYS A 1 363 ? -13.512 -14.924 4.248 1.00 95.25 363 LYS A CA 1
ATOM 2908 C C . 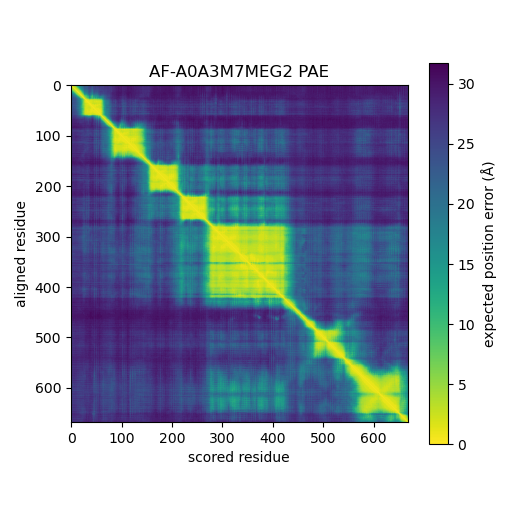LYS A 1 363 ? -12.686 -15.801 3.305 1.00 95.25 363 LYS A C 1
ATOM 2910 O O . LYS A 1 363 ? -11.941 -16.637 3.799 1.00 95.25 363 LYS A O 1
ATOM 2915 N N . ALA A 1 364 ? -12.812 -15.599 1.995 1.00 95.56 364 ALA A N 1
ATOM 2916 C CA . ALA A 1 364 ? -12.063 -16.348 0.990 1.00 95.56 364 ALA A CA 1
ATOM 2917 C C . ALA A 1 364 ? -10.560 -16.036 1.054 1.00 95.56 364 ALA A C 1
ATOM 2919 O O . ALA A 1 364 ? -9.752 -16.951 1.108 1.00 95.56 364 ALA A O 1
ATOM 2920 N N . LEU A 1 365 ? -10.186 -14.757 1.164 1.00 94.81 365 LEU A N 1
ATOM 2921 C CA . LEU A 1 365 ? -8.788 -14.332 1.311 1.00 94.81 365 LEU A CA 1
ATOM 2922 C C . LEU A 1 365 ? -8.143 -14.817 2.619 1.00 94.81 365 LEU A C 1
ATOM 2924 O O . LEU A 1 365 ? -6.944 -15.050 2.656 1.00 94.81 365 LEU A O 1
ATOM 2928 N N . ASN A 1 366 ? -8.930 -14.982 3.686 1.00 92.75 366 ASN A N 1
ATOM 2929 C CA . ASN A 1 366 ? -8.457 -15.514 4.969 1.00 92.75 366 ASN A CA 1
ATOM 2930 C C . ASN A 1 366 ? -8.348 -17.047 5.006 1.00 92.75 366 ASN A C 1
ATOM 2932 O O . ASN A 1 366 ? -7.973 -17.603 6.047 1.00 92.75 366 ASN A O 1
ATOM 2936 N N . ALA A 1 367 ? -8.741 -17.748 3.943 1.00 93.56 367 ALA A N 1
ATOM 2937 C CA . ALA A 1 367 ? -8.731 -19.201 3.931 1.00 93.56 367 ALA A CA 1
ATOM 2938 C C . ALA A 1 367 ? -7.293 -19.750 4.054 1.00 93.56 367 ALA A C 1
ATOM 2940 O O . ALA A 1 367 ? -6.302 -19.056 3.818 1.00 93.56 367 ALA A O 1
ATOM 2941 N N . SER A 1 368 ? -7.147 -20.974 4.564 1.00 88.75 368 SER A N 1
ATOM 2942 C CA . SER A 1 368 ? -5.826 -21.565 4.840 1.00 88.75 368 SER A CA 1
ATOM 2943 C C . SER A 1 368 ? -5.027 -21.887 3.585 1.00 88.75 368 SER A C 1
ATOM 2945 O O . SER A 1 368 ? -3.805 -21.910 3.634 1.00 88.75 368 SER A O 1
ATOM 2947 N N . ASP A 1 369 ? -5.724 -22.088 2.477 1.00 91.81 369 ASP A N 1
ATOM 2948 C CA . ASP A 1 369 ? -5.201 -22.403 1.153 1.00 91.81 369 ASP A CA 1
ATOM 2949 C C . ASP A 1 369 ? -4.758 -21.164 0.359 1.00 91.81 369 ASP A C 1
ATOM 2951 O O . ASP A 1 369 ? -4.217 -21.300 -0.739 1.00 91.81 369 ASP A O 1
ATOM 2955 N N . VAL A 1 370 ? -5.002 -19.950 0.860 1.00 95.19 370 VAL A N 1
ATOM 2956 C CA . VAL A 1 370 ? -4.577 -18.704 0.209 1.00 95.19 370 VAL A CA 1
ATOM 2957 C C . VAL A 1 370 ? -3.294 -18.218 0.876 1.00 95.19 370 VAL A C 1
ATOM 2959 O O . VAL A 1 370 ? -3.309 -17.394 1.788 1.00 95.19 370 VAL A O 1
ATOM 2962 N N . LEU A 1 371 ? -2.171 -18.778 0.431 1.00 95.12 371 LEU A N 1
ATOM 2963 C CA . LEU A 1 371 ? -0.829 -18.377 0.843 1.00 95.12 371 LEU A CA 1
ATOM 2964 C C . LEU A 1 371 ? -0.187 -17.596 -0.304 1.00 95.12 371 LEU A C 1
ATOM 2966 O O . LEU A 1 371 ? 0.156 -18.171 -1.336 1.00 95.12 371 LEU A O 1
ATOM 2970 N N . VAL A 1 372 ? -0.075 -16.277 -0.148 1.00 95.44 372 VAL A N 1
ATOM 2971 C CA . VAL A 1 372 ? 0.479 -15.365 -1.160 1.00 95.44 372 VAL A CA 1
ATOM 2972 C C . VAL A 1 372 ? 1.368 -14.345 -0.465 1.00 95.44 372 VAL A C 1
ATOM 2974 O O . VAL A 1 372 ? 0.975 -13.750 0.536 1.00 95.44 372 VAL A O 1
ATOM 2977 N N . ASN A 1 373 ? 2.571 -14.133 -0.995 1.00 94.62 373 ASN A N 1
ATOM 2978 C CA . ASN A 1 373 ? 3.478 -13.117 -0.477 1.00 94.62 373 ASN A CA 1
ATOM 2979 C C . ASN A 1 373 ? 3.072 -11.735 -1.030 1.00 94.62 373 ASN A C 1
ATOM 2981 O O . ASN A 1 373 ? 2.858 -11.574 -2.231 1.00 94.62 373 ASN A O 1
ATOM 2985 N N . LEU A 1 374 ? 2.965 -10.730 -0.157 1.00 92.94 374 LEU A N 1
ATOM 2986 C CA . LEU A 1 374 ? 2.524 -9.378 -0.531 1.00 92.94 374 LEU A CA 1
ATOM 2987 C C . LEU A 1 374 ? 3.441 -8.696 -1.549 1.00 92.94 374 LEU A C 1
ATOM 2989 O O . LEU A 1 374 ? 2.969 -7.982 -2.428 1.00 92.94 374 LEU A O 1
ATOM 2993 N N . GLU A 1 375 ? 4.745 -8.912 -1.438 1.00 91.50 375 GLU A N 1
ATOM 2994 C CA . GLU A 1 375 ? 5.719 -8.370 -2.375 1.00 91.50 375 GLU A CA 1
ATOM 2995 C C . GLU A 1 375 ? 5.605 -9.052 -3.741 1.00 91.50 375 GLU A C 1
ATOM 2997 O O . GLU A 1 375 ? 5.601 -8.377 -4.769 1.00 91.50 375 GLU A O 1
ATOM 3002 N N . ASN A 1 376 ? 5.409 -10.376 -3.752 1.00 92.75 376 ASN A N 1
ATOM 3003 C CA . ASN A 1 376 ? 5.125 -11.133 -4.972 1.00 92.75 376 ASN A CA 1
ATOM 3004 C C . ASN A 1 376 ? 3.878 -10.600 -5.689 1.00 92.75 376 ASN A C 1
ATOM 3006 O O . ASN A 1 376 ? 3.906 -10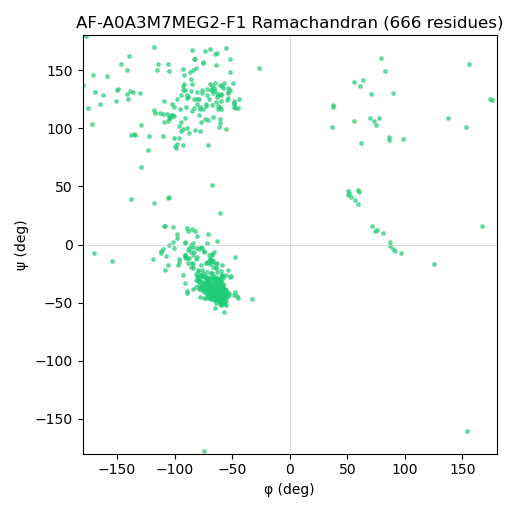.348 -6.892 1.00 92.75 376 ASN A O 1
ATOM 3010 N N . LEU A 1 377 ? 2.815 -10.364 -4.921 1.00 94.00 377 LEU A N 1
ATOM 3011 C CA . LEU A 1 377 ? 1.540 -9.861 -5.410 1.00 94.00 377 LEU A CA 1
ATOM 3012 C C . LEU A 1 377 ? 1.673 -8.485 -6.094 1.00 94.00 377 LEU A C 1
ATOM 3014 O O . LEU A 1 377 ? 1.054 -8.256 -7.130 1.00 94.00 377 LEU A O 1
ATOM 3018 N N . ILE A 1 378 ? 2.495 -7.579 -5.553 1.00 92.56 378 ILE A N 1
ATOM 3019 C CA . ILE A 1 378 ? 2.753 -6.265 -6.170 1.00 92.56 378 ILE A CA 1
ATOM 3020 C C . ILE A 1 378 ? 3.672 -6.410 -7.394 1.00 92.56 378 ILE A C 1
ATOM 3022 O O . ILE A 1 378 ? 3.391 -5.850 -8.454 1.00 92.56 378 ILE A O 1
ATOM 3026 N N . ASN A 1 379 ? 4.755 -7.185 -7.270 1.00 91.00 379 ASN A N 1
ATOM 3027 C CA . ASN A 1 379 ? 5.730 -7.397 -8.343 1.00 91.00 379 ASN A CA 1
ATOM 3028 C C . ASN A 1 379 ? 5.082 -7.987 -9.598 1.00 91.00 379 ASN A C 1
ATOM 3030 O O . ASN A 1 379 ? 5.279 -7.480 -10.700 1.00 91.00 379 ASN A O 1
ATOM 3034 N N . HIS A 1 380 ? 4.293 -9.045 -9.428 1.00 90.44 380 HIS A N 1
ATOM 3035 C CA . HIS A 1 380 ? 3.719 -9.792 -10.543 1.00 90.44 380 HIS A CA 1
ATOM 3036 C C . HIS A 1 380 ? 2.642 -8.980 -11.264 1.00 90.44 380 HIS A C 1
ATOM 3038 O O . HIS A 1 380 ? 2.577 -9.004 -12.487 1.00 90.44 380 HIS A O 1
ATOM 3044 N N . ARG A 1 381 ? 1.877 -8.158 -10.535 1.00 89.44 381 ARG A N 1
ATOM 3045 C CA . ARG A 1 381 ? 0.941 -7.201 -11.140 1.00 89.44 381 ARG A CA 1
ATOM 3046 C C . ARG A 1 381 ? 1.635 -6.185 -12.048 1.00 89.44 381 ARG A C 1
ATOM 3048 O O . ARG A 1 381 ? 1.103 -5.819 -13.096 1.00 89.44 381 ARG A O 1
ATOM 3055 N N . ASN A 1 382 ? 2.809 -5.712 -11.639 1.00 86.81 382 ASN A N 1
ATOM 3056 C CA . ASN A 1 382 ? 3.558 -4.704 -12.386 1.00 86.81 382 ASN A CA 1
ATOM 3057 C C . ASN A 1 382 ? 4.285 -5.295 -13.608 1.00 86.81 382 ASN A C 1
ATOM 3059 O O . ASN A 1 382 ? 4.640 -4.548 -14.521 1.00 86.81 382 ASN A O 1
ATOM 3063 N N . MET A 1 383 ? 4.462 -6.620 -13.664 1.00 88.38 383 MET A N 1
ATOM 3064 C CA . MET A 1 383 ? 5.146 -7.316 -14.753 1.00 88.38 383 MET A CA 1
ATOM 3065 C C . MET A 1 383 ? 4.147 -8.034 -15.678 1.00 88.38 383 MET A C 1
ATOM 3067 O O . MET A 1 383 ? 3.585 -9.068 -15.313 1.00 88.38 383 MET A O 1
ATOM 3071 N N . PRO A 1 384 ? 3.930 -7.549 -16.915 1.00 84.44 384 PRO A N 1
ATOM 3072 C CA . PRO A 1 384 ? 2.968 -8.165 -17.822 1.00 84.44 384 PRO A CA 1
ATOM 3073 C C . PRO A 1 384 ? 3.360 -9.608 -18.165 1.00 84.44 384 PRO A C 1
ATOM 3075 O O . PRO A 1 384 ? 4.481 -9.872 -18.599 1.00 84.44 384 PRO A O 1
ATOM 3078 N N . GLY A 1 385 ? 2.407 -10.532 -18.017 1.00 87.31 385 GLY A N 1
ATOM 3079 C CA . GLY A 1 385 ? 2.583 -11.955 -18.330 1.00 87.31 385 GLY A CA 1
ATOM 3080 C C . GLY A 1 385 ? 3.161 -12.803 -17.195 1.00 87.31 385 GLY A C 1
ATOM 3081 O O . GLY A 1 385 ? 3.353 -14.001 -17.392 1.00 87.31 385 GLY A O 1
ATOM 3082 N N . VAL A 1 386 ? 3.418 -12.217 -16.022 1.00 89.94 386 VAL A N 1
ATOM 3083 C CA . VAL A 1 386 ? 3.847 -12.956 -14.831 1.00 89.94 386 VAL A CA 1
ATOM 3084 C C . VAL A 1 386 ? 2.646 -13.143 -13.907 1.00 89.94 386 VAL A C 1
ATOM 3086 O O . VAL A 1 386 ? 2.046 -12.181 -13.441 1.00 89.94 386 VAL A O 1
ATOM 3089 N N . GLU A 1 387 ? 2.264 -14.390 -13.647 1.00 90.06 387 GLU A N 1
ATOM 3090 C CA . GLU A 1 387 ? 1.133 -14.683 -12.766 1.00 90.06 387 GLU A CA 1
ATOM 3091 C C . GLU A 1 387 ? 1.564 -14.732 -11.297 1.00 90.06 387 GLU A C 1
ATOM 3093 O O . GLU A 1 387 ? 2.626 -15.270 -10.990 1.00 90.06 387 GLU A O 1
ATOM 3098 N N . VAL A 1 388 ? 0.727 -14.243 -10.374 1.00 94.00 388 VAL A N 1
ATOM 3099 C CA . VAL A 1 388 ? 0.961 -14.296 -8.915 1.00 94.00 388 VAL A CA 1
ATOM 3100 C C . VAL A 1 388 ? 1.256 -15.730 -8.455 1.00 94.00 388 VAL A C 1
ATOM 3102 O O . VAL A 1 388 ? 0.559 -16.673 -8.858 1.00 94.00 388 VAL A O 1
ATOM 3105 N N . ILE A 1 389 ? 2.281 -15.882 -7.606 1.00 94.56 389 ILE A N 1
ATOM 3106 C CA . ILE A 1 389 ? 2.647 -17.159 -6.983 1.00 94.56 389 ILE A CA 1
ATOM 3107 C C . ILE A 1 389 ? 1.718 -17.403 -5.799 1.00 94.56 389 ILE A C 1
ATOM 3109 O O . ILE A 1 389 ? 1.670 -16.620 -4.848 1.00 94.56 389 ILE A O 1
ATOM 3113 N N . ARG A 1 390 ? 0.996 -18.519 -5.863 1.00 95.31 390 ARG A N 1
ATOM 3114 C CA . ARG A 1 390 ? 0.213 -19.057 -4.756 1.00 95.31 390 ARG A CA 1
ATOM 3115 C C . ARG A 1 390 ? 0.904 -20.321 -4.271 1.00 95.31 390 ARG A C 1
ATOM 3117 O O . ARG A 1 390 ? 1.135 -21.231 -5.063 1.00 95.31 390 ARG A O 1
ATOM 3124 N N . PHE A 1 391 ? 1.241 -20.346 -2.993 1.00 95.69 391 PHE A N 1
ATOM 3125 C CA . PHE A 1 391 ? 1.950 -21.459 -2.377 1.00 95.69 391 PHE A CA 1
ATOM 3126 C C . PHE A 1 391 ? 0.949 -22.531 -1.956 1.00 95.69 391 PHE A C 1
ATOM 3128 O O . PHE A 1 391 ? -0.132 -22.212 -1.450 1.00 95.69 391 PHE A O 1
ATOM 3135 N N . ASN A 1 392 ? 1.294 -23.797 -2.189 1.00 93.81 392 ASN A N 1
ATOM 3136 C CA . ASN A 1 392 ? 0.417 -24.918 -1.837 1.00 93.81 392 ASN A CA 1
ATOM 3137 C C . ASN A 1 392 ? 0.509 -25.264 -0.352 1.00 93.81 392 ASN A C 1
ATOM 3139 O O . ASN A 1 392 ? -0.448 -25.775 0.233 1.00 93.81 392 ASN A O 1
ATOM 3143 N N . ASP A 1 393 ? 1.660 -24.981 0.247 1.00 94.62 393 ASP A N 1
ATOM 3144 C CA . ASP A 1 393 ? 1.944 -25.263 1.636 1.00 94.62 393 ASP A CA 1
ATOM 3145 C C . ASP A 1 393 ? 2.714 -24.118 2.300 1.00 94.62 393 ASP A C 1
ATOM 3147 O O . ASP A 1 393 ? 3.272 -23.213 1.672 1.00 94.62 393 ASP A O 1
ATOM 3151 N N . TRP A 1 394 ? 2.677 -24.149 3.624 1.00 92.62 394 TRP A N 1
ATOM 3152 C CA . TRP A 1 394 ? 3.269 -23.127 4.467 1.00 92.62 394 TRP A CA 1
ATOM 3153 C C . TRP A 1 394 ? 4.805 -23.161 4.468 1.00 92.62 394 TRP A C 1
ATOM 3155 O O . TRP A 1 394 ? 5.436 -22.118 4.645 1.00 92.62 394 TRP A O 1
ATOM 3165 N N . GLU A 1 395 ? 5.420 -24.327 4.261 1.00 93.81 395 GLU A N 1
ATOM 3166 C CA . GLU A 1 395 ? 6.879 -24.471 4.264 1.00 93.81 395 GLU A CA 1
ATOM 3167 C C . GLU A 1 395 ? 7.487 -23.813 3.021 1.00 93.81 395 GLU A C 1
ATOM 3169 O O . GLU A 1 395 ? 8.433 -23.035 3.148 1.00 93.81 395 GLU A O 1
ATOM 3174 N N . GLU A 1 396 ? 6.892 -24.035 1.845 1.00 95.50 396 GLU A N 1
ATOM 3175 C CA . GLU A 1 396 ? 7.257 -23.384 0.583 1.00 95.50 396 GLU A CA 1
ATOM 3176 C C . GLU A 1 396 ? 7.089 -21.862 0.687 1.00 95.50 396 GLU A C 1
ATOM 3178 O O . GLU A 1 396 ? 7.988 -21.092 0.334 1.00 95.50 396 GLU A O 1
ATOM 3183 N N . PHE A 1 397 ? 5.965 -21.426 1.262 1.00 95.06 397 PHE A N 1
ATOM 3184 C CA . PHE A 1 397 ? 5.682 -20.017 1.509 1.00 95.06 397 PHE A CA 1
ATOM 3185 C C . PHE A 1 397 ? 6.742 -19.352 2.412 1.00 95.06 397 PHE A C 1
ATOM 3187 O O . PHE A 1 397 ? 7.224 -18.252 2.117 1.00 95.06 397 PHE A O 1
ATOM 3194 N N . MET A 1 398 ? 7.140 -20.018 3.501 1.00 94.12 398 MET A N 1
ATOM 3195 C CA . MET A 1 398 ? 8.149 -19.515 4.440 1.00 94.12 398 MET A CA 1
ATOM 3196 C C . MET A 1 398 ? 9.554 -19.527 3.841 1.00 94.12 398 MET A C 1
ATOM 3198 O O . MET A 1 398 ? 10.283 -18.542 3.984 1.00 94.12 398 MET A O 1
ATOM 3202 N N . ALA A 1 399 ? 9.923 -20.602 3.142 1.00 94.69 399 ALA A N 1
ATOM 3203 C CA . ALA A 1 399 ? 11.199 -20.705 2.442 1.00 94.69 399 ALA A CA 1
ATOM 3204 C C . ALA A 1 399 ? 11.357 -19.586 1.402 1.00 94.69 399 ALA A C 1
ATOM 3206 O O . ALA A 1 399 ? 12.444 -19.028 1.259 1.00 94.69 399 ALA A O 1
ATOM 3207 N N . TYR A 1 400 ? 10.263 -19.209 0.734 1.00 94.12 400 TYR A N 1
ATOM 3208 C CA . TYR A 1 400 ? 10.242 -18.097 -0.211 1.00 94.12 400 TYR A CA 1
ATOM 3209 C C . TYR A 1 400 ? 10.299 -16.714 0.462 1.00 94.12 400 TYR A C 1
ATOM 3211 O O . TYR A 1 400 ? 10.939 -15.799 -0.059 1.00 94.12 400 TYR A O 1
ATOM 3219 N N . THR A 1 401 ? 9.617 -16.538 1.597 1.00 92.75 401 THR A N 1
ATOM 3220 C CA . THR A 1 401 ? 9.381 -15.214 2.205 1.00 92.75 401 THR A CA 1
ATOM 3221 C C . THR A 1 401 ? 10.483 -14.771 3.172 1.00 92.75 401 THR A C 1
ATOM 3223 O O . THR A 1 401 ? 10.867 -13.602 3.180 1.00 92.75 401 THR A O 1
ATOM 3226 N N . VAL A 1 402 ? 10.994 -15.678 4.007 1.00 91.81 402 VAL A N 1
ATOM 3227 C CA . VAL A 1 402 ? 11.874 -15.342 5.144 1.00 91.81 402 VAL A CA 1
ATOM 3228 C C . VAL A 1 402 ? 13.257 -14.789 4.764 1.00 91.81 402 VAL A C 1
ATOM 3230 O O . VAL A 1 402 ? 13.715 -13.895 5.478 1.00 91.81 402 VAL A O 1
ATOM 3233 N N . PRO A 1 403 ? 13.952 -15.270 3.714 1.00 90.88 403 PRO A N 1
ATOM 3234 C CA . PRO A 1 403 ? 15.328 -14.839 3.457 1.00 90.88 403 PRO A CA 1
ATOM 3235 C C . PRO A 1 403 ? 15.468 -13.332 3.190 1.00 90.88 403 PRO A C 1
ATOM 3237 O O . PRO A 1 403 ? 16.398 -12.699 3.690 1.00 90.88 403 PRO A O 1
ATOM 3240 N N . ASP A 1 404 ? 14.545 -12.762 2.416 1.00 87.19 404 ASP A N 1
ATOM 3241 C CA . ASP A 1 404 ? 14.685 -11.416 1.850 1.00 87.19 404 ASP A CA 1
ATOM 3242 C C . ASP A 1 404 ? 13.355 -10.697 1.537 1.00 87.19 404 ASP A C 1
ATOM 3244 O O . ASP A 1 404 ? 13.360 -9.476 1.408 1.00 87.19 404 ASP A O 1
ATOM 3248 N N . ARG A 1 405 ? 12.203 -11.386 1.508 1.00 89.75 405 ARG A N 1
ATOM 3249 C CA . ARG A 1 405 ? 10.906 -10.843 1.028 1.00 89.75 405 ARG A CA 1
ATOM 3250 C C . ARG A 1 405 ? 9.918 -10.538 2.155 1.00 89.75 405 ARG A C 1
ATOM 3252 O O . ARG A 1 405 ? 8.721 -10.833 2.071 1.00 89.75 405 ARG A O 1
ATOM 3259 N N . ILE A 1 406 ? 10.429 -9.992 3.259 1.00 88.94 406 ILE A N 1
ATOM 3260 C CA . ILE A 1 406 ? 9.630 -9.710 4.456 1.00 88.94 406 ILE A CA 1
ATOM 3261 C C . ILE A 1 406 ? 8.940 -8.351 4.323 1.00 88.94 406 ILE A C 1
ATOM 3263 O O . ILE A 1 406 ? 9.576 -7.297 4.398 1.00 88.94 406 ILE A O 1
ATOM 3267 N N . PHE A 1 407 ? 7.609 -8.367 4.260 1.00 87.19 407 PHE A N 1
ATOM 3268 C CA . PHE A 1 407 ? 6.808 -7.147 4.314 1.00 87.19 407 PHE A CA 1
ATOM 3269 C C . PHE A 1 407 ? 6.852 -6.504 5.713 1.00 87.19 407 PHE A C 1
ATOM 3271 O O . PHE A 1 407 ? 6.757 -7.171 6.751 1.00 87.19 407 PHE A O 1
ATOM 3278 N N . ALA A 1 408 ? 6.965 -5.176 5.776 1.00 84.94 408 ALA A N 1
ATOM 3279 C CA . ALA A 1 408 ? 7.119 -4.460 7.041 1.00 84.94 408 ALA A CA 1
ATOM 3280 C C . ALA A 1 408 ? 5.903 -4.641 7.981 1.00 84.94 408 ALA A C 1
ATOM 3282 O O . ALA A 1 408 ? 4.805 -4.151 7.719 1.00 84.94 408 ALA A O 1
ATOM 3283 N N . LYS A 1 409 ? 6.108 -5.264 9.155 1.00 83.81 409 LYS A N 1
ATOM 3284 C CA . LYS A 1 409 ? 5.041 -5.601 10.131 1.00 83.81 409 LYS A CA 1
ATOM 3285 C C . LYS A 1 409 ? 4.152 -4.419 10.534 1.00 83.81 409 LYS A C 1
ATOM 3287 O O . LYS A 1 409 ? 2.939 -4.574 10.637 1.00 83.81 409 LYS A O 1
ATOM 3292 N N . LYS A 1 410 ? 4.742 -3.246 10.802 1.00 82.12 410 LYS A N 1
ATOM 3293 C CA . LYS A 1 410 ? 3.980 -2.038 11.183 1.00 82.12 410 LYS A CA 1
ATOM 3294 C C . LYS A 1 410 ? 3.004 -1.623 10.080 1.00 82.12 410 LYS A C 1
ATOM 3296 O O . LYS A 1 410 ? 1.927 -1.121 10.370 1.00 82.12 410 LYS A O 1
ATOM 3301 N N . MET A 1 411 ? 3.384 -1.873 8.834 1.00 77.44 411 MET A N 1
ATOM 3302 C CA . MET A 1 411 ? 2.614 -1.518 7.654 1.00 77.44 411 MET A CA 1
ATOM 3303 C C . MET A 1 411 ? 1.562 -2.582 7.351 1.00 77.44 411 MET A C 1
ATOM 3305 O O . MET A 1 411 ? 0.422 -2.231 7.074 1.00 77.44 411 MET A O 1
ATOM 3309 N N . ALA A 1 412 ? 1.894 -3.864 7.548 1.00 81.19 412 ALA A N 1
ATOM 3310 C CA . ALA A 1 412 ? 0.935 -4.963 7.436 1.00 81.19 412 ALA A CA 1
ATOM 3311 C C . ALA A 1 412 ? -0.255 -4.843 8.396 1.00 81.19 412 ALA A C 1
ATOM 3313 O O . ALA A 1 412 ? -1.327 -5.367 8.122 1.00 81.19 412 ALA A O 1
ATOM 3314 N N . LYS A 1 413 ? -0.067 -4.156 9.528 1.00 82.75 413 LYS A N 1
ATOM 3315 C CA . LYS A 1 413 ? -1.107 -3.933 10.538 1.00 82.75 413 LYS A CA 1
ATOM 3316 C C . LYS A 1 413 ? -1.982 -2.705 10.293 1.00 82.75 413 LYS A C 1
ATOM 3318 O O . LYS A 1 413 ? -2.980 -2.558 10.994 1.00 82.75 413 LYS A O 1
ATOM 3323 N N . LYS A 1 414 ? -1.626 -1.813 9.362 1.00 79.44 414 LYS A N 1
ATOM 3324 C CA . LYS A 1 414 ? -2.484 -0.664 9.044 1.00 79.44 414 LYS A CA 1
ATOM 3325 C C . LYS A 1 414 ? -3.790 -1.169 8.430 1.00 79.44 414 LYS A C 1
ATOM 3327 O O . LYS A 1 414 ? -3.769 -2.114 7.647 1.00 79.44 414 LYS A O 1
ATOM 3332 N N . GLU A 1 415 ? -4.915 -0.563 8.812 1.00 65.19 415 GLU A N 1
ATOM 3333 C CA . GLU A 1 415 ? -6.240 -0.925 8.295 1.00 65.19 415 GLU A CA 1
ATOM 3334 C C . GLU A 1 415 ? -6.234 -0.996 6.762 1.00 65.19 415 GLU A C 1
ATOM 3336 O O . GLU A 1 415 ? -5.607 -0.172 6.098 1.00 65.19 415 GLU A O 1
ATOM 3341 N N . GLY A 1 416 ? -6.898 -2.000 6.185 1.00 83.88 416 GLY A N 1
ATOM 3342 C CA . GLY A 1 416 ? -6.796 -2.228 4.749 1.00 83.88 416 GLY A CA 1
ATOM 3343 C C . GLY A 1 416 ? -7.052 -3.667 4.325 1.00 83.88 416 GLY A C 1
ATOM 3344 O O . GLY A 1 416 ? -7.615 -4.478 5.063 1.00 83.88 416 GLY A O 1
ATOM 3345 N N . PHE A 1 417 ? -6.580 -3.980 3.122 1.00 86.06 417 PHE A N 1
ATOM 3346 C CA . PHE A 1 417 ? -6.491 -5.341 2.589 1.00 86.06 417 PHE A CA 1
ATOM 3347 C C . PHE A 1 417 ? -5.332 -6.128 3.220 1.00 86.06 417 PHE A C 1
ATOM 3349 O O . PHE A 1 417 ? -5.454 -7.324 3.475 1.00 86.06 417 PHE A O 1
ATOM 3356 N N . ILE A 1 418 ? -4.227 -5.434 3.516 1.00 84.06 418 ILE A N 1
ATOM 3357 C CA . ILE A 1 418 ? -2.955 -6.025 3.944 1.00 84.06 418 ILE A CA 1
ATOM 3358 C C . ILE A 1 418 ? -3.073 -6.857 5.235 1.00 84.06 418 ILE A C 1
ATOM 3360 O O . ILE A 1 418 ? -2.542 -7.967 5.248 1.00 84.06 418 ILE A O 1
ATOM 3364 N N . PRO A 1 419 ? -3.809 -6.433 6.287 1.00 84.25 419 PRO A N 1
ATOM 3365 C CA . PRO A 1 419 ? -3.931 -7.232 7.505 1.00 84.25 419 PRO A CA 1
ATOM 3366 C C . PRO A 1 419 ? -4.524 -8.624 7.300 1.00 84.25 419 PRO A C 1
ATOM 3368 O O . PRO A 1 419 ? -4.243 -9.505 8.100 1.00 84.25 419 PRO A O 1
ATOM 3371 N N . LEU A 1 420 ? -5.357 -8.831 6.274 1.00 81.94 420 LEU A N 1
ATOM 3372 C CA . LEU A 1 420 ? -5.993 -10.129 6.014 1.00 81.94 420 LEU A CA 1
ATOM 3373 C C . LEU A 1 420 ? -5.031 -11.098 5.330 1.00 81.94 420 LEU A C 1
ATOM 3375 O O . LEU A 1 420 ? -4.996 -12.272 5.678 1.00 81.94 420 LEU A O 1
ATOM 3379 N N . LEU A 1 421 ? -4.206 -10.581 4.418 1.00 81.31 421 LEU A N 1
ATOM 3380 C CA . LEU A 1 421 ? -3.148 -11.348 3.764 1.00 81.31 421 LEU A CA 1
ATOM 3381 C C . LEU A 1 421 ? -1.966 -11.602 4.719 1.00 81.31 421 LEU A C 1
ATOM 3383 O O . LEU A 1 421 ? -1.356 -12.661 4.684 1.00 81.31 421 LEU A O 1
ATOM 3387 N N . GLY A 1 422 ? -1.683 -10.660 5.627 1.00 66.00 422 GLY A N 1
ATOM 3388 C CA . GLY A 1 422 ? -0.530 -10.681 6.535 1.00 66.00 422 GLY A CA 1
ATOM 3389 C C . GLY A 1 422 ? -0.730 -11.392 7.882 1.00 66.00 422 GLY A C 1
ATOM 3390 O O . GLY A 1 422 ? 0.117 -11.254 8.770 1.00 66.00 422 GLY A O 1
ATOM 3391 N N . LYS A 1 423 ? -1.820 -12.152 8.091 1.00 61.97 423 LYS A N 1
ATOM 3392 C CA . LYS A 1 423 ? -2.030 -12.951 9.326 1.00 61.97 423 LYS A CA 1
ATOM 3393 C C . LYS A 1 423 ? -1.105 -14.174 9.465 1.00 61.97 423 LYS A C 1
ATOM 3395 O O . LYS A 1 423 ? -1.251 -14.942 10.416 1.00 61.97 423 LYS A O 1
ATOM 3400 N N . GLU A 1 424 ? -0.110 -14.298 8.589 1.00 56.88 424 GLU A N 1
ATOM 3401 C CA . GLU A 1 424 ? 1.024 -15.233 8.632 1.00 56.88 424 GLU A CA 1
ATOM 3402 C C . GLU A 1 424 ? 1.518 -15.572 10.049 1.00 56.88 424 GLU A C 1
ATOM 3404 O O . GLU A 1 424 ? 1.680 -16.739 10.398 1.00 56.88 424 GLU A O 1
ATOM 3409 N N . LYS A 1 425 ? 1.711 -14.566 10.915 1.00 49.50 425 LYS A N 1
ATOM 3410 C CA . LYS A 1 425 ? 2.317 -14.782 12.243 1.00 49.50 425 LYS A CA 1
ATOM 3411 C C . LYS A 1 425 ? 1.395 -15.393 13.297 1.00 49.50 425 LYS A C 1
ATOM 3413 O O . LYS A 1 425 ? 1.893 -16.036 14.218 1.00 49.50 425 LYS A O 1
ATOM 3418 N N . GLU A 1 426 ? 0.077 -15.214 13.203 1.00 51.66 426 GLU A N 1
ATOM 3419 C CA . GLU A 1 426 ? -0.846 -15.833 14.171 1.00 51.66 426 GLU A CA 1
ATOM 3420 C C . GLU A 1 426 ? -0.913 -17.356 13.957 1.00 51.66 426 GLU A C 1
ATOM 3422 O O . GLU A 1 426 ? -1.008 -18.108 14.928 1.00 51.66 426 GLU A O 1
ATOM 3427 N N . ARG A 1 427 ? -0.742 -17.818 12.708 1.00 54.59 427 ARG A N 1
ATOM 3428 C CA . ARG A 1 427 ? -0.626 -19.247 12.374 1.00 54.59 427 ARG A CA 1
ATOM 3429 C C . ARG A 1 427 ? 0.692 -19.856 12.848 1.00 54.59 427 ARG A C 1
ATOM 3431 O O . ARG A 1 427 ? 0.655 -20.932 13.435 1.00 54.59 427 ARG A O 1
ATOM 3438 N N . MET A 1 428 ? 1.816 -19.134 12.730 1.00 50.03 428 MET A N 1
ATOM 3439 C CA . MET A 1 428 ? 3.113 -19.579 13.277 1.00 50.03 428 MET A CA 1
ATOM 3440 C C . MET A 1 428 ? 3.030 -19.943 14.764 1.00 50.03 428 MET A C 1
ATOM 3442 O O . MET A 1 428 ? 3.603 -20.944 15.185 1.00 50.03 428 MET A O 1
ATOM 3446 N N . SER A 1 429 ? 2.312 -19.140 15.557 1.00 46.66 429 SER A N 1
ATOM 3447 C CA . SER A 1 429 ? 2.142 -19.381 16.995 1.00 46.66 429 SER A CA 1
ATOM 3448 C C . SER A 1 429 ? 1.249 -20.599 17.271 1.00 46.66 429 SER A C 1
ATOM 3450 O O . SER A 1 429 ? 1.580 -21.440 18.106 1.00 46.66 429 SER A O 1
ATOM 3452 N N . ALA A 1 430 ? 0.149 -20.745 16.524 1.00 50.78 430 ALA A N 1
ATOM 3453 C CA . ALA A 1 430 ? -0.813 -21.830 16.715 1.00 50.78 430 ALA A CA 1
ATOM 3454 C C . ALA A 1 430 ? -0.297 -23.202 16.238 1.00 50.78 430 ALA A C 1
ATOM 3456 O O . ALA A 1 430 ? -0.477 -24.201 16.937 1.00 50.78 430 ALA A O 1
ATOM 3457 N N . GLU A 1 431 ? 0.372 -23.271 15.084 1.00 54.47 431 GLU A N 1
ATOM 3458 C CA . GLU A 1 431 ? 0.907 -24.530 14.544 1.00 54.47 431 GLU A CA 1
ATOM 3459 C C . GLU A 1 431 ? 2.156 -24.993 15.293 1.00 54.47 431 GLU A C 1
ATOM 3461 O O . GLU A 1 431 ? 2.271 -26.180 15.600 1.00 54.47 431 GLU A O 1
ATOM 3466 N N . SER A 1 432 ? 3.038 -24.072 15.701 1.00 44.69 432 SER A N 1
ATOM 3467 C CA . SER A 1 432 ? 4.168 -24.416 16.575 1.00 44.69 432 SER A CA 1
ATOM 3468 C C . SER A 1 432 ? 3.677 -24.966 17.918 1.00 44.69 432 SER A C 1
ATOM 3470 O O . SER A 1 432 ? 4.195 -25.974 18.399 1.00 44.69 432 SER A O 1
ATOM 3472 N N . ALA A 1 433 ? 2.620 -24.378 18.494 1.00 44.50 433 ALA A N 1
ATOM 3473 C CA . ALA A 1 433 ? 1.986 -24.902 19.703 1.00 44.50 433 ALA A CA 1
ATOM 3474 C C . ALA A 1 433 ? 1.347 -26.292 19.482 1.00 44.50 433 ALA A C 1
ATOM 3476 O O . ALA A 1 433 ? 1.465 -27.172 20.338 1.00 44.50 433 ALA A O 1
ATOM 3477 N N . GLY A 1 434 ? 0.722 -26.524 18.321 1.00 46.66 434 GLY A N 1
ATOM 3478 C CA . GLY A 1 434 ? 0.108 -27.807 17.957 1.00 46.66 434 GLY A CA 1
ATOM 3479 C C . GLY A 1 434 ? 1.113 -28.937 17.692 1.00 46.66 434 GLY A C 1
ATOM 3480 O O . GLY A 1 434 ? 0.910 -30.062 18.153 1.00 46.66 434 GLY A O 1
ATOM 3481 N N . ILE A 1 435 ? 2.226 -28.655 17.006 1.00 46.12 435 ILE A N 1
ATOM 3482 C CA . ILE A 1 435 ? 3.295 -29.632 16.722 1.00 46.12 435 ILE A CA 1
ATOM 3483 C C . ILE A 1 435 ? 3.993 -30.065 18.021 1.00 46.12 435 ILE A C 1
ATOM 3485 O O . ILE A 1 435 ? 4.295 -31.251 18.201 1.00 46.12 435 ILE A O 1
ATOM 3489 N N . VAL A 1 436 ? 4.196 -29.131 18.955 1.00 43.22 436 VAL A N 1
ATOM 3490 C CA . VAL A 1 436 ? 4.764 -29.417 20.282 1.00 43.22 436 VAL A CA 1
ATOM 3491 C C . VAL A 1 436 ? 3.807 -30.276 21.120 1.00 43.22 436 VAL A C 1
ATOM 3493 O O . VAL A 1 436 ? 4.247 -31.266 21.707 1.00 43.22 436 VAL A O 1
ATOM 3496 N N . ALA A 1 437 ? 2.500 -29.987 21.108 1.00 45.12 437 ALA A N 1
ATOM 3497 C CA . ALA A 1 437 ? 1.486 -30.789 21.805 1.00 45.12 437 ALA A CA 1
ATOM 3498 C C . ALA A 1 437 ? 1.294 -32.199 21.196 1.00 45.12 437 ALA A C 1
ATOM 3500 O O . ALA A 1 437 ? 1.097 -33.185 21.910 1.00 45.12 437 ALA A O 1
ATOM 3501 N N . GLY A 1 438 ? 1.397 -32.327 19.869 1.00 37.44 438 GLY A N 1
ATOM 3502 C CA . GLY A 1 438 ? 1.274 -33.608 19.167 1.00 37.44 438 GLY A CA 1
ATOM 3503 C C . GLY A 1 438 ? 2.454 -34.561 19.396 1.00 37.44 438 GLY A C 1
ATOM 3504 O O . GLY A 1 438 ? 2.269 -35.782 19.402 1.00 37.44 438 GLY A O 1
ATOM 3505 N N . ARG A 1 439 ? 3.666 -34.030 19.624 1.00 40.00 439 ARG A N 1
ATOM 3506 C CA . ARG A 1 439 ? 4.859 -34.840 19.939 1.00 40.00 439 ARG A CA 1
ATOM 3507 C C . ARG A 1 439 ? 4.913 -35.292 21.399 1.00 40.00 439 ARG A C 1
ATOM 3509 O O . ARG A 1 439 ? 5.393 -36.395 21.651 1.00 40.00 439 ARG A O 1
ATOM 3516 N N . THR A 1 440 ? 4.382 -34.515 22.344 1.00 41.06 440 THR A N 1
ATOM 3517 C CA . THR A 1 440 ? 4.291 -34.923 23.760 1.00 41.06 440 THR A CA 1
ATOM 3518 C C . THR A 1 440 ? 3.184 -35.954 24.003 1.00 41.06 440 THR A C 1
ATOM 3520 O O . THR A 1 440 ? 3.371 -36.867 24.806 1.00 41.06 440 THR A O 1
ATOM 3523 N N . SER A 1 441 ? 2.081 -35.910 23.246 1.00 39.25 441 SER A N 1
ATOM 3524 C CA . SER A 1 441 ? 0.970 -36.864 23.403 1.00 39.25 441 SER A CA 1
ATOM 3525 C C . SER A 1 441 ? 1.283 -38.292 22.910 1.00 39.25 441 SER A C 1
ATOM 3527 O O . SER A 1 441 ? 0.801 -39.259 23.496 1.00 39.25 441 SER A O 1
ATOM 3529 N N . ARG A 1 442 ? 2.153 -38.480 21.901 1.00 39.34 442 ARG A N 1
ATOM 3530 C CA . ARG A 1 442 ? 2.493 -39.832 21.393 1.00 39.34 442 ARG A CA 1
ATOM 3531 C C . ARG A 1 442 ? 3.462 -40.636 22.270 1.00 39.34 442 ARG A C 1
ATOM 3533 O O . ARG A 1 442 ? 3.750 -41.779 21.921 1.00 39.34 442 ARG A O 1
ATOM 3540 N N . ARG A 1 443 ? 3.964 -40.089 23.387 1.00 38.34 443 ARG A N 1
ATOM 3541 C CA . ARG A 1 443 ? 4.917 -40.802 24.263 1.00 38.34 443 ARG A CA 1
ATOM 3542 C C . ARG A 1 443 ? 4.387 -41.199 25.638 1.00 38.34 443 ARG A C 1
ATOM 3544 O O . ARG A 1 443 ? 5.055 -41.974 26.310 1.00 38.34 443 ARG A O 1
ATOM 3551 N N . CYS A 1 444 ? 3.190 -40.766 26.025 1.00 36.81 444 CYS A N 1
ATOM 3552 C CA . CYS A 1 444 ? 2.611 -41.121 27.320 1.00 36.81 444 CYS A CA 1
ATOM 3553 C C . CYS A 1 444 ? 1.141 -41.505 27.143 1.00 36.81 444 CYS A C 1
ATOM 3555 O O . CYS A 1 444 ? 0.258 -40.654 27.116 1.00 36.81 444 CYS A O 1
ATOM 3557 N N . GLY A 1 445 ? 0.879 -42.803 27.002 1.00 37.03 445 GLY A N 1
ATOM 3558 C CA . GLY A 1 445 ? -0.476 -43.330 27.076 1.00 37.03 445 GLY A CA 1
ATOM 3559 C C . GLY A 1 445 ? -0.931 -43.434 28.527 1.00 37.03 445 GLY A C 1
ATOM 3560 O O . GLY A 1 445 ? -0.617 -44.430 29.164 1.00 37.03 445 GLY A O 1
ATOM 3561 N N . VAL A 1 446 ? -1.685 -42.448 29.019 1.00 34.28 446 VAL A N 1
ATOM 3562 C CA . VAL A 1 446 ? -2.676 -42.595 30.103 1.00 34.28 446 VAL A CA 1
ATOM 3563 C C . VAL A 1 446 ? -3.783 -41.563 29.860 1.00 34.28 446 VAL A C 1
ATOM 3565 O O . VAL A 1 446 ? -3.504 -40.416 29.523 1.00 34.28 446 VAL A O 1
ATOM 3568 N N . GLY A 1 447 ? -5.038 -42.004 29.948 1.00 31.64 447 GLY A N 1
ATOM 3569 C CA . GLY A 1 447 ? -6.216 -41.222 29.587 1.00 31.64 447 GLY A CA 1
ATOM 3570 C C . GLY A 1 447 ? -6.768 -40.288 30.670 1.00 31.64 447 GLY A C 1
ATOM 3571 O O . GLY A 1 447 ? -6.471 -40.431 31.849 1.00 31.64 447 GLY A O 1
ATOM 3572 N N . ASN A 1 448 ? -7.656 -39.424 30.171 1.00 35.47 448 ASN A N 1
ATOM 3573 C CA . ASN A 1 448 ? -8.791 -38.713 30.769 1.00 35.47 448 ASN A CA 1
ATOM 3574 C C . ASN A 1 448 ? -8.625 -37.716 31.937 1.00 35.47 448 ASN A C 1
ATOM 3576 O O . ASN A 1 448 ? -8.023 -37.991 32.963 1.00 35.47 448 ASN A O 1
ATOM 3580 N N . GLU A 1 449 ? -9.364 -36.612 31.740 1.00 34.94 449 GLU A N 1
ATOM 3581 C CA . GLU A 1 449 ? -9.827 -35.566 32.667 1.00 34.94 449 GLU A CA 1
ATOM 3582 C C . GLU A 1 449 ? -8.800 -34.549 33.197 1.00 34.94 449 GLU A C 1
ATOM 3584 O O . GLU A 1 449 ? -8.059 -34.818 34.130 1.00 34.94 449 GLU A O 1
ATOM 3589 N N . LEU A 1 450 ? -8.862 -33.310 32.683 1.00 27.31 450 LEU A N 1
ATOM 3590 C CA . LEU A 1 450 ? -9.273 -32.151 33.492 1.00 27.31 450 LEU A CA 1
ATOM 3591 C C . LEU A 1 450 ? -9.523 -30.902 32.623 1.00 27.31 450 LEU A C 1
ATOM 3593 O O . LEU A 1 450 ? -8.695 -30.501 31.808 1.00 27.31 450 LEU A O 1
ATOM 3597 N N . ASN A 1 451 ? -10.673 -30.270 32.851 1.00 35.78 451 ASN A N 1
ATOM 3598 C CA . ASN A 1 451 ? -10.994 -28.906 32.439 1.00 35.78 451 ASN A CA 1
ATOM 3599 C C . ASN A 1 451 ? -10.445 -27.901 33.477 1.00 35.78 451 ASN A C 1
ATOM 3601 O O . ASN A 1 451 ? -10.471 -28.187 34.669 1.00 35.78 451 ASN A O 1
ATOM 3605 N N . MET A 1 452 ? -10.105 -26.696 32.997 1.00 30.31 452 MET A N 1
ATOM 3606 C CA . MET A 1 452 ? -9.876 -25.426 33.724 1.00 30.31 452 MET A CA 1
ATOM 3607 C C . MET A 1 452 ? -8.552 -25.209 34.487 1.00 30.31 452 MET A C 1
ATOM 3609 O O . MET A 1 452 ? -8.383 -25.686 35.600 1.00 30.31 452 MET A O 1
ATOM 3613 N N . LEU A 1 453 ? -7.692 -24.324 33.953 1.00 27.11 453 LEU A N 1
ATOM 3614 C CA . LEU A 1 453 ? -7.389 -22.979 34.499 1.00 27.11 453 LEU A CA 1
ATOM 3615 C C . LEU A 1 453 ? -6.270 -22.297 33.682 1.00 27.11 453 LEU A C 1
ATOM 3617 O O . LEU A 1 453 ? -5.178 -22.830 33.512 1.00 27.11 453 LEU A O 1
ATOM 3621 N N . HIS A 1 454 ? -6.556 -21.095 33.179 1.00 34.19 454 HIS A N 1
ATOM 3622 C CA . HIS A 1 454 ? -5.595 -20.185 32.552 1.00 34.19 454 HIS A CA 1
ATOM 3623 C C . HIS A 1 454 ? -4.756 -19.471 33.625 1.00 34.19 454 HIS A C 1
ATOM 3625 O O . HIS A 1 454 ? -5.332 -18.680 34.359 1.00 34.19 454 HIS A O 1
ATOM 3631 N N . THR A 1 455 ? -3.432 -19.685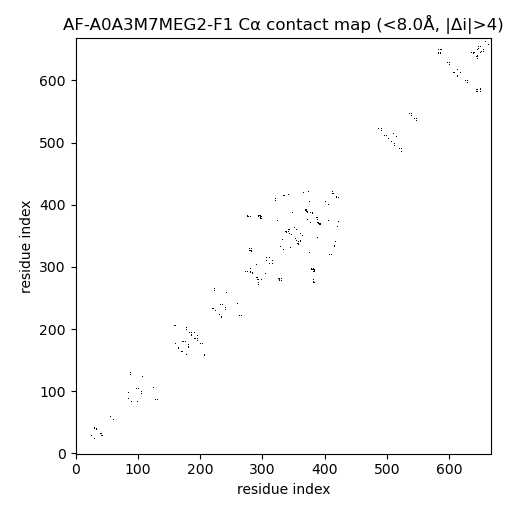 33.657 1.00 30.31 455 THR A N 1
ATOM 3632 C CA . THR A 1 455 ? -2.374 -18.682 33.969 1.00 30.31 455 THR A CA 1
ATOM 3633 C C . THR A 1 455 ? -0.976 -19.330 33.885 1.00 30.31 455 THR A C 1
ATOM 3635 O O . THR A 1 455 ? -0.814 -20.424 34.423 1.00 30.31 455 THR A O 1
ATOM 3638 N N . PRO A 1 456 ? 0.055 -18.691 33.291 1.00 32.16 456 PRO A N 1
ATOM 3639 C CA . PRO A 1 456 ? 1.394 -19.269 33.195 1.00 32.16 456 PRO A CA 1
ATOM 3640 C C . PRO A 1 456 ? 2.307 -18.780 34.330 1.00 32.16 456 PRO A C 1
ATOM 3642 O O . PRO A 1 456 ? 2.852 -17.679 34.281 1.00 32.16 456 PRO A O 1
ATOM 3645 N N . ARG A 1 457 ? 2.519 -19.616 35.347 1.00 30.48 457 ARG A N 1
ATOM 3646 C CA . ARG A 1 457 ? 3.704 -19.557 36.217 1.00 30.48 457 ARG A CA 1
ATOM 3647 C C . ARG A 1 457 ? 4.029 -20.970 36.700 1.00 30.48 457 ARG A C 1
ATOM 3649 O O . ARG A 1 457 ? 3.135 -21.666 37.162 1.00 30.48 457 ARG A O 1
ATOM 3656 N N . ALA A 1 458 ? 5.315 -21.313 36.627 1.00 31.89 458 ALA A N 1
ATOM 3657 C CA . ALA A 1 458 ? 5.978 -22.526 37.119 1.00 31.89 458 ALA A CA 1
ATOM 3658 C C . ALA A 1 458 ? 5.984 -23.751 36.192 1.00 31.89 458 ALA A C 1
ATOM 3660 O O . ALA A 1 458 ? 5.142 -24.622 36.339 1.00 31.89 458 ALA A O 1
ATOM 3661 N N . TRP A 1 459 ? 7.018 -23.870 35.348 1.00 26.89 459 TRP A N 1
ATOM 3662 C CA . TRP A 1 459 ? 7.590 -25.166 34.954 1.00 26.89 459 TRP A CA 1
ATOM 3663 C C . TRP A 1 459 ? 9.123 -25.084 35.026 1.00 26.89 459 TRP A C 1
ATOM 3665 O O . TRP A 1 459 ? 9.789 -24.646 34.092 1.00 26.89 459 TRP A O 1
ATOM 3675 N N . SER A 1 460 ? 9.654 -25.506 36.173 1.00 31.19 460 SER A N 1
ATOM 3676 C CA . SER A 1 460 ? 11.032 -25.964 36.368 1.00 31.19 460 SER A CA 1
ATOM 3677 C C . SER A 1 460 ? 10.957 -27.443 36.755 1.00 31.19 460 SER A C 1
ATOM 3679 O O . SER A 1 460 ? 10.010 -27.817 37.443 1.00 31.19 460 SER A O 1
ATOM 3681 N N . LEU A 1 461 ? 11.991 -28.215 36.396 1.00 30.89 461 LEU A N 1
ATOM 3682 C CA . LEU A 1 461 ? 12.273 -29.630 36.722 1.00 30.89 461 LEU A CA 1
ATOM 3683 C C . LEU A 1 461 ? 11.887 -30.661 35.652 1.00 30.89 461 LEU A C 1
ATOM 3685 O O . LEU A 1 461 ? 10.833 -31.283 35.704 1.00 30.89 461 LEU A O 1
ATOM 3689 N N . LEU A 1 462 ? 12.853 -30.951 34.778 1.00 24.84 462 LEU A N 1
ATOM 3690 C CA . LEU A 1 462 ? 13.176 -32.326 34.399 1.00 24.84 462 LEU A CA 1
ATOM 3691 C C . LEU A 1 462 ? 14.691 -32.507 34.554 1.00 24.84 462 LEU A C 1
ATOM 3693 O O . LEU A 1 462 ? 15.478 -32.020 33.748 1.00 24.84 462 LEU A O 1
ATOM 3697 N N . VAL A 1 463 ? 15.074 -33.166 35.646 1.00 28.91 463 VAL A N 1
ATOM 3698 C CA . VAL A 1 463 ? 16.390 -33.785 35.830 1.00 28.91 463 VAL A CA 1
ATOM 3699 C C . VAL A 1 463 ? 16.351 -35.103 35.059 1.00 28.91 463 VAL A C 1
ATOM 3701 O O . VAL A 1 463 ? 15.445 -35.905 35.280 1.00 28.91 463 VAL A O 1
ATOM 3704 N N . VAL A 1 464 ? 17.300 -35.321 34.149 1.00 29.05 464 VAL A N 1
ATOM 3705 C CA . VAL A 1 464 ? 17.553 -36.644 33.565 1.00 29.05 464 VAL A CA 1
ATOM 3706 C C . VAL A 1 464 ? 18.765 -37.227 34.283 1.00 29.05 464 VAL A C 1
ATOM 3708 O O . VAL A 1 464 ? 19.879 -36.728 34.135 1.00 29.05 464 VAL A O 1
ATOM 3711 N N . ASP A 1 465 ? 18.515 -38.260 35.084 1.00 33.34 465 ASP A N 1
ATOM 3712 C CA . ASP A 1 465 ? 19.523 -39.182 35.606 1.00 33.34 465 ASP A CA 1
ATOM 3713 C C . ASP A 1 465 ? 20.035 -40.060 34.454 1.00 33.34 465 ASP A C 1
ATOM 3715 O O . ASP A 1 465 ? 19.301 -40.921 33.980 1.00 33.34 465 ASP A O 1
ATOM 3719 N N . ASP A 1 466 ? 21.265 -39.818 33.992 1.00 35.72 466 ASP A N 1
ATOM 3720 C CA . ASP A 1 466 ? 22.319 -40.844 33.874 1.00 35.72 466 ASP A CA 1
ATOM 3721 C C . ASP A 1 466 ? 23.655 -40.154 33.513 1.00 35.72 466 ASP A C 1
ATOM 3723 O O . ASP A 1 466 ? 23.857 -39.684 32.394 1.00 35.72 466 ASP A O 1
ATOM 3727 N N . SER A 1 467 ? 24.563 -40.011 34.487 1.00 44.59 467 SER A N 1
ATOM 3728 C CA . SER A 1 467 ? 25.778 -39.171 34.378 1.00 44.59 467 SER A CA 1
ATOM 3729 C C . SER A 1 467 ? 27.094 -39.948 34.286 1.00 44.59 467 SER A C 1
ATOM 3731 O O . SER A 1 467 ? 28.172 -39.377 34.461 1.00 44.59 467 SER A O 1
ATOM 3733 N N . SER A 1 468 ? 27.047 -41.245 33.988 1.00 35.06 468 SER A N 1
ATOM 3734 C CA . SER A 1 468 ? 28.264 -42.062 33.927 1.00 35.06 468 SER A CA 1
ATOM 3735 C C . SER A 1 468 ? 29.099 -41.851 32.652 1.00 35.06 468 SER A C 1
ATOM 3737 O O . SER A 1 468 ? 30.303 -42.063 32.693 1.00 35.06 468 SER A O 1
ATOM 3739 N N . CYS A 1 469 ? 28.519 -41.349 31.554 1.00 39.34 469 CYS A N 1
ATOM 3740 C CA . CYS A 1 469 ? 29.236 -41.156 30.279 1.00 39.34 469 CYS A CA 1
ATOM 3741 C C . CYS A 1 469 ? 29.941 -39.786 30.137 1.00 39.34 469 CYS A C 1
ATOM 3743 O O . CYS A 1 469 ? 30.787 -39.616 29.263 1.00 39.34 469 CYS A O 1
ATOM 3745 N N . LEU A 1 470 ? 29.601 -38.793 30.969 1.00 37.84 470 LEU A N 1
ATOM 3746 C CA . LEU A 1 470 ? 30.109 -37.414 30.842 1.00 37.84 470 LEU A CA 1
ATOM 3747 C C . LEU A 1 470 ? 31.375 -37.145 31.668 1.00 37.84 470 LEU A C 1
ATOM 3749 O O . LEU A 1 470 ? 32.161 -36.273 31.310 1.00 37.84 470 LEU A O 1
ATOM 3753 N N . LYS A 1 471 ? 31.602 -37.886 32.759 1.00 44.88 471 LYS A N 1
ATOM 3754 C CA . LYS A 1 471 ? 32.755 -37.651 33.647 1.00 44.88 471 LYS A CA 1
ATOM 3755 C C . LYS A 1 471 ? 34.095 -37.983 32.994 1.00 44.88 471 LYS A C 1
ATOM 3757 O O . LYS A 1 471 ? 35.040 -37.222 33.171 1.00 44.88 471 LYS A O 1
ATOM 3762 N N . ASP A 1 472 ? 34.148 -39.051 32.205 1.00 44.22 472 ASP A N 1
ATOM 3763 C CA . ASP A 1 472 ? 35.391 -39.486 31.560 1.00 44.22 472 ASP A CA 1
ATOM 3764 C C . ASP A 1 472 ? 35.807 -38.537 30.422 1.00 44.22 472 ASP A C 1
ATOM 3766 O O . ASP A 1 472 ? 36.994 -38.345 30.179 1.00 44.22 472 ASP A O 1
ATOM 3770 N N . TYR A 1 473 ? 34.841 -37.861 29.788 1.00 43.25 473 TYR A N 1
ATOM 3771 C CA . TYR A 1 473 ? 35.095 -36.900 28.709 1.00 43.25 473 TYR A CA 1
ATOM 3772 C C . TYR A 1 473 ? 35.631 -35.550 29.230 1.00 43.25 473 TYR A C 1
ATOM 3774 O O . TYR A 1 473 ? 36.536 -34.965 28.639 1.00 43.25 473 TYR A O 1
ATOM 3782 N N . PHE A 1 474 ? 35.131 -35.062 30.374 1.00 44.75 474 PHE A N 1
ATOM 3783 C CA . PHE A 1 474 ? 35.569 -33.778 30.950 1.00 44.75 474 PHE A CA 1
ATOM 3784 C C . PHE A 1 474 ? 36.952 -33.824 31.626 1.00 44.75 474 PHE A C 1
ATOM 3786 O O . PHE A 1 474 ? 37.616 -32.790 31.735 1.00 44.75 474 PHE A O 1
ATOM 3793 N N . GLU A 1 475 ? 37.402 -34.993 32.086 1.00 49.25 475 GLU A N 1
ATOM 3794 C CA . GLU A 1 475 ? 38.742 -35.168 32.672 1.00 49.25 475 GLU A CA 1
ATOM 3795 C C . GLU A 1 475 ? 39.855 -35.117 31.608 1.00 49.25 475 GLU A C 1
ATOM 3797 O O . GLU A 1 475 ? 40.959 -34.648 31.892 1.00 49.25 475 GLU A O 1
ATOM 3802 N N . GLU A 1 476 ? 39.571 -35.528 30.367 1.00 45.88 476 GLU A N 1
ATOM 3803 C CA . GLU A 1 476 ? 40.568 -35.578 29.291 1.00 45.88 476 GLU A CA 1
ATOM 3804 C C . GLU A 1 476 ? 40.799 -34.201 28.628 1.00 45.88 476 GLU A C 1
ATOM 3806 O O . GLU A 1 476 ? 41.946 -33.829 28.357 1.00 45.88 476 GLU A O 1
ATOM 3811 N N . GLU A 1 477 ? 39.753 -33.376 28.475 1.00 45.72 477 GLU A N 1
ATOM 3812 C CA . GLU A 1 477 ? 39.870 -32.014 27.912 1.00 45.72 477 GLU A CA 1
ATOM 3813 C C . GLU A 1 477 ? 40.495 -30.989 28.871 1.00 45.72 477 GLU A C 1
ATOM 3815 O O . GLU A 1 477 ? 41.180 -30.059 28.430 1.00 45.72 477 GLU A O 1
ATOM 3820 N N . LYS A 1 478 ? 40.367 -31.186 30.192 1.00 45.66 478 LYS A N 1
ATOM 3821 C CA . LYS A 1 478 ? 40.985 -30.312 31.212 1.00 45.66 478 LYS A CA 1
ATOM 3822 C C . LYS A 1 478 ? 42.512 -30.230 31.110 1.00 45.66 478 LYS A C 1
ATOM 3824 O O . LYS A 1 478 ? 43.122 -29.322 31.671 1.00 45.66 478 LYS A O 1
ATOM 3829 N N . LYS A 1 479 ? 43.138 -31.182 30.412 1.00 44.91 479 LYS A N 1
ATOM 3830 C CA . LYS A 1 479 ? 44.593 -31.295 30.278 1.00 44.91 479 LYS A CA 1
ATOM 3831 C C . LYS A 1 479 ? 45.180 -30.419 29.165 1.00 44.91 479 LYS A C 1
ATOM 3833 O O . LYS A 1 479 ? 46.389 -30.198 29.170 1.00 44.91 479 LYS A O 1
ATOM 3838 N N . TYR A 1 480 ? 44.358 -29.925 28.233 1.00 43.25 480 TYR A N 1
ATOM 3839 C CA . TYR A 1 480 ? 44.838 -29.249 27.020 1.00 43.25 480 TYR A CA 1
ATOM 3840 C C . TYR A 1 480 ? 44.666 -27.725 27.000 1.00 43.25 480 TYR A C 1
ATOM 3842 O O . TYR A 1 480 ? 45.373 -27.064 26.238 1.00 43.25 480 TYR A O 1
ATOM 3850 N N . TYR A 1 481 ? 43.817 -27.140 27.851 1.00 42.53 481 TYR A N 1
ATOM 3851 C CA . TYR A 1 481 ? 43.530 -25.703 27.795 1.00 42.53 481 TYR A CA 1
ATOM 3852 C C . TYR A 1 481 ? 43.419 -25.083 29.190 1.00 42.53 481 TYR A C 1
ATOM 3854 O O . TYR A 1 481 ? 42.643 -25.532 30.029 1.00 42.53 481 TYR A O 1
ATOM 3862 N N . ALA A 1 482 ? 44.205 -24.033 29.441 1.00 40.97 482 ALA A N 1
ATOM 3863 C CA . ALA A 1 482 ? 44.059 -23.220 30.642 1.00 40.97 482 ALA A CA 1
ATOM 3864 C C . ALA A 1 482 ? 42.747 -22.412 30.542 1.00 40.97 482 ALA A C 1
ATOM 3866 O O . ALA A 1 482 ? 42.573 -21.702 29.546 1.00 40.97 482 ALA A O 1
ATOM 3867 N N . PRO A 1 483 ? 41.831 -22.491 31.527 1.00 44.16 483 PRO A N 1
ATOM 3868 C CA . PRO A 1 483 ? 40.591 -21.723 31.510 1.00 44.16 483 PRO A CA 1
ATOM 3869 C C . PRO A 1 483 ? 40.896 -20.224 31.461 1.00 44.16 483 PRO A C 1
ATOM 3871 O O . PRO A 1 483 ? 41.661 -19.719 32.285 1.00 44.16 483 PRO A O 1
ATOM 3874 N N . LYS A 1 484 ? 40.292 -19.497 30.517 1.00 52.81 484 LYS A N 1
ATOM 3875 C CA . LYS A 1 484 ? 40.148 -18.046 30.670 1.00 52.81 484 LYS A CA 1
ATOM 3876 C C . LYS A 1 484 ? 39.031 -17.826 31.683 1.00 52.81 484 LYS A C 1
ATOM 3878 O O . LYS A 1 484 ? 37.905 -18.257 31.452 1.00 52.81 484 LYS A O 1
ATOM 3883 N N . GLU A 1 485 ? 39.363 -17.223 32.819 1.00 56.44 485 GLU A N 1
ATOM 3884 C CA . GLU A 1 485 ? 38.387 -16.906 33.862 1.00 56.44 485 GLU A CA 1
ATOM 3885 C C . GLU A 1 485 ? 37.283 -16.011 33.279 1.00 56.44 485 GLU A C 1
ATOM 3887 O O . GLU A 1 485 ? 37.568 -15.076 32.525 1.00 56.44 485 GLU A O 1
ATOM 3892 N N . CYS A 1 486 ? 36.021 -16.328 33.589 1.00 57.88 486 CYS A N 1
ATOM 3893 C CA . CYS A 1 486 ? 34.890 -15.478 33.230 1.00 57.88 486 CYS A CA 1
ATOM 3894 C C . CYS A 1 486 ? 35.128 -14.087 33.827 1.00 57.88 486 CYS A C 1
ATOM 3896 O O . CYS A 1 486 ? 35.597 -13.983 34.961 1.00 57.88 486 CYS A O 1
ATOM 3898 N N . ASP A 1 487 ? 34.811 -13.029 33.076 1.00 68.06 487 ASP A N 1
ATOM 3899 C CA . ASP A 1 487 ? 35.053 -11.656 33.515 1.00 68.06 487 ASP A CA 1
ATOM 3900 C C . ASP A 1 487 ? 34.252 -11.359 34.791 1.00 68.06 487 ASP A C 1
ATOM 3902 O O . ASP A 1 487 ? 33.032 -11.145 34.778 1.00 68.06 487 ASP A O 1
ATOM 3906 N N . ARG A 1 488 ? 34.959 -11.409 35.920 1.00 70.94 488 ARG A N 1
ATOM 3907 C CA . ARG A 1 488 ? 34.412 -11.221 37.259 1.00 70.94 488 ARG A CA 1
ATOM 3908 C C . ARG A 1 488 ? 33.765 -9.845 37.399 1.00 70.94 488 ARG A C 1
ATOM 3910 O O . ARG A 1 488 ? 32.751 -9.733 38.088 1.00 70.94 488 ARG A O 1
ATOM 3917 N N . ASP A 1 489 ? 34.274 -8.843 36.685 1.00 72.56 489 ASP A N 1
ATOM 3918 C CA . ASP A 1 489 ? 33.752 -7.478 36.730 1.00 72.56 489 ASP A CA 1
ATOM 3919 C C . ASP A 1 489 ? 32.339 -7.405 36.124 1.00 72.56 489 ASP A C 1
ATOM 3921 O O . ASP A 1 489 ? 31.477 -6.668 36.616 1.00 72.56 489 ASP A O 1
ATOM 3925 N N . TYR A 1 490 ? 32.043 -8.231 35.113 1.00 71.94 490 TYR A N 1
ATOM 3926 C CA . TYR A 1 490 ? 30.711 -8.307 34.507 1.00 71.94 490 TYR A CA 1
ATOM 3927 C C . TYR A 1 490 ? 29.685 -8.992 35.423 1.00 71.94 490 TYR A C 1
ATOM 3929 O O . TYR A 1 490 ? 28.558 -8.509 35.574 1.00 71.94 490 TYR A O 1
ATOM 3937 N N . ILE A 1 491 ? 30.074 -10.085 36.088 1.00 73.25 491 ILE A N 1
ATOM 3938 C CA . ILE A 1 491 ? 29.215 -10.767 37.073 1.00 73.25 491 ILE A CA 1
ATOM 3939 C C . ILE A 1 491 ? 28.917 -9.822 38.245 1.00 73.25 491 ILE A C 1
ATOM 3941 O O . ILE A 1 491 ? 27.765 -9.685 38.671 1.00 73.25 491 ILE A O 1
ATOM 3945 N N . GLU A 1 492 ? 29.935 -9.106 38.728 1.00 74.94 492 GLU A N 1
ATOM 3946 C CA . GLU A 1 492 ? 29.775 -8.114 39.788 1.00 74.94 492 GLU A CA 1
ATOM 3947 C C . GLU A 1 492 ? 28.858 -6.953 39.370 1.00 74.94 492 GLU A C 1
ATOM 3949 O O . GLU A 1 492 ? 28.029 -6.518 40.176 1.00 74.94 492 GLU A O 1
ATOM 3954 N N . TYR A 1 493 ? 28.923 -6.505 38.112 1.00 79.75 493 TYR A N 1
ATOM 3955 C CA . TYR A 1 493 ? 28.020 -5.492 37.558 1.00 79.75 493 TYR A CA 1
ATOM 3956 C C . TYR A 1 493 ? 26.550 -5.949 37.545 1.00 79.75 493 TYR A C 1
ATOM 3958 O O . TYR A 1 493 ? 25.665 -5.221 38.014 1.00 79.75 493 TYR A O 1
ATOM 3966 N N . VAL A 1 494 ? 26.271 -7.162 37.054 1.00 69.94 494 VAL A N 1
ATOM 3967 C CA . VAL A 1 494 ? 24.903 -7.714 36.983 1.00 69.94 494 VAL A CA 1
ATOM 3968 C C . VAL A 1 494 ? 24.312 -7.901 38.382 1.00 69.94 494 VAL A C 1
ATOM 3970 O O . VAL A 1 494 ? 23.142 -7.578 38.619 1.00 69.94 494 VAL A O 1
ATOM 3973 N N . ILE A 1 495 ? 25.119 -8.366 39.336 1.00 79.06 495 ILE A N 1
ATOM 3974 C CA . ILE A 1 495 ? 24.678 -8.550 40.722 1.00 79.06 495 ILE A CA 1
ATOM 3975 C C . ILE A 1 495 ? 24.449 -7.198 41.402 1.00 79.06 495 ILE A C 1
ATOM 3977 O O . ILE A 1 495 ? 23.417 -7.017 42.047 1.00 79.06 495 ILE A O 1
ATOM 3981 N N . ALA A 1 496 ? 25.330 -6.212 41.206 1.00 77.06 496 ALA A N 1
ATOM 3982 C CA . ALA A 1 496 ? 25.152 -4.869 41.763 1.00 77.06 496 ALA A CA 1
ATOM 3983 C C . ALA A 1 496 ? 23.865 -4.191 41.257 1.00 77.06 496 ALA A C 1
ATOM 3985 O O . ALA A 1 496 ? 23.148 -3.546 42.027 1.00 77.06 496 ALA A O 1
ATOM 3986 N N . ARG A 1 497 ? 23.523 -4.378 39.977 1.00 73.12 497 ARG A N 1
ATOM 3987 C CA . ARG A 1 497 ? 22.288 -3.840 39.391 1.00 73.12 497 ARG A CA 1
ATOM 3988 C C . ARG A 1 497 ? 21.031 -4.447 40.019 1.00 73.12 497 ARG A C 1
ATOM 3990 O O . ARG A 1 497 ? 20.097 -3.708 40.330 1.00 73.12 497 ARG A O 1
ATOM 3997 N N . ASN A 1 498 ? 21.013 -5.762 40.229 1.00 73.12 498 ASN A N 1
ATOM 3998 C CA . ASN A 1 498 ? 19.873 -6.451 40.842 1.00 73.12 498 ASN A CA 1
ATOM 3999 C C . ASN A 1 498 ? 19.775 -6.191 42.351 1.00 73.12 498 ASN A C 1
ATOM 4001 O O . ASN A 1 498 ? 18.674 -6.035 42.874 1.00 73.12 498 ASN A O 1
ATOM 4005 N N . MET A 1 499 ? 20.908 -6.040 43.040 1.00 79.69 499 MET A N 1
ATOM 4006 C CA . MET A 1 499 ? 20.932 -5.644 44.449 1.00 79.69 499 MET A CA 1
ATOM 4007 C C . MET A 1 499 ? 20.352 -4.253 44.672 1.00 79.69 499 MET A C 1
ATOM 4009 O O . MET A 1 499 ? 19.503 -4.089 45.542 1.00 79.69 499 MET A O 1
ATOM 4013 N N . ASN A 1 500 ? 20.691 -3.283 43.820 1.00 72.38 500 ASN A N 1
ATOM 4014 C CA . ASN A 1 500 ? 20.077 -1.955 43.867 1.00 72.38 500 ASN A CA 1
ATOM 4015 C C . ASN A 1 500 ? 18.552 -1.997 43.660 1.00 72.38 500 ASN A C 1
ATOM 4017 O O . ASN A 1 500 ? 17.832 -1.163 44.207 1.00 72.38 500 ASN A O 1
ATOM 4021 N N . ALA A 1 501 ? 18.041 -2.945 42.868 1.00 68.19 501 ALA A N 1
ATOM 4022 C CA . ALA A 1 501 ? 16.603 -3.128 42.671 1.00 68.19 501 ALA A CA 1
ATOM 4023 C C . ALA A 1 501 ? 15.927 -3.774 43.896 1.00 68.19 501 ALA A C 1
ATOM 4025 O O . ALA A 1 501 ? 14.854 -3.331 44.304 1.00 68.19 501 ALA A O 1
ATOM 4026 N N . MET A 1 502 ? 16.566 -4.770 44.517 1.00 69.75 502 MET A N 1
ATOM 4027 C CA . MET A 1 502 ? 16.046 -5.438 45.719 1.00 69.75 502 MET A CA 1
ATOM 4028 C C . MET A 1 502 ? 16.122 -4.553 46.967 1.00 69.75 502 MET A C 1
ATOM 4030 O O . MET A 1 502 ? 15.188 -4.538 47.769 1.00 69.75 502 MET A O 1
ATOM 4034 N N . GLU A 1 503 ? 17.172 -3.741 47.093 1.00 74.81 503 GLU A N 1
ATOM 4035 C CA . GLU A 1 503 ? 17.316 -2.767 48.175 1.00 74.81 503 GLU A CA 1
ATOM 4036 C C . GLU A 1 503 ? 16.240 -1.675 48.087 1.00 74.81 503 GLU A C 1
ATOM 4038 O O . GLU A 1 503 ? 15.607 -1.347 49.092 1.00 74.81 503 GLU A O 1
ATOM 4043 N N . LYS A 1 504 ? 15.930 -1.198 46.872 1.00 74.12 504 LYS A N 1
ATOM 4044 C CA . LYS A 1 504 ? 14.786 -0.301 46.624 1.00 74.12 504 LYS A CA 1
ATOM 4045 C C . LYS A 1 504 ? 13.435 -0.942 46.955 1.00 74.12 504 LYS A C 1
ATOM 4047 O O . LYS A 1 504 ? 12.511 -0.228 47.331 1.00 74.12 504 LYS A O 1
ATOM 4052 N N . ALA A 1 505 ? 13.322 -2.265 46.842 1.00 70.94 505 ALA A N 1
ATOM 4053 C CA . ALA A 1 505 ? 12.126 -3.023 47.209 1.00 70.94 505 ALA A CA 1
ATOM 4054 C C . ALA A 1 505 ? 12.058 -3.379 48.711 1.00 70.94 505 ALA A C 1
ATOM 4056 O O . ALA A 1 505 ? 11.073 -3.965 49.158 1.00 70.94 505 ALA A O 1
ATOM 4057 N N . GLY A 1 506 ? 13.080 -3.021 49.498 1.00 83.75 506 GLY A N 1
ATOM 4058 C CA . GLY A 1 506 ? 13.132 -3.264 50.940 1.00 83.75 506 GLY A CA 1
ATOM 4059 C C . GLY A 1 506 ? 13.428 -4.713 51.344 1.00 83.75 506 GLY A C 1
ATOM 4060 O O . GLY A 1 506 ? 13.267 -5.047 52.520 1.00 83.75 506 GLY A O 1
ATOM 4061 N N . ASP A 1 507 ? 13.864 -5.577 50.421 1.00 66.00 507 ASP A N 1
ATOM 4062 C CA . ASP A 1 507 ? 14.167 -6.978 50.729 1.00 66.00 507 ASP A CA 1
ATOM 4063 C C . ASP A 1 507 ? 15.643 -7.141 51.124 1.00 66.00 507 ASP A C 1
ATOM 4065 O O . ASP A 1 507 ? 16.547 -7.010 50.304 1.00 66.00 507 ASP A O 1
ATOM 4069 N N . LYS A 1 508 ? 15.894 -7.402 52.413 1.00 78.62 508 LYS A N 1
ATOM 4070 C CA . LYS A 1 508 ? 17.247 -7.484 53.005 1.00 78.62 508 LYS A CA 1
ATOM 4071 C C . LYS A 1 508 ? 17.742 -8.919 53.219 1.00 78.62 508 LYS A C 1
ATOM 4073 O O . LYS A 1 508 ? 18.653 -9.142 54.010 1.00 78.62 508 LYS A O 1
ATOM 4078 N N . ARG A 1 509 ? 17.098 -9.911 52.599 1.00 75.75 509 ARG A N 1
ATOM 4079 C CA . ARG A 1 509 ? 17.277 -11.330 52.954 1.00 75.75 509 ARG A CA 1
ATOM 4080 C C . ARG A 1 509 ? 18.510 -12.021 52.368 1.00 75.75 509 ARG A C 1
ATOM 4082 O O . ARG A 1 509 ? 18.798 -13.124 52.813 1.00 75.75 509 ARG A O 1
ATOM 4089 N N . VAL A 1 510 ? 19.211 -11.424 51.403 1.00 76.31 510 VAL A N 1
ATOM 4090 C CA . VAL A 1 510 ? 20.358 -12.062 50.730 1.00 76.31 510 VAL A CA 1
ATOM 4091 C C . VAL A 1 510 ? 21.497 -11.059 50.594 1.00 76.31 510 VAL A C 1
ATOM 4093 O O . VAL A 1 510 ? 21.267 -9.928 50.166 1.00 76.31 510 VAL A O 1
ATOM 4096 N N . THR A 1 511 ? 22.715 -11.447 50.973 1.00 85.12 511 THR A N 1
ATOM 4097 C CA . THR A 1 511 ? 23.899 -10.576 50.853 1.00 85.12 511 THR A CA 1
ATOM 4098 C C . THR A 1 511 ? 24.492 -10.629 49.442 1.00 85.12 511 THR A C 1
ATOM 4100 O O . THR A 1 511 ? 24.225 -11.556 48.672 1.00 85.12 511 THR A O 1
ATOM 4103 N N . LYS A 1 512 ? 25.284 -9.613 49.063 1.00 82.31 512 LYS A N 1
ATOM 4104 C CA . LYS A 1 512 ? 25.913 -9.538 47.727 1.00 82.31 512 LYS A CA 1
ATOM 4105 C C . LYS A 1 512 ? 26.816 -10.741 47.505 1.00 82.31 512 LYS A C 1
ATOM 4107 O O . LYS A 1 512 ? 26.811 -11.319 46.424 1.00 82.31 512 LYS A O 1
ATOM 4112 N N . GLU A 1 513 ? 27.528 -11.124 48.550 1.00 81.19 513 GLU A N 1
ATOM 4113 C CA . GLU A 1 513 ? 28.480 -12.221 48.586 1.00 81.19 513 GLU A CA 1
ATOM 4114 C C . GLU A 1 513 ? 27.777 -13.578 48.431 1.00 81.19 513 GLU A C 1
ATOM 4116 O O . GLU A 1 513 ? 28.210 -14.381 47.609 1.00 81.19 513 GLU A O 1
ATOM 4121 N N . GLU A 1 514 ? 26.640 -13.803 49.104 1.00 78.19 514 GLU A N 1
ATOM 4122 C CA . GLU A 1 514 ? 25.835 -15.028 48.932 1.00 78.19 514 GLU A CA 1
ATOM 4123 C C . GLU A 1 514 ? 25.250 -15.156 47.520 1.00 78.19 514 GLU A C 1
ATOM 4125 O O . GLU A 1 514 ? 25.125 -16.259 46.980 1.00 78.19 514 GLU A O 1
ATOM 4130 N N . LEU A 1 515 ? 24.869 -14.031 46.911 1.00 75.81 515 LEU A N 1
ATOM 4131 C CA . LEU A 1 515 ? 24.397 -14.000 45.528 1.00 75.81 515 LEU A CA 1
ATOM 4132 C C . LEU A 1 515 ? 25.539 -14.232 44.540 1.00 75.81 515 LEU A C 1
ATOM 4134 O O . LEU A 1 515 ? 25.350 -14.981 43.584 1.00 75.81 515 LEU A O 1
ATOM 4138 N N . LEU A 1 516 ? 26.723 -13.666 44.792 1.00 78.56 516 LEU A N 1
ATOM 4139 C CA . LEU A 1 516 ? 27.918 -13.924 43.988 1.00 78.56 516 LEU A CA 1
ATOM 4140 C C . LEU A 1 516 ? 28.281 -15.406 44.013 1.00 78.56 516 LEU A C 1
ATOM 4142 O O . LEU A 1 516 ? 28.479 -16.002 42.958 1.00 78.56 516 LEU A O 1
ATOM 4146 N N . GLU A 1 517 ? 28.303 -16.016 45.195 1.00 78.38 517 GLU A N 1
ATOM 4147 C CA . GLU A 1 517 ? 28.660 -17.424 45.366 1.00 78.38 517 GLU A CA 1
ATOM 4148 C C . GLU A 1 517 ? 27.670 -18.362 44.657 1.00 78.38 517 GLU A C 1
ATOM 4150 O O . GLU A 1 517 ? 28.074 -19.349 44.044 1.00 78.38 517 GLU A O 1
ATOM 4155 N N . LYS A 1 518 ? 26.373 -18.022 44.656 1.00 69.56 518 LYS A N 1
ATOM 4156 C CA . LYS A 1 518 ? 25.332 -18.817 43.984 1.00 69.56 518 LYS A CA 1
ATOM 4157 C C . LYS A 1 518 ? 25.268 -18.609 42.471 1.00 69.56 518 LYS A C 1
ATOM 4159 O O . LYS A 1 518 ? 24.941 -19.546 41.747 1.00 69.56 518 LYS A O 1
ATOM 4164 N N . ILE A 1 519 ? 25.533 -17.394 41.990 1.00 68.75 519 ILE A N 1
ATOM 4165 C CA . ILE A 1 519 ? 25.352 -17.021 40.577 1.00 68.75 519 ILE A CA 1
ATOM 4166 C C . ILE A 1 519 ? 26.620 -17.251 39.751 1.00 68.75 519 ILE A C 1
ATOM 4168 O O . ILE A 1 519 ? 26.514 -17.630 38.585 1.00 68.75 519 ILE A O 1
ATOM 4172 N N . THR A 1 520 ? 27.809 -17.076 40.332 1.00 76.06 520 THR A N 1
ATOM 4173 C CA . THR A 1 520 ? 29.085 -17.221 39.606 1.00 76.06 520 THR A CA 1
ATOM 4174 C C . THR A 1 520 ? 29.227 -18.585 38.912 1.00 76.06 520 THR A C 1
ATOM 4176 O O . THR A 1 520 ? 29.550 -18.591 37.725 1.00 76.06 520 THR A O 1
ATOM 4179 N N . PRO A 1 521 ? 28.898 -19.735 39.541 1.00 68.62 521 PRO A N 1
ATOM 4180 C CA . PRO A 1 521 ? 28.965 -21.035 38.867 1.00 68.62 521 PRO A CA 1
ATOM 4181 C C . PRO A 1 521 ? 27.994 -21.159 37.682 1.00 68.62 521 PRO A C 1
ATOM 4183 O O . PRO A 1 521 ? 28.292 -21.847 36.709 1.00 68.62 521 PRO A O 1
ATOM 4186 N N . LEU A 1 522 ? 26.842 -20.477 37.742 1.00 62.06 522 LEU A N 1
ATOM 4187 C CA . LEU A 1 522 ? 25.853 -20.473 36.662 1.00 62.06 522 LEU A CA 1
ATOM 4188 C C . LEU A 1 522 ? 26.351 -19.647 35.472 1.00 62.06 522 LEU A C 1
ATOM 4190 O O . LEU A 1 522 ? 26.279 -20.111 34.339 1.00 62.06 522 LEU A O 1
ATOM 4194 N N . PHE A 1 523 ? 26.894 -18.453 35.725 1.00 62.84 523 PHE A N 1
ATOM 4195 C CA . PHE A 1 523 ? 27.465 -17.599 34.678 1.00 62.84 523 PHE A CA 1
ATOM 4196 C C . PHE A 1 523 ? 28.707 -18.213 34.040 1.00 62.84 523 PHE A C 1
ATOM 4198 O O . PHE A 1 523 ? 28.838 -18.145 32.822 1.00 62.84 523 PHE A O 1
ATOM 4205 N N . GLN A 1 524 ? 29.560 -18.871 34.829 1.00 67.56 524 GLN A N 1
ATOM 4206 C CA . GLN A 1 524 ? 30.695 -19.630 34.310 1.00 67.56 524 GLN A CA 1
ATOM 4207 C C . GLN A 1 524 ? 30.212 -20.726 33.345 1.00 67.56 524 GLN A C 1
ATOM 4209 O O . GLN A 1 524 ? 30.704 -20.808 32.227 1.00 67.56 524 GLN A O 1
ATOM 4214 N N . GLY A 1 525 ? 29.161 -21.473 33.710 1.00 63.72 525 GLY A N 1
ATOM 4215 C CA . GLY A 1 525 ? 28.551 -22.470 32.823 1.00 63.72 525 GLY A CA 1
ATOM 4216 C C . GLY A 1 525 ? 27.955 -21.883 31.535 1.00 63.72 525 GLY A C 1
ATOM 4217 O O . GLY A 1 525 ? 28.103 -22.471 30.466 1.00 63.72 525 GLY A O 1
ATOM 4218 N N . TYR A 1 526 ? 27.319 -20.707 31.598 1.00 53.84 526 TYR A N 1
ATOM 4219 C CA . TYR A 1 526 ? 26.815 -20.014 30.403 1.00 53.84 526 TYR A CA 1
ATOM 4220 C C . TYR A 1 526 ? 27.939 -19.468 29.512 1.00 53.84 526 TYR A C 1
ATOM 4222 O O . TYR A 1 526 ? 27.817 -19.511 28.288 1.00 53.84 526 TYR A O 1
ATOM 4230 N N . TYR A 1 527 ? 29.027 -18.975 30.105 1.00 61.19 527 TYR A N 1
ATOM 4231 C CA . TYR A 1 527 ? 30.189 -18.455 29.385 1.00 61.19 527 TYR A CA 1
ATOM 4232 C C . TYR A 1 527 ? 30.978 -19.575 28.696 1.00 61.19 527 TYR A C 1
ATOM 4234 O O . TYR A 1 527 ? 31.269 -19.476 27.504 1.00 61.19 527 TYR A O 1
ATOM 4242 N N . ASP A 1 528 ? 31.219 -20.684 29.398 1.00 58.53 528 ASP A N 1
ATOM 4243 C CA . ASP A 1 528 ? 31.857 -21.881 28.839 1.00 58.53 528 ASP A CA 1
ATOM 4244 C C . ASP A 1 528 ? 31.016 -22.453 27.679 1.00 58.53 528 ASP A C 1
ATOM 4246 O O . ASP A 1 528 ? 31.547 -22.875 26.648 1.00 58.53 528 ASP A O 1
ATOM 4250 N N . MET A 1 529 ? 29.683 -22.381 27.787 1.00 53.28 529 MET A N 1
ATOM 4251 C CA . MET A 1 529 ? 28.756 -22.779 26.725 1.00 53.28 529 MET A CA 1
ATOM 4252 C C . MET A 1 529 ? 28.763 -21.805 25.535 1.00 53.28 529 MET A C 1
ATOM 4254 O O . MET A 1 529 ? 28.726 -22.252 24.393 1.00 53.28 529 MET A O 1
ATOM 4258 N N . SER A 1 530 ? 28.859 -20.494 25.774 1.00 54.22 530 SER A N 1
ATOM 4259 C CA . SER A 1 530 ? 29.019 -19.474 24.724 1.00 54.22 530 SER A CA 1
ATOM 4260 C C . SER A 1 530 ? 30.296 -19.694 23.915 1.00 54.22 530 SER A C 1
ATOM 4262 O O . SER A 1 530 ? 30.245 -19.714 22.690 1.00 54.22 530 SER A O 1
ATOM 4264 N N . LEU A 1 531 ? 31.425 -19.924 24.590 1.00 60.59 531 LEU A N 1
ATOM 4265 C CA . LEU A 1 531 ? 32.704 -20.237 23.944 1.00 60.59 531 LEU A CA 1
ATOM 4266 C C . LEU A 1 531 ? 32.638 -21.542 23.149 1.00 60.59 531 LEU A C 1
ATOM 4268 O O . LEU A 1 531 ? 33.132 -21.615 22.027 1.00 60.59 531 LEU A O 1
ATOM 4272 N N . THR A 1 532 ? 31.980 -22.562 23.703 1.00 55.75 532 THR A N 1
ATOM 4273 C CA . THR A 1 532 ? 31.745 -23.827 22.994 1.00 55.75 532 THR A CA 1
ATOM 4274 C C . THR A 1 532 ? 30.903 -23.605 21.732 1.00 55.75 532 THR A C 1
ATOM 4276 O O . THR A 1 532 ? 31.184 -24.197 20.693 1.00 55.75 532 THR A O 1
ATOM 4279 N N . MET A 1 533 ? 29.903 -22.721 21.786 1.00 49.69 533 MET A N 1
ATOM 4280 C CA . MET A 1 533 ? 29.054 -22.376 20.643 1.00 49.69 533 MET A CA 1
ATOM 4281 C C . MET A 1 533 ? 29.789 -21.569 19.566 1.00 49.69 533 MET A C 1
ATOM 4283 O O . MET A 1 533 ? 29.588 -21.847 18.385 1.00 49.69 533 MET A O 1
ATOM 4287 N N . ASP A 1 534 ? 30.655 -20.628 19.945 1.00 59.75 534 ASP A N 1
ATOM 4288 C CA . ASP A 1 534 ? 31.479 -19.868 18.994 1.00 59.75 534 ASP A CA 1
ATOM 4289 C C . ASP A 1 534 ? 32.482 -20.787 18.278 1.00 59.75 534 ASP A C 1
ATOM 4291 O O . ASP A 1 534 ? 32.604 -20.743 17.052 1.00 59.75 534 ASP A O 1
ATOM 4295 N N . HIS A 1 535 ? 33.115 -21.711 19.008 1.00 59.62 535 HIS A N 1
ATOM 4296 C CA . HIS A 1 535 ? 34.002 -22.714 18.414 1.00 59.62 535 HIS A CA 1
ATOM 4297 C C . HIS A 1 535 ? 33.254 -23.713 17.519 1.00 59.62 535 HIS A C 1
ATOM 4299 O O . HIS A 1 535 ? 33.779 -24.125 16.487 1.00 59.62 535 HIS A O 1
ATOM 4305 N N . LEU A 1 536 ? 32.016 -24.086 17.866 1.00 51.09 536 LEU A N 1
ATOM 4306 C CA . LEU A 1 536 ? 31.163 -24.920 17.010 1.00 51.09 536 LEU A CA 1
ATOM 4307 C C . LEU A 1 536 ? 30.724 -24.180 15.744 1.00 51.09 536 LEU A C 1
ATOM 4309 O O . LEU A 1 536 ? 30.603 -24.798 14.687 1.00 51.09 536 LEU A O 1
ATOM 4313 N N . TYR A 1 537 ? 30.513 -22.868 15.826 1.00 55.19 537 TYR A N 1
ATOM 4314 C CA . TYR A 1 537 ? 30.214 -22.039 14.665 1.00 55.19 537 TYR A CA 1
ATOM 4315 C C . TYR A 1 537 ? 31.428 -21.955 13.726 1.00 55.19 537 TYR A C 1
ATOM 4317 O O . TYR A 1 537 ? 31.281 -22.213 12.529 1.00 55.19 537 TYR A O 1
ATOM 4325 N N . GLU A 1 538 ? 32.633 -21.724 14.261 1.00 58.53 538 GLU A N 1
ATOM 4326 C CA . GLU A 1 538 ? 33.892 -21.774 13.499 1.00 58.53 538 GLU A CA 1
ATOM 4327 C C . GLU A 1 538 ? 34.158 -23.169 12.897 1.00 58.53 538 GLU A C 1
ATOM 4329 O O . GLU A 1 538 ? 34.484 -23.276 11.713 1.00 58.53 538 GLU A O 1
ATOM 4334 N N . ALA A 1 539 ? 33.921 -24.251 13.646 1.00 52.34 539 ALA A N 1
ATOM 4335 C CA . ALA A 1 539 ? 34.047 -25.623 13.145 1.00 52.34 539 ALA A CA 1
ATOM 4336 C C . ALA A 1 539 ? 33.002 -25.959 12.061 1.00 52.34 539 ALA A C 1
ATOM 4338 O O . ALA A 1 539 ? 33.311 -26.660 11.095 1.00 52.34 539 ALA A O 1
ATOM 4339 N N . SER A 1 540 ? 31.781 -25.413 12.157 1.00 50.12 540 SER A N 1
ATOM 4340 C CA . SER A 1 540 ? 30.738 -25.586 11.132 1.00 50.12 540 SER A CA 1
ATOM 4341 C C . SER A 1 540 ? 31.111 -24.932 9.800 1.00 50.12 540 SER A C 1
ATOM 4343 O O . SER A 1 540 ? 30.744 -25.438 8.742 1.00 50.12 540 SER A O 1
ATOM 4345 N N . THR A 1 541 ? 31.904 -23.854 9.835 1.00 53.69 541 THR A N 1
ATOM 4346 C CA . THR A 1 541 ? 32.444 -23.227 8.620 1.00 53.69 541 THR A CA 1
ATOM 4347 C C . THR A 1 541 ? 33.590 -24.022 7.978 1.00 53.69 541 THR A C 1
ATOM 4349 O O . THR A 1 541 ? 34.008 -23.685 6.873 1.00 53.69 541 THR A O 1
ATOM 4352 N N . GLN A 1 542 ? 34.074 -25.091 8.628 1.00 54.47 542 GLN A N 1
ATOM 4353 C CA . GLN A 1 542 ? 35.192 -25.934 8.174 1.00 54.47 542 GLN A CA 1
ATOM 4354 C C . GLN A 1 542 ? 34.779 -27.344 7.679 1.00 54.47 542 GLN A C 1
ATOM 4356 O O . GLN A 1 542 ? 35.644 -28.198 7.506 1.00 54.47 542 GLN A O 1
ATOM 4361 N N . ASP A 1 543 ? 33.493 -27.598 7.392 1.00 50.69 543 ASP A N 1
ATOM 4362 C CA . ASP A 1 543 ? 32.983 -28.854 6.787 1.00 50.69 543 ASP A CA 1
ATOM 4363 C C . ASP A 1 543 ? 33.265 -30.151 7.594 1.00 50.69 543 ASP A C 1
ATOM 4365 O O . ASP A 1 543 ? 33.441 -31.242 7.042 1.00 50.69 543 ASP A O 1
ATOM 4369 N N . CYS A 1 544 ? 33.258 -30.085 8.932 1.00 55.25 544 CYS A N 1
ATOM 4370 C CA . CYS A 1 544 ? 33.436 -31.272 9.778 1.00 55.25 544 CYS A CA 1
ATOM 4371 C C . CYS A 1 544 ? 32.090 -31.927 10.172 1.00 55.25 544 CYS A C 1
ATOM 4373 O O . CYS A 1 544 ? 31.406 -31.512 11.109 1.00 55.25 544 CYS A O 1
ATOM 4375 N N . ILE A 1 545 ? 31.706 -33.004 9.473 1.00 48.91 545 ILE A N 1
ATOM 4376 C CA . ILE A 1 545 ? 30.442 -33.758 9.669 1.00 48.91 545 ILE A CA 1
ATOM 4377 C C . ILE A 1 545 ? 30.270 -34.328 11.095 1.00 48.91 545 ILE A C 1
ATOM 4379 O O . ILE A 1 545 ? 29.142 -34.516 11.557 1.00 48.91 545 ILE A O 1
ATOM 4383 N N . GLN A 1 546 ? 31.361 -34.593 11.819 1.00 55.59 546 GLN A N 1
ATOM 4384 C CA . GLN A 1 546 ? 31.304 -35.158 13.175 1.00 55.59 546 GLN A CA 1
ATOM 4385 C C . GLN A 1 546 ? 30.843 -34.138 14.230 1.00 55.59 546 GLN A C 1
ATOM 4387 O O . GLN A 1 546 ? 30.187 -34.518 15.201 1.00 55.59 546 GLN A O 1
ATOM 4392 N N . ASP A 1 547 ? 31.082 -32.844 14.017 1.00 53.75 547 ASP A N 1
ATOM 4393 C CA . ASP A 1 547 ? 30.642 -31.794 14.944 1.00 53.75 547 ASP A CA 1
ATOM 4394 C C . ASP A 1 547 ? 29.157 -31.440 14.758 1.00 53.75 547 ASP A C 1
ATOM 4396 O O . ASP A 1 547 ? 28.471 -31.053 15.706 1.00 53.75 547 ASP A O 1
ATOM 4400 N N . TYR A 1 548 ? 28.598 -31.726 13.580 1.00 47.72 548 TYR A N 1
ATOM 4401 C CA . TYR A 1 548 ? 27.158 -31.630 13.319 1.00 47.72 548 TYR A CA 1
ATOM 4402 C C . TYR A 1 548 ? 26.331 -32.626 14.152 1.00 47.72 548 TYR A C 1
ATOM 4404 O O . TYR A 1 548 ? 25.211 -32.321 14.565 1.00 47.72 548 TYR A O 1
ATOM 4412 N N . GLN A 1 549 ? 26.878 -33.809 14.459 1.00 52.59 549 GLN A N 1
ATOM 4413 C CA . GLN A 1 549 ? 26.220 -34.777 15.349 1.00 52.59 549 GLN A CA 1
ATOM 4414 C C . GLN A 1 549 ? 26.187 -34.296 16.806 1.00 52.59 549 GLN A C 1
ATOM 4416 O O . GLN A 1 549 ? 25.227 -34.589 17.521 1.00 52.59 549 GLN A O 1
ATOM 4421 N N . LYS A 1 550 ? 27.182 -33.503 17.228 1.00 55.94 550 LYS A N 1
ATOM 4422 C CA . LYS A 1 550 ? 27.193 -32.839 18.540 1.00 55.94 550 LYS A CA 1
ATOM 4423 C C . LYS A 1 550 ? 26.153 -31.716 18.589 1.00 55.94 550 LYS A C 1
ATOM 4425 O O . LYS A 1 550 ? 25.413 -31.624 19.563 1.00 55.94 550 LYS A O 1
ATOM 4430 N N . LEU A 1 551 ? 25.999 -30.947 17.504 1.00 48.94 551 LEU A N 1
ATOM 4431 C CA . LEU A 1 551 ? 24.994 -29.879 17.368 1.00 48.94 551 LEU A CA 1
ATOM 4432 C C . LEU A 1 551 ? 23.548 -30.383 17.564 1.00 48.94 551 LEU A C 1
ATOM 4434 O O . LEU A 1 551 ? 22.735 -29.718 18.208 1.00 48.94 551 LEU A O 1
ATOM 4438 N N . ILE A 1 552 ? 23.234 -31.591 17.077 1.00 49.19 552 ILE A N 1
ATOM 4439 C CA . ILE A 1 552 ? 21.910 -32.222 17.243 1.00 49.19 552 ILE A CA 1
ATOM 4440 C C . ILE A 1 552 ? 21.572 -32.466 18.724 1.00 49.19 552 ILE A C 1
ATOM 4442 O O . ILE A 1 552 ? 20.403 -32.391 19.105 1.00 49.19 552 ILE A O 1
ATOM 4446 N N . GLN A 1 553 ? 22.572 -32.709 19.576 1.00 52.78 553 GLN A N 1
ATOM 4447 C CA . GLN A 1 553 ? 22.353 -32.942 21.006 1.00 52.78 553 GLN A CA 1
ATOM 4448 C C . GLN A 1 553 ? 22.103 -31.641 21.789 1.00 52.78 553 GLN A C 1
ATOM 4450 O O . GLN A 1 553 ? 21.388 -31.667 22.788 1.00 52.78 553 GLN A O 1
ATOM 4455 N N . VAL A 1 554 ? 22.612 -30.497 21.309 1.00 50.53 554 VAL A N 1
ATOM 4456 C CA . VAL A 1 554 ? 22.421 -29.173 21.943 1.00 50.53 554 VAL A CA 1
ATOM 4457 C C . VAL A 1 554 ? 21.183 -28.428 21.416 1.00 50.53 554 VAL A C 1
ATOM 4459 O O . VAL A 1 554 ? 20.746 -27.444 22.012 1.00 50.53 554 VAL A O 1
ATOM 4462 N N . GLY A 1 555 ? 20.564 -28.912 20.332 1.00 52.84 555 GLY A N 1
ATOM 4463 C CA . GLY A 1 555 ? 19.379 -28.316 19.697 1.00 52.84 555 GLY A CA 1
ATOM 4464 C C . GLY A 1 555 ? 18.227 -27.941 20.649 1.00 52.84 555 GLY A C 1
ATOM 4465 O O . GLY A 1 555 ? 17.700 -26.833 20.535 1.00 52.84 555 GLY A O 1
ATOM 4466 N N . PRO A 1 556 ? 17.849 -28.779 21.636 1.00 59.69 556 PRO A N 1
ATOM 4467 C CA . PRO A 1 556 ? 16.831 -28.418 22.627 1.00 59.69 556 PRO A CA 1
ATOM 4468 C C . PRO A 1 556 ? 17.189 -27.189 23.482 1.00 59.69 556 PRO A C 1
ATOM 4470 O O . PRO A 1 556 ? 16.297 -26.446 23.885 1.00 59.69 556 PRO A O 1
ATOM 4473 N N . MET A 1 557 ? 18.478 -26.935 23.731 1.00 48.34 557 MET A N 1
ATOM 4474 C CA . MET A 1 557 ? 18.942 -25.790 24.526 1.00 48.34 557 MET A CA 1
ATOM 4475 C C . MET A 1 557 ? 18.954 -24.488 23.714 1.00 48.34 557 MET A C 1
ATOM 4477 O O . MET A 1 557 ? 18.676 -23.425 24.267 1.00 48.34 557 MET A O 1
ATOM 4481 N N . LEU A 1 558 ? 19.182 -24.560 22.396 1.00 51.62 558 LEU A N 1
ATOM 4482 C CA . LEU A 1 558 ? 19.021 -23.412 21.492 1.00 51.62 558 LEU A CA 1
ATOM 4483 C C . LEU A 1 558 ? 17.566 -22.934 21.448 1.00 51.62 558 LEU A C 1
ATOM 4485 O O . LEU A 1 558 ? 17.306 -21.736 21.526 1.00 51.62 558 LEU A O 1
ATOM 4489 N N . ILE A 1 559 ? 16.619 -23.877 21.438 1.00 58.06 559 ILE A N 1
ATOM 4490 C CA . ILE A 1 559 ? 15.185 -23.574 21.528 1.00 58.06 559 ILE A CA 1
ATOM 4491 C C . ILE A 1 559 ? 14.867 -22.865 22.854 1.00 58.06 559 ILE A C 1
ATOM 4493 O O . ILE A 1 559 ? 14.138 -21.878 22.852 1.00 58.06 559 ILE A O 1
ATOM 4497 N N . LEU A 1 560 ? 15.442 -23.306 23.980 1.00 51.94 560 LEU A N 1
ATOM 4498 C CA . LEU A 1 560 ? 15.238 -22.653 25.280 1.00 51.94 560 LEU A CA 1
ATOM 4499 C C . LEU A 1 560 ? 15.827 -21.235 25.337 1.00 51.94 560 LEU A C 1
ATOM 4501 O O . LEU A 1 560 ? 15.175 -20.340 25.875 1.00 51.94 560 LEU A O 1
ATOM 4505 N N . ARG A 1 561 ? 17.012 -21.005 24.751 1.00 71.00 561 ARG A N 1
ATOM 4506 C CA . ARG A 1 561 ? 17.602 -19.659 24.633 1.00 71.00 561 ARG A CA 1
ATOM 4507 C C . ARG A 1 561 ? 16.695 -18.731 23.831 1.00 71.00 561 ARG A C 1
ATOM 4509 O O . ARG A 1 561 ? 16.397 -17.627 24.277 1.00 71.00 561 ARG A O 1
ATOM 4516 N N . ASP A 1 562 ? 16.240 -19.182 22.668 1.00 60.91 562 ASP A N 1
ATOM 4517 C CA . ASP A 1 562 ? 15.415 -18.362 21.783 1.00 60.91 562 ASP A CA 1
ATOM 4518 C C . ASP A 1 562 ? 14.019 -18.116 22.384 1.00 60.91 562 ASP A C 1
ATOM 4520 O O . ASP A 1 562 ? 13.477 -17.018 22.254 1.00 60.91 562 ASP A O 1
ATOM 4524 N N . MET A 1 563 ? 13.466 -19.082 23.131 1.00 59.34 563 MET A N 1
ATOM 4525 C CA . MET A 1 563 ? 12.248 -18.888 23.928 1.00 59.34 563 MET A CA 1
ATOM 4526 C C . MET A 1 563 ? 12.445 -17.867 25.056 1.00 59.34 563 MET A C 1
ATOM 4528 O O . MET A 1 563 ? 11.549 -17.058 25.285 1.00 59.34 563 MET A O 1
ATOM 4532 N N . ALA A 1 564 ? 13.595 -17.871 25.737 1.00 64.31 564 ALA A N 1
ATOM 4533 C CA . ALA A 1 564 ? 13.913 -16.880 26.766 1.00 64.31 564 ALA A CA 1
ATOM 4534 C C . ALA A 1 564 ? 14.059 -15.473 26.164 1.00 64.31 564 ALA A C 1
ATOM 4536 O O . ALA A 1 564 ? 13.436 -14.535 26.648 1.00 64.31 564 ALA A O 1
ATOM 4537 N N . MET A 1 565 ? 14.774 -15.339 25.041 1.00 67.75 565 MET A N 1
ATOM 4538 C CA . MET A 1 565 ? 14.882 -14.064 24.321 1.00 67.75 565 MET A CA 1
ATOM 4539 C C . MET A 1 565 ? 13.523 -13.563 23.813 1.00 67.75 565 MET A C 1
ATOM 4541 O O . MET A 1 565 ? 13.245 -12.367 23.867 1.00 67.75 565 MET A O 1
ATOM 4545 N N . ALA A 1 566 ? 12.660 -14.460 23.328 1.00 66.50 566 ALA A N 1
ATOM 4546 C CA . ALA A 1 566 ? 11.304 -14.107 22.917 1.00 66.50 566 ALA A CA 1
ATOM 4547 C C . ALA A 1 566 ? 10.429 -13.686 24.110 1.00 66.50 566 ALA A C 1
ATOM 4549 O O . ALA A 1 566 ? 9.621 -12.768 23.972 1.00 66.50 566 ALA A O 1
ATOM 4550 N N . ALA A 1 567 ? 10.597 -14.323 25.273 1.00 67.00 567 ALA A N 1
ATOM 4551 C CA . ALA A 1 567 ? 9.914 -13.939 26.505 1.00 67.00 567 ALA A CA 1
ATOM 4552 C C . ALA A 1 567 ? 10.367 -12.556 27.000 1.00 67.00 567 ALA A C 1
ATOM 4554 O O . ALA A 1 567 ? 9.512 -11.751 27.364 1.00 67.00 567 ALA A O 1
ATOM 4555 N N . ASP A 1 568 ? 11.666 -12.250 26.935 1.00 71.75 568 ASP A N 1
ATOM 4556 C CA . ASP A 1 568 ? 12.205 -10.926 27.273 1.00 71.75 568 ASP A CA 1
ATOM 4557 C C . ASP A 1 568 ? 11.680 -9.846 26.315 1.00 71.75 568 ASP A C 1
ATOM 4559 O O . ASP A 1 568 ? 11.173 -8.816 26.753 1.00 71.75 568 ASP A O 1
ATOM 4563 N N . GLN A 1 569 ? 11.687 -10.106 25.002 1.00 72.94 569 GLN A N 1
ATOM 4564 C CA . GLN A 1 569 ? 11.111 -9.185 24.011 1.00 72.94 569 GLN A CA 1
ATOM 4565 C C . GLN A 1 569 ? 9.610 -8.951 24.224 1.00 72.94 569 GLN A C 1
ATOM 4567 O O . GLN A 1 569 ? 9.104 -7.851 23.993 1.00 72.94 569 GLN A O 1
ATOM 4572 N N . GLU A 1 570 ? 8.877 -9.985 24.635 1.00 71.94 570 GLU A N 1
ATOM 4573 C CA . GLU A 1 570 ? 7.457 -9.877 24.955 1.00 71.94 570 GLU A CA 1
ATOM 4574 C C . GLU A 1 570 ? 7.228 -9.108 26.264 1.00 71.94 570 GLU A C 1
ATOM 4576 O O . GLU A 1 570 ? 6.285 -8.319 26.337 1.00 71.94 570 GLU A O 1
ATOM 4581 N N . ALA A 1 571 ? 8.102 -9.262 27.262 1.00 77.19 571 ALA A N 1
ATOM 4582 C CA . ALA A 1 571 ? 8.070 -8.471 28.489 1.00 77.19 571 ALA A CA 1
ATOM 4583 C C . ALA A 1 571 ? 8.323 -6.980 28.206 1.00 77.19 571 ALA A C 1
ATOM 4585 O O . ALA A 1 571 ? 7.551 -6.139 28.668 1.00 77.19 571 ALA A O 1
ATOM 4586 N N . ASP A 1 572 ? 9.316 -6.653 27.373 1.00 79.00 572 ASP A N 1
ATOM 4587 C CA . ASP A 1 572 ? 9.585 -5.278 26.927 1.00 79.00 572 ASP A CA 1
ATOM 4588 C C . ASP A 1 572 ? 8.391 -4.692 26.159 1.00 79.00 572 ASP A C 1
ATOM 4590 O O . ASP A 1 572 ? 7.987 -3.547 26.374 1.00 79.00 572 ASP A O 1
ATOM 4594 N N . ARG A 1 573 ? 7.761 -5.495 25.291 1.00 77.94 573 ARG A N 1
ATOM 4595 C CA . ARG A 1 573 ? 6.557 -5.084 24.556 1.00 77.94 573 ARG A CA 1
ATOM 4596 C C . ARG A 1 573 ? 5.390 -4.789 25.498 1.00 77.94 573 ARG A C 1
ATOM 4598 O O . ARG A 1 573 ? 4.677 -3.808 25.292 1.00 77.94 573 ARG A O 1
ATOM 4605 N N . GLN A 1 574 ? 5.169 -5.643 26.496 1.00 78.50 574 GLN A N 1
ATOM 4606 C CA . GLN A 1 574 ? 4.123 -5.441 27.499 1.00 78.50 574 GLN A CA 1
ATOM 4607 C C . GLN A 1 574 ? 4.413 -4.220 28.375 1.00 78.50 574 GLN A C 1
ATOM 4609 O O . GLN A 1 574 ? 3.477 -3.497 28.713 1.00 78.50 574 GLN A O 1
ATOM 4614 N N . ALA A 1 575 ? 5.682 -3.952 28.694 1.00 81.12 575 ALA A N 1
ATOM 4615 C CA . ALA A 1 575 ? 6.092 -2.752 29.414 1.00 81.12 575 ALA A CA 1
ATOM 4616 C C . ALA A 1 575 ? 5.805 -1.474 28.607 1.00 81.12 575 ALA A C 1
ATOM 4618 O O . ALA A 1 575 ? 5.253 -0.526 29.163 1.00 81.12 575 ALA A O 1
ATOM 4619 N N . GLU A 1 576 ? 6.093 -1.464 27.301 1.00 81.00 576 GLU A N 1
ATOM 4620 C CA . GLU A 1 576 ? 5.806 -0.310 26.435 1.00 81.00 576 GLU A CA 1
ATOM 4621 C C . GLU A 1 576 ? 4.294 -0.102 26.237 1.00 81.00 576 GLU A C 1
ATOM 4623 O O . GLU A 1 576 ? 3.807 1.021 26.323 1.00 81.00 576 GLU A O 1
ATOM 4628 N N . GLU A 1 577 ? 3.520 -1.180 26.055 1.00 83.38 577 GLU A N 1
ATOM 4629 C CA . GLU A 1 577 ? 2.052 -1.101 25.970 1.00 83.38 577 GLU A CA 1
ATOM 4630 C C . GLU A 1 577 ? 1.433 -0.617 27.293 1.00 83.38 577 GLU A C 1
ATOM 4632 O O . GLU A 1 577 ? 0.493 0.180 27.301 1.00 83.38 577 GLU A O 1
ATOM 4637 N N . TYR A 1 578 ? 1.959 -1.082 28.429 1.00 80.38 578 TYR A N 1
ATOM 4638 C CA . TYR A 1 578 ? 1.544 -0.610 29.747 1.00 80.38 578 TYR A CA 1
ATOM 4639 C C . TYR A 1 578 ? 1.865 0.876 29.927 1.00 80.38 578 TYR A C 1
ATOM 4641 O O . TYR A 1 578 ? 1.002 1.630 30.373 1.00 80.38 578 TYR A O 1
ATOM 4649 N N . LYS A 1 579 ? 3.062 1.310 29.522 1.00 84.44 579 LYS A N 1
ATOM 4650 C CA . LYS A 1 579 ? 3.475 2.714 29.543 1.00 84.44 579 LYS A CA 1
ATOM 4651 C C . LYS A 1 579 ? 2.556 3.590 28.687 1.00 84.44 579 LYS A C 1
ATOM 4653 O O . LYS A 1 579 ? 2.032 4.567 29.201 1.00 84.44 579 LYS A O 1
ATOM 4658 N N . GLU A 1 580 ? 2.255 3.195 27.449 1.00 83.50 580 GLU A N 1
ATOM 4659 C CA . GLU A 1 580 ? 1.331 3.928 26.565 1.00 83.50 580 GLU A CA 1
ATOM 4660 C C . GLU A 1 580 ? -0.072 4.080 27.187 1.00 83.50 580 GLU A C 1
ATOM 4662 O O . GLU A 1 580 ? -0.695 5.145 27.111 1.00 83.50 580 GLU A O 1
ATOM 4667 N N . ARG A 1 581 ? -0.574 3.032 27.857 1.00 79.44 581 ARG A N 1
ATOM 4668 C CA . ARG A 1 581 ? -1.853 3.090 28.586 1.00 79.44 581 ARG A CA 1
ATOM 4669 C C . ARG A 1 581 ? -1.789 4.020 29.794 1.00 79.44 581 ARG A C 1
ATOM 4671 O O . ARG A 1 581 ? -2.742 4.765 30.016 1.00 79.44 581 ARG A O 1
ATOM 4678 N N . VAL A 1 582 ? -0.705 3.971 30.568 1.00 79.31 582 VAL A N 1
ATOM 4679 C CA . VAL A 1 582 ? -0.484 4.870 31.713 1.00 79.31 582 VAL A CA 1
ATOM 4680 C C . VAL A 1 582 ? -0.413 6.319 31.239 1.00 79.31 582 VAL A C 1
ATOM 4682 O O . VAL A 1 582 ? -1.111 7.157 31.802 1.00 79.31 582 VAL A O 1
ATOM 4685 N N . ASP A 1 583 ? 0.316 6.598 30.160 1.00 79.75 583 ASP A N 1
ATOM 4686 C CA . ASP A 1 583 ? 0.445 7.938 29.582 1.00 79.75 583 ASP A CA 1
ATOM 4687 C C . ASP A 1 583 ? -0.901 8.459 29.055 1.00 79.75 583 ASP A C 1
ATOM 4689 O O . ASP A 1 583 ? -1.286 9.601 29.308 1.00 79.75 583 ASP A O 1
ATOM 4693 N N . THR A 1 584 ? -1.688 7.597 28.404 1.00 82.06 584 THR A N 1
ATOM 4694 C CA . THR A 1 584 ? -3.051 7.940 27.963 1.00 82.06 584 THR A CA 1
ATOM 4695 C C . THR A 1 584 ? -3.960 8.275 29.149 1.00 82.06 584 THR A C 1
ATOM 4697 O O . THR A 1 584 ? -4.691 9.268 29.116 1.00 82.06 584 THR A O 1
ATOM 4700 N N . LEU A 1 585 ? -3.922 7.466 30.213 1.00 78.69 585 LEU A N 1
ATOM 4701 C CA . LEU A 1 585 ? -4.712 7.702 31.425 1.00 78.69 585 LEU A CA 1
ATOM 4702 C C . LEU A 1 585 ? -4.265 8.970 32.163 1.00 78.69 585 LEU A C 1
ATOM 4704 O O . LEU A 1 585 ? -5.122 9.720 32.634 1.00 78.69 585 LEU A O 1
ATOM 4708 N N . ALA A 1 586 ? -2.959 9.239 32.219 1.00 81.00 586 ALA A N 1
ATOM 4709 C CA . ALA A 1 586 ? -2.399 10.466 32.777 1.00 81.00 586 ALA A CA 1
ATOM 4710 C C . ALA A 1 586 ? -2.906 11.701 32.014 1.00 81.00 586 ALA A C 1
ATOM 4712 O O . ALA A 1 586 ? -3.401 12.642 32.636 1.00 81.00 586 ALA A O 1
ATOM 4713 N N . GLY A 1 587 ? -2.904 11.658 30.677 1.00 81.06 587 GLY A N 1
ATOM 4714 C CA . GLY A 1 587 ? -3.467 12.722 29.841 1.00 81.06 587 GLY A CA 1
ATOM 4715 C C . GLY A 1 587 ? -4.973 12.934 30.048 1.00 81.06 587 GLY A C 1
ATOM 4716 O O . GLY A 1 587 ? -5.441 14.073 30.107 1.00 81.06 587 GLY A O 1
ATOM 4717 N N . MET A 1 588 ? -5.751 11.858 30.219 1.00 80.62 588 MET A N 1
ATOM 4718 C CA . MET A 1 588 ? -7.185 11.960 30.534 1.00 80.62 588 MET A CA 1
ATOM 4719 C C . MET A 1 588 ? -7.440 12.569 31.920 1.00 80.62 588 MET A C 1
ATOM 4721 O O . MET A 1 588 ? -8.368 13.367 32.073 1.00 80.62 588 MET A O 1
ATOM 4725 N N . LEU A 1 589 ? -6.633 12.203 32.921 1.00 80.62 589 LEU A N 1
ATOM 4726 C CA . LEU A 1 589 ? -6.733 12.735 34.282 1.00 80.62 589 LEU A CA 1
ATOM 4727 C C . LEU A 1 589 ? -6.369 14.227 34.335 1.00 80.62 589 LEU A C 1
ATOM 4729 O O . LEU A 1 589 ? -7.079 15.000 34.984 1.00 80.62 589 LEU A O 1
ATOM 4733 N N . ASP A 1 590 ? -5.320 14.638 33.616 1.00 81.50 590 ASP A N 1
ATOM 4734 C CA . ASP A 1 590 ? -4.935 16.047 33.454 1.00 81.50 590 ASP A CA 1
ATOM 4735 C C . ASP A 1 590 ? -6.066 16.858 32.801 1.00 81.50 590 ASP A C 1
ATOM 4737 O O . ASP A 1 590 ? -6.518 17.867 33.348 1.00 81.50 590 ASP A O 1
ATOM 4741 N N . PHE A 1 591 ? -6.621 16.364 31.687 1.00 83.00 591 PHE A N 1
ATOM 4742 C CA . PHE A 1 591 ? -7.741 17.015 31.003 1.00 83.00 591 PHE A CA 1
ATOM 4743 C C . PHE A 1 591 ? -8.975 17.169 31.903 1.00 83.00 591 PHE A C 1
ATOM 4745 O O . PHE A 1 591 ? -9.550 18.255 31.991 1.00 83.00 591 PHE A O 1
ATOM 4752 N N . ALA A 1 592 ? -9.382 16.101 32.597 1.00 76.88 592 ALA A N 1
ATOM 4753 C CA . ALA A 1 592 ? -10.532 16.142 33.498 1.00 76.88 592 ALA A CA 1
ATOM 4754 C C . ALA A 1 592 ? -10.319 17.140 34.647 1.00 76.88 592 ALA A C 1
ATOM 4756 O O . ALA A 1 592 ? -11.247 17.866 35.015 1.00 76.88 592 ALA A O 1
ATOM 4757 N N . THR A 1 593 ? -9.093 17.214 35.170 1.00 80.25 593 THR A N 1
ATOM 4758 C CA . THR A 1 593 ? -8.730 18.162 36.227 1.00 80.25 593 THR A CA 1
ATOM 4759 C C . THR A 1 593 ? -8.843 19.603 35.746 1.00 80.25 593 THR A C 1
ATOM 4761 O O . THR A 1 593 ? -9.523 20.404 36.388 1.00 80.25 593 THR A O 1
ATOM 4764 N N . LYS A 1 594 ? -8.298 19.908 34.564 1.00 82.81 594 LYS A N 1
ATOM 4765 C CA . LYS A 1 594 ? -8.386 21.237 33.939 1.00 82.81 594 LYS A CA 1
ATOM 4766 C C . LYS A 1 594 ? -9.827 21.680 33.707 1.00 82.81 594 LYS A C 1
ATOM 4768 O O . LYS A 1 594 ? -10.213 22.772 34.120 1.00 82.81 594 LYS A O 1
ATOM 4773 N N . VAL A 1 595 ? -10.649 20.812 33.111 1.00 83.75 595 VAL A N 1
ATOM 4774 C CA . VAL A 1 595 ? -12.069 21.113 32.863 1.00 83.75 595 VAL A CA 1
ATOM 4775 C C . VAL A 1 595 ? -12.796 21.416 34.171 1.00 83.75 595 VAL A C 1
ATOM 4777 O O . VAL A 1 595 ? -13.590 22.360 34.231 1.00 83.75 595 VAL A O 1
ATOM 4780 N N . HIS A 1 596 ? -12.524 20.649 35.229 1.00 83.94 596 HIS A N 1
ATOM 4781 C CA . HIS A 1 596 ? -13.139 20.874 36.535 1.00 83.94 596 HIS A CA 1
ATOM 4782 C C . HIS A 1 596 ? -12.697 22.198 37.162 1.00 83.94 596 HIS A C 1
ATOM 4784 O O . HIS A 1 596 ? -13.541 22.953 37.647 1.00 83.94 596 HIS A O 1
ATOM 4790 N N . GLU A 1 597 ? -11.404 22.522 37.111 1.00 82.75 597 GLU A N 1
ATOM 4791 C CA . GLU A 1 597 ? -10.872 23.782 37.638 1.00 82.75 597 GLU A CA 1
ATOM 4792 C C . GLU A 1 597 ? -11.440 25.007 36.917 1.00 82.75 597 GLU A C 1
ATOM 4794 O O . GLU A 1 597 ? -11.898 25.949 37.576 1.00 82.75 597 GLU A O 1
ATOM 4799 N N . GLU A 1 598 ? -11.464 24.987 35.583 1.00 85.88 598 GLU A N 1
ATOM 4800 C CA . GLU A 1 598 ? -12.015 26.073 34.771 1.00 85.88 598 GLU A CA 1
ATOM 4801 C C . GLU A 1 598 ? -13.517 26.239 35.004 1.00 85.88 598 GLU A C 1
ATOM 4803 O O . GLU A 1 598 ? -13.998 27.359 35.198 1.00 85.88 598 GLU A O 1
ATOM 4808 N N . THR A 1 599 ? -14.259 25.130 35.052 1.00 85.19 599 THR A N 1
ATOM 4809 C CA . THR A 1 599 ? -15.710 25.149 35.279 1.00 85.19 599 THR A CA 1
ATOM 4810 C C . THR A 1 599 ? -16.038 25.661 36.678 1.00 85.19 599 THR A C 1
ATOM 4812 O O . THR A 1 599 ? -16.913 26.520 36.831 1.00 85.19 599 THR A O 1
ATOM 4815 N N . ALA A 1 600 ? -15.321 25.196 37.705 1.00 83.19 600 ALA A N 1
ATOM 4816 C CA . ALA A 1 600 ? -15.490 25.678 39.072 1.00 83.19 600 ALA A CA 1
ATOM 4817 C C . ALA A 1 600 ? -15.158 27.175 39.169 1.00 83.19 600 ALA A C 1
ATOM 4819 O O . ALA A 1 600 ? -15.947 27.947 39.715 1.00 83.19 600 ALA A O 1
ATOM 4820 N N . ALA A 1 601 ? -14.046 27.622 38.576 1.00 85.06 601 ALA A N 1
ATOM 4821 C CA . ALA A 1 601 ? -13.658 29.032 38.572 1.00 85.06 601 ALA A CA 1
ATOM 4822 C C . ALA A 1 601 ? -14.675 29.920 37.835 1.00 85.06 601 ALA A C 1
ATOM 4824 O O . ALA A 1 601 ? -15.046 30.982 38.340 1.00 85.06 601 ALA A O 1
ATOM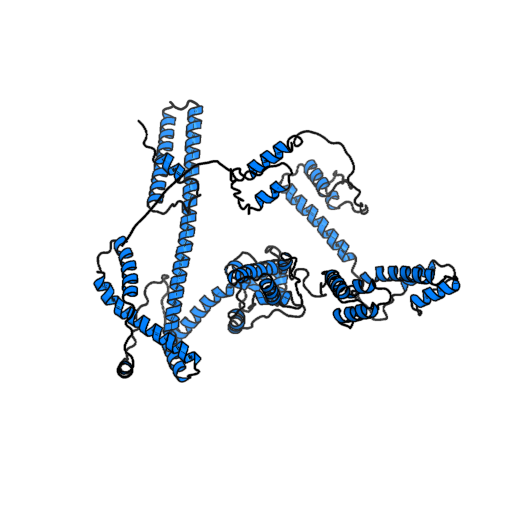 4825 N N . ALA A 1 602 ? -15.156 29.490 36.666 1.00 87.75 602 ALA A N 1
ATOM 4826 C CA . ALA A 1 602 ? -16.178 30.204 35.904 1.00 87.75 602 ALA A CA 1
ATOM 4827 C C . ALA A 1 602 ? -17.498 30.295 36.681 1.00 87.75 602 ALA A C 1
ATOM 4829 O O . ALA A 1 602 ? -18.106 31.364 36.738 1.00 87.75 602 ALA A O 1
ATOM 4830 N N . THR A 1 603 ? -17.903 29.205 37.337 1.00 88.19 603 THR A N 1
ATOM 4831 C CA . THR A 1 603 ? -19.122 29.166 38.156 1.00 88.19 603 THR A CA 1
ATOM 4832 C C . THR A 1 603 ? -19.012 30.105 39.355 1.00 88.19 603 THR A C 1
ATOM 4834 O O . THR A 1 603 ? -19.939 30.867 39.622 1.00 88.19 603 THR A O 1
ATOM 4837 N N . LEU A 1 604 ? -17.869 30.120 40.047 1.00 87.12 604 LEU A N 1
ATOM 4838 C CA . LEU A 1 604 ? -17.635 31.037 41.165 1.00 87.12 604 LEU A CA 1
ATOM 4839 C C . LEU A 1 604 ? -17.683 32.505 40.715 1.00 87.12 604 LEU A C 1
ATOM 4841 O O . LEU A 1 604 ? -18.410 33.294 41.315 1.00 87.12 604 LEU A O 1
ATOM 4845 N N . ARG A 1 605 ? -17.015 32.851 39.604 1.00 90.06 605 ARG A N 1
ATOM 4846 C CA . ARG A 1 605 ? -17.070 34.207 39.018 1.00 90.06 605 ARG A CA 1
ATOM 4847 C C . ARG A 1 605 ? -18.487 34.609 38.612 1.00 90.06 605 ARG A C 1
ATOM 4849 O O . ARG A 1 605 ? -18.877 35.760 38.793 1.00 90.06 605 ARG A O 1
ATOM 4856 N N . PHE A 1 606 ? -19.258 33.674 38.063 1.00 91.62 606 PHE A N 1
ATOM 4857 C CA . PHE A 1 606 ? -20.652 33.907 37.697 1.00 91.62 606 PHE A CA 1
ATOM 4858 C C . PHE A 1 606 ? -21.519 34.202 38.927 1.00 91.62 606 PHE A C 1
ATOM 4860 O O . PHE A 1 606 ? -22.273 35.174 38.928 1.00 91.62 606 PHE A O 1
ATOM 4867 N N . LEU A 1 607 ? -21.372 33.414 39.997 1.00 87.50 607 LEU A N 1
ATOM 4868 C CA . LEU A 1 607 ? -22.077 33.642 41.261 1.00 87.50 607 LEU A CA 1
ATOM 4869 C C . LEU A 1 607 ? -21.700 34.990 41.895 1.00 87.50 607 LEU A C 1
ATOM 4871 O O . LEU A 1 607 ? -22.574 35.676 42.428 1.00 87.50 607 LEU A O 1
ATOM 4875 N N . ASP A 1 608 ? -20.431 35.394 41.792 1.00 88.69 608 ASP A N 1
ATOM 4876 C CA . ASP A 1 608 ? -19.964 36.711 42.240 1.00 88.69 608 ASP A CA 1
ATOM 4877 C C . ASP A 1 608 ? -20.606 37.850 41.434 1.00 88.69 608 ASP A C 1
ATOM 4879 O O . ASP A 1 608 ? -21.114 38.810 42.016 1.00 88.69 608 ASP A O 1
ATOM 4883 N N . GLY A 1 609 ? -20.673 37.715 40.105 1.00 91.25 609 GLY A N 1
ATOM 4884 C CA . GLY A 1 609 ? -21.290 38.708 39.218 1.00 91.25 609 GLY A CA 1
ATOM 4885 C C . GLY A 1 609 ? -22.790 38.918 39.450 1.00 91.25 609 GLY A C 1
ATOM 4886 O O . GLY A 1 609 ? -23.315 39.991 39.157 1.00 91.25 609 GLY A O 1
ATOM 4887 N N . LEU A 1 610 ? -23.479 37.924 40.015 1.00 92.62 610 LEU A N 1
ATOM 4888 C CA . LEU A 1 610 ? -24.899 38.010 40.366 1.00 92.62 610 LEU A CA 1
ATOM 4889 C C . LEU A 1 610 ? -25.161 38.633 41.748 1.00 92.62 610 LEU A C 1
ATOM 4891 O O . LEU A 1 610 ? -26.317 38.756 42.149 1.00 92.62 610 LEU A O 1
ATOM 4895 N N . GLY A 1 611 ? -24.121 39.022 42.494 1.00 92.06 611 GLY A N 1
ATOM 4896 C CA . GLY A 1 611 ? -24.271 39.580 43.843 1.00 92.06 611 GLY A CA 1
ATOM 4897 C C . GLY A 1 611 ? -24.635 38.538 44.907 1.00 92.06 611 GLY A C 1
ATOM 4898 O O . GLY A 1 611 ? -24.961 38.891 46.039 1.00 92.06 611 GLY A O 1
ATOM 4899 N N . PHE A 1 612 ? -24.538 37.247 44.582 1.00 90.56 612 PHE A N 1
ATOM 4900 C CA . PHE A 1 612 ? -24.835 36.146 45.500 1.00 90.56 612 PHE A CA 1
ATOM 4901 C C . PHE A 1 612 ? -23.695 35.814 46.468 1.00 90.56 612 PHE A C 1
ATOM 4903 O O . PHE A 1 612 ? -23.778 34.842 47.219 1.00 90.56 612 PHE A O 1
ATOM 4910 N N . ALA A 1 613 ? -22.639 36.628 46.493 1.00 83.38 613 ALA A N 1
ATOM 4911 C CA . ALA A 1 613 ? -21.489 36.429 47.366 1.00 83.38 613 ALA A CA 1
ATOM 4912 C C . ALA A 1 613 ? -21.869 36.325 48.858 1.00 83.38 613 ALA A C 1
ATOM 4914 O O . ALA A 1 613 ? -21.170 35.659 49.614 1.00 83.38 613 ALA A O 1
ATOM 4915 N N . LEU A 1 614 ? -22.986 36.925 49.288 1.00 86.81 614 LEU A N 1
ATOM 4916 C CA . LEU A 1 614 ? -23.430 36.925 50.689 1.00 86.81 614 LEU A CA 1
ATOM 4917 C C . LEU A 1 614 ? -24.607 35.979 50.991 1.00 86.81 614 LEU A C 1
ATOM 4919 O O . LEU A 1 614 ? -25.018 35.904 52.147 1.00 86.81 614 LEU A O 1
ATOM 4923 N N . ASP A 1 615 ? -25.155 35.250 50.009 1.00 92.69 615 ASP A N 1
ATOM 4924 C CA . ASP A 1 615 ? -26.284 34.342 50.264 1.00 92.69 615 ASP A CA 1
ATOM 4925 C C . ASP A 1 615 ? -25.807 33.094 51.047 1.00 92.69 615 ASP A C 1
ATOM 4927 O O . ASP A 1 615 ? -24.989 32.320 50.532 1.00 92.69 615 ASP A O 1
ATOM 4931 N N . PRO A 1 616 ? -26.323 32.837 52.269 1.00 90.12 616 PRO A N 1
ATOM 4932 C CA . PRO A 1 616 ? -25.917 31.694 53.090 1.00 90.12 616 PRO A CA 1
ATOM 4933 C C . PRO A 1 616 ? -26.114 30.330 52.412 1.00 90.12 616 PRO A C 1
ATOM 4935 O O . PRO A 1 616 ? -25.375 29.386 52.698 1.00 90.12 616 PRO A O 1
ATOM 4938 N N . LYS A 1 617 ? -27.092 30.203 51.504 1.00 84.31 617 LYS A N 1
ATOM 4939 C CA . LYS A 1 617 ? -27.336 28.961 50.754 1.00 84.31 617 LYS A CA 1
ATOM 4940 C C . LYS A 1 617 ? -26.272 28.739 49.683 1.00 84.31 617 LYS A C 1
ATOM 4942 O O . LYS A 1 617 ? -25.853 27.604 49.464 1.00 84.31 617 LYS A O 1
ATOM 4947 N N . ILE A 1 618 ? -25.796 29.815 49.061 1.00 90.19 618 ILE A N 1
ATOM 4948 C CA . ILE A 1 618 ? -24.765 29.770 48.015 1.00 90.19 618 ILE A CA 1
ATOM 4949 C C . ILE A 1 618 ? -23.367 29.634 48.629 1.00 90.19 618 ILE A C 1
ATOM 4951 O O . ILE A 1 618 ? -22.499 28.993 48.041 1.00 90.19 618 ILE A O 1
ATOM 4955 N N . GLN A 1 619 ? -23.166 30.110 49.859 1.00 88.38 619 GLN A N 1
ATOM 4956 C CA . GLN A 1 619 ? -21.933 29.906 50.627 1.00 88.38 619 GLN A CA 1
ATOM 4957 C C . GLN A 1 619 ? -21.585 28.424 50.852 1.00 88.38 619 GLN A C 1
ATOM 4959 O O . GLN A 1 619 ? -20.411 28.056 50.829 1.00 88.38 619 GLN A O 1
ATOM 4964 N N . ASN A 1 620 ? -22.584 27.553 51.026 1.00 88.12 620 ASN A N 1
ATOM 4965 C CA . ASN A 1 620 ? -22.341 26.109 51.126 1.00 88.12 620 ASN A CA 1
ATOM 4966 C C . ASN A 1 620 ? -21.898 25.510 49.782 1.00 88.12 620 ASN A C 1
ATOM 4968 O O . ASN A 1 620 ? -20.983 24.692 49.749 1.00 88.12 620 ASN A O 1
ATOM 4972 N N . LEU A 1 621 ? -22.507 25.947 48.676 1.00 86.44 621 LEU A N 1
ATOM 4973 C CA . LEU A 1 621 ? -22.134 25.510 47.330 1.00 86.44 621 LEU A CA 1
ATOM 4974 C C . LEU A 1 621 ? -20.726 25.997 46.945 1.00 86.44 621 LEU A C 1
ATOM 4976 O O . LEU A 1 621 ? -19.957 25.242 46.353 1.00 86.44 621 LEU A O 1
ATOM 4980 N N . ARG A 1 622 ? -20.366 27.228 47.327 1.00 90.00 622 ARG A N 1
ATOM 4981 C CA . ARG A 1 622 ? -19.013 27.775 47.155 1.00 90.00 622 ARG A CA 1
ATOM 4982 C C . ARG A 1 622 ? -17.977 26.935 47.891 1.00 90.00 622 ARG A C 1
ATOM 4984 O O . ARG A 1 622 ? -17.034 26.475 47.258 1.00 90.00 622 ARG A O 1
ATOM 4991 N N . ARG A 1 623 ? -18.196 26.675 49.187 1.00 89.69 623 ARG A N 1
ATOM 4992 C CA . ARG A 1 623 ? -17.311 25.805 49.978 1.00 89.69 623 ARG A CA 1
ATOM 4993 C C . ARG A 1 623 ? -17.170 24.423 49.347 1.00 89.69 623 ARG A C 1
ATOM 4995 O O . ARG A 1 623 ? -16.055 23.948 49.207 1.00 89.69 623 ARG A O 1
ATOM 5002 N N . ALA A 1 624 ? -18.264 23.829 48.871 1.00 87.12 624 ALA A N 1
ATOM 5003 C CA . ALA A 1 624 ? -18.212 22.537 48.190 1.00 87.12 624 ALA A CA 1
ATOM 5004 C C . ALA A 1 624 ? -17.374 22.567 46.894 1.00 87.12 624 ALA A C 1
ATOM 5006 O O . ALA A 1 624 ? -16.609 21.637 46.643 1.00 87.12 624 ALA A O 1
ATOM 5007 N N . MET A 1 625 ? -17.480 23.625 46.080 1.00 85.19 625 MET A N 1
ATOM 5008 C CA . MET A 1 625 ? -16.660 23.776 44.869 1.00 85.19 625 MET A CA 1
ATOM 5009 C C . MET A 1 625 ? -15.180 24.019 45.189 1.00 85.19 625 MET A C 1
ATOM 5011 O O . MET A 1 625 ? -14.312 23.448 44.532 1.00 85.19 625 MET A O 1
ATOM 5015 N N . GLU A 1 626 ? -14.881 24.826 46.207 1.00 88.19 626 GLU A N 1
ATOM 5016 C CA . GLU A 1 626 ? -13.510 25.085 46.664 1.00 88.19 626 GLU A CA 1
ATOM 5017 C C . GLU A 1 626 ? -12.863 23.834 47.273 1.00 88.19 626 GLU A C 1
ATOM 5019 O O . GLU A 1 626 ? -11.723 23.509 46.939 1.00 88.19 626 GLU A O 1
ATOM 5024 N N . ASP A 1 627 ? -13.603 23.092 48.101 1.00 88.69 627 ASP A N 1
ATOM 5025 C CA . ASP A 1 627 ? -13.164 21.817 48.670 1.00 88.69 627 ASP A CA 1
ATOM 5026 C C . ASP A 1 627 ? -12.932 20.778 47.569 1.00 88.69 627 ASP A C 1
ATOM 5028 O O . ASP A 1 627 ? -11.906 20.100 47.570 1.00 88.69 627 ASP A O 1
ATOM 5032 N N . SER A 1 628 ? -13.838 20.690 46.591 1.00 84.69 628 SER A N 1
ATOM 5033 C CA . SER A 1 628 ? -13.675 19.804 45.437 1.00 84.69 628 SER A CA 1
ATOM 5034 C C . SER A 1 628 ? -12.425 20.153 44.625 1.00 84.69 628 SER A C 1
ATOM 5036 O O . SER A 1 628 ? -11.682 19.249 44.245 1.00 84.69 628 SER A O 1
ATOM 5038 N N . ARG A 1 629 ? -12.146 21.448 44.417 1.00 85.75 629 ARG A N 1
ATOM 5039 C CA . ARG A 1 629 ? -10.930 21.904 43.729 1.00 85.75 629 ARG A CA 1
ATOM 5040 C C . ARG A 1 629 ? -9.667 21.547 44.514 1.00 85.75 629 ARG A C 1
ATOM 5042 O O . ARG A 1 629 ? -8.704 21.067 43.925 1.00 85.75 629 ARG A O 1
ATOM 5049 N N . ARG A 1 630 ? -9.681 21.726 45.841 1.00 87.06 630 ARG A N 1
ATOM 5050 C CA . ARG A 1 630 ? -8.561 21.348 46.719 1.00 87.06 630 ARG A CA 1
ATOM 5051 C C . ARG A 1 630 ? -8.278 19.847 46.654 1.00 87.06 630 ARG A C 1
ATOM 5053 O O . ARG A 1 630 ? -7.140 19.469 46.406 1.00 87.06 630 ARG A O 1
ATOM 5060 N N . VAL A 1 631 ? -9.306 19.013 46.827 1.00 84.69 631 VAL A N 1
ATOM 5061 C CA . VAL A 1 631 ? -9.167 17.545 46.814 1.00 84.69 631 VAL A CA 1
ATOM 5062 C C . VAL A 1 631 ? -8.639 17.053 45.466 1.00 84.69 631 VAL A C 1
ATOM 5064 O O . VAL A 1 631 ? -7.788 16.169 45.419 1.00 84.69 631 VAL A O 1
ATOM 5067 N N . LEU A 1 632 ? -9.104 17.638 44.360 1.00 82.88 632 LEU A N 1
ATOM 5068 C CA . LEU A 1 632 ? -8.631 17.262 43.030 1.00 82.88 632 LEU A CA 1
ATOM 5069 C C . LEU A 1 632 ? -7.155 17.632 42.818 1.00 82.88 632 LEU A C 1
ATOM 5071 O O . LEU A 1 632 ? -6.390 16.807 42.321 1.00 82.88 632 LEU A O 1
ATOM 5075 N N . GLY A 1 633 ? -6.737 18.819 43.271 1.00 82.44 633 GLY A N 1
ATOM 5076 C CA . GLY A 1 633 ? -5.333 19.237 43.238 1.00 82.44 633 GLY A CA 1
ATOM 5077 C C . GLY A 1 633 ? -4.420 18.375 44.122 1.00 82.44 633 GLY A C 1
ATOM 5078 O O . GLY A 1 633 ? -3.303 18.052 43.719 1.00 82.44 633 GLY A O 1
ATOM 5079 N N . GLU A 1 634 ? -4.890 17.954 45.299 1.00 86.81 634 GLU A N 1
ATOM 5080 C CA . GLU A 1 634 ? -4.170 17.022 46.183 1.00 86.81 634 GLU A CA 1
ATOM 5081 C C . GLU A 1 634 ? -4.016 15.634 45.543 1.00 86.81 634 GLU A C 1
ATOM 5083 O O . GLU A 1 634 ? -2.922 15.070 45.556 1.00 86.81 634 GLU A O 1
ATOM 5088 N N . ASN A 1 635 ? -5.071 15.112 44.910 1.00 83.56 635 ASN A N 1
ATOM 5089 C CA . ASN A 1 635 ? -5.018 13.833 44.196 1.00 83.56 635 ASN A CA 1
ATOM 5090 C C . ASN A 1 635 ? -4.071 13.883 42.990 1.00 83.56 635 ASN A C 1
ATOM 5092 O O . ASN A 1 635 ? -3.298 12.947 42.782 1.00 83.56 635 ASN A O 1
ATOM 5096 N N . LEU A 1 636 ? -4.099 14.971 42.212 1.00 83.50 636 LEU A N 1
ATOM 5097 C CA . LEU A 1 636 ? -3.181 15.147 41.087 1.00 83.50 636 LEU A CA 1
ATOM 5098 C C . LEU A 1 636 ? -1.731 15.222 41.576 1.00 83.50 636 LEU A C 1
ATOM 5100 O O . LEU A 1 636 ? -0.862 14.558 41.016 1.00 83.50 636 LEU A O 1
ATOM 5104 N N . ARG A 1 637 ? -1.475 15.956 42.666 1.00 84.69 637 ARG A N 1
ATOM 5105 C CA . ARG A 1 637 ? -0.151 16.018 43.300 1.00 84.69 637 ARG A CA 1
ATOM 5106 C C . ARG A 1 637 ? 0.334 14.636 43.735 1.00 84.69 637 ARG A C 1
ATOM 5108 O O . ARG A 1 637 ? 1.463 14.281 43.418 1.00 84.69 637 ARG A O 1
ATOM 5115 N N . ALA A 1 638 ? -0.523 13.837 44.371 1.00 86.50 638 ALA A N 1
ATOM 5116 C CA . ALA A 1 638 ? -0.182 12.468 44.754 1.00 86.50 638 ALA A CA 1
ATOM 5117 C C . ALA A 1 638 ? 0.150 11.586 43.533 1.00 86.50 638 ALA A C 1
ATOM 5119 O O . ALA A 1 638 ? 1.077 10.782 43.590 1.00 86.50 638 ALA A O 1
ATOM 5120 N N . CYS A 1 639 ? -0.550 11.766 42.406 1.00 83.62 639 CYS A N 1
ATOM 5121 C CA . CYS A 1 639 ? -0.248 11.051 41.160 1.00 83.62 639 CYS A CA 1
ATOM 5122 C C . CYS A 1 639 ? 1.098 11.477 40.545 1.00 83.62 639 CYS A C 1
ATOM 5124 O O . CYS A 1 639 ? 1.809 10.637 39.992 1.00 83.62 639 CYS A O 1
ATOM 5126 N N . VAL A 1 640 ? 1.466 12.757 40.660 1.00 84.56 640 VAL A N 1
ATOM 5127 C CA . VAL A 1 640 ? 2.783 13.268 40.239 1.00 84.56 640 VAL A CA 1
ATOM 5128 C C . VAL A 1 640 ? 3.893 12.724 41.142 1.00 84.56 640 VAL A C 1
ATOM 5130 O O . VAL A 1 640 ? 4.902 12.230 40.646 1.00 84.56 640 VAL A O 1
ATOM 5133 N N . GLU A 1 641 ? 3.702 12.748 42.463 1.00 86.44 641 GLU A N 1
ATOM 5134 C CA . GLU A 1 641 ? 4.662 12.210 43.440 1.00 86.44 641 GLU A CA 1
ATOM 5135 C C . GLU A 1 641 ? 4.870 10.695 43.280 1.00 86.44 641 GLU A C 1
ATOM 5137 O O . GLU A 1 641 ? 5.988 10.203 43.430 1.00 86.44 641 GLU A O 1
ATOM 5142 N N . ALA A 1 642 ? 3.819 9.959 42.906 1.00 84.81 642 ALA A N 1
ATOM 5143 C CA . ALA A 1 642 ? 3.891 8.535 42.577 1.00 84.81 642 ALA A CA 1
ATOM 5144 C C . ALA A 1 642 ? 4.542 8.244 41.208 1.00 84.81 642 ALA A C 1
ATOM 5146 O O . ALA A 1 642 ? 4.730 7.077 40.857 1.00 84.81 642 ALA A O 1
ATOM 5147 N N . GLY A 1 643 ? 4.871 9.276 40.422 1.00 87.00 643 GLY A N 1
ATOM 5148 C CA . GLY A 1 643 ? 5.445 9.141 39.082 1.00 87.00 643 GLY A CA 1
ATOM 5149 C C . GLY A 1 643 ? 4.461 8.633 38.025 1.00 87.00 643 GLY A C 1
ATOM 5150 O O . GLY A 1 643 ? 4.890 8.192 36.963 1.00 87.00 643 GLY A O 1
ATOM 5151 N N . TRP A 1 644 ? 3.153 8.662 38.297 1.00 84.06 644 TRP A N 1
ATOM 5152 C CA . TRP A 1 644 ? 2.120 8.276 37.325 1.00 84.06 644 TRP A CA 1
ATOM 5153 C C . TRP A 1 644 ? 1.848 9.392 36.314 1.00 84.06 644 TRP A C 1
ATOM 5155 O O . TRP A 1 644 ? 1.488 9.123 35.171 1.00 84.06 644 TRP A O 1
ATOM 5165 N N . VAL A 1 645 ? 2.045 10.642 36.734 1.00 85.25 645 VAL A N 1
ATOM 5166 C CA . VAL A 1 645 ? 1.922 11.838 35.898 1.00 85.25 645 VAL A CA 1
ATOM 5167 C C . VAL A 1 645 ? 3.289 12.518 35.849 1.00 85.25 645 VAL A C 1
ATOM 5169 O O . VAL A 1 645 ? 3.797 12.975 36.873 1.00 85.25 645 VAL A O 1
ATOM 5172 N N . THR A 1 646 ? 3.897 12.578 34.669 1.00 85.88 646 THR A N 1
ATOM 5173 C CA 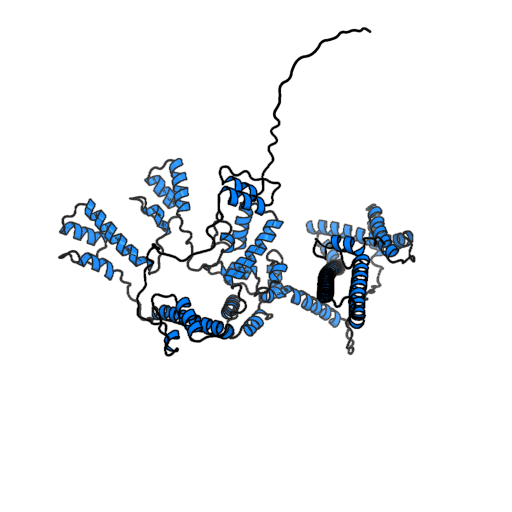. THR A 1 646 ? 5.185 13.232 34.420 1.00 85.88 646 THR A CA 1
ATOM 5174 C C . THR A 1 646 ? 5.022 14.388 33.438 1.00 85.88 646 THR A C 1
ATOM 5176 O O . THR A 1 646 ? 3.977 14.580 32.815 1.00 85.88 646 THR A O 1
ATOM 5179 N N . LYS A 1 647 ? 6.080 15.192 33.285 1.00 78.69 647 LYS A N 1
ATOM 5180 C CA . LYS A 1 647 ? 6.112 16.238 32.255 1.00 78.69 647 LYS A CA 1
ATOM 5181 C C . LYS A 1 647 ? 6.090 15.663 30.841 1.00 78.69 647 LYS A C 1
ATOM 5183 O O . LYS A 1 647 ? 5.623 16.348 29.946 1.00 78.69 647 LYS A O 1
ATOM 5188 N N . GLU A 1 648 ? 6.603 14.448 30.635 1.00 78.38 648 GLU A N 1
ATOM 5189 C CA . GLU A 1 648 ? 6.645 13.839 29.302 1.00 78.38 648 GLU A CA 1
ATOM 5190 C C . GLU A 1 648 ? 5.289 13.274 28.865 1.00 78.38 648 GLU A C 1
ATOM 5192 O O . GLU A 1 648 ? 5.011 13.232 27.669 1.00 78.38 648 GLU A O 1
ATOM 5197 N N . ASN A 1 649 ? 4.447 12.843 29.812 1.00 80.19 649 ASN A N 1
ATOM 5198 C CA . ASN A 1 649 ? 3.147 12.237 29.510 1.00 80.19 649 ASN A CA 1
ATOM 5199 C C . ASN A 1 649 ? 1.944 13.176 29.696 1.00 80.19 649 ASN A C 1
ATOM 5201 O O . ASN A 1 649 ? 0.800 12.791 29.456 1.00 80.19 649 ASN A O 1
ATOM 5205 N N . THR A 1 650 ? 2.209 14.430 30.058 1.00 73.31 650 THR A N 1
ATOM 5206 C CA . THR A 1 650 ? 1.243 15.533 30.036 1.00 73.31 650 THR A CA 1
ATOM 5207 C C . THR A 1 650 ? 1.681 16.572 29.008 1.00 73.31 650 THR A C 1
ATOM 5209 O O . THR A 1 650 ? 2.851 16.647 28.646 1.00 73.31 650 THR A O 1
ATOM 5212 N N . SER A 1 651 ? 0.753 17.363 28.463 1.00 66.88 651 SER A N 1
ATOM 5213 C CA . SER A 1 651 ? 1.106 18.356 27.439 1.00 66.88 651 SER A CA 1
ATOM 5214 C C . SER A 1 651 ? 2.130 19.367 27.987 1.00 66.88 651 SER A C 1
ATOM 5216 O O . SER A 1 651 ? 1.844 20.031 28.984 1.00 66.88 651 SER A O 1
ATOM 5218 N N . GLU A 1 652 ? 3.280 19.495 27.306 1.00 49.56 652 GLU A N 1
ATOM 5219 C CA . GLU A 1 652 ? 4.559 20.111 27.736 1.00 49.56 652 GLU A CA 1
ATOM 5220 C C . GLU A 1 652 ? 4.518 21.506 28.407 1.00 49.56 652 GLU A C 1
ATOM 5222 O O . GLU A 1 652 ? 5.526 21.930 28.970 1.00 49.56 652 GLU A O 1
ATOM 5227 N N . ASN A 1 653 ? 3.398 22.235 28.401 1.00 51.31 653 ASN A N 1
ATOM 5228 C CA . ASN A 1 653 ? 3.344 23.629 28.863 1.00 51.31 653 ASN A CA 1
ATOM 5229 C C . ASN A 1 653 ? 2.876 23.858 30.315 1.00 51.31 653 ASN A C 1
ATOM 5231 O O . ASN A 1 653 ? 3.060 24.965 30.820 1.00 51.31 653 ASN A O 1
ATOM 5235 N N . ASP A 1 654 ? 2.311 22.868 31.017 1.00 54.28 654 ASP A N 1
ATOM 5236 C CA . ASP A 1 654 ? 1.421 23.202 32.151 1.00 54.28 654 ASP A CA 1
ATOM 5237 C C . ASP A 1 654 ? 1.848 22.717 33.544 1.00 54.28 654 ASP A C 1
ATOM 5239 O O . ASP A 1 654 ? 1.328 23.218 34.545 1.00 54.28 654 ASP A O 1
ATOM 5243 N N . VAL A 1 655 ? 2.836 21.823 33.673 1.00 51.94 655 VAL A N 1
ATOM 5244 C CA . VAL A 1 655 ? 3.317 21.399 35.009 1.00 51.94 655 VAL A CA 1
ATOM 5245 C C . VAL A 1 655 ? 3.964 22.570 35.765 1.00 51.94 655 VAL A C 1
ATOM 5247 O O . VAL A 1 655 ? 3.880 22.643 36.990 1.00 51.94 655 VAL A O 1
ATOM 5250 N N . SER A 1 656 ? 4.559 23.534 35.051 1.00 51.56 656 SER A N 1
ATOM 5251 C CA . SER A 1 656 ? 5.066 24.784 35.636 1.00 51.56 656 SER A CA 1
ATOM 5252 C C . SER A 1 656 ? 3.947 25.659 36.201 1.00 51.56 656 SER A C 1
ATOM 5254 O O . SER A 1 656 ? 4.090 26.149 37.320 1.00 51.56 656 SER A O 1
ATOM 5256 N N . ILE A 1 657 ? 2.815 25.782 35.498 1.00 54.00 657 ILE A N 1
ATOM 5257 C CA . ILE A 1 657 ? 1.656 26.578 35.940 1.00 54.00 657 ILE A CA 1
ATOM 5258 C C . ILE A 1 657 ? 1.002 25.933 37.165 1.00 54.00 657 ILE A C 1
ATOM 5260 O O . ILE A 1 657 ? 0.697 26.622 38.135 1.00 54.00 657 ILE A O 1
ATOM 5264 N N . LEU A 1 658 ? 0.860 24.605 37.177 1.00 50.16 658 LEU A N 1
ATOM 5265 C CA . LEU A 1 658 ? 0.369 23.877 38.350 1.00 50.16 658 LEU A CA 1
ATOM 5266 C C . LEU A 1 658 ? 1.326 24.004 39.543 1.00 50.16 658 LEU A C 1
ATOM 5268 O O . LEU A 1 658 ? 0.866 24.176 40.670 1.00 50.16 658 LEU A O 1
ATOM 5272 N N . SER A 1 659 ? 2.646 23.987 39.317 1.00 53.25 659 SER A N 1
ATOM 5273 C CA . SER A 1 659 ? 3.625 24.200 40.389 1.00 53.25 659 SER A CA 1
ATOM 5274 C C . SER A 1 659 ? 3.587 25.628 40.948 1.00 53.25 659 SER A C 1
ATOM 5276 O O . SER A 1 659 ? 3.618 25.792 42.161 1.00 53.25 659 SER A O 1
ATOM 5278 N N . GLU A 1 660 ? 3.425 26.660 40.114 1.00 53.16 660 GLU A N 1
ATOM 5279 C CA . GLU A 1 660 ? 3.304 28.053 40.575 1.00 53.16 660 GLU A CA 1
ATOM 5280 C C . GLU A 1 660 ? 1.971 28.322 41.286 1.00 53.16 660 GLU A C 1
ATOM 5282 O O . GLU A 1 660 ? 1.947 28.983 42.323 1.00 53.16 660 GLU A O 1
ATOM 5287 N N . VAL A 1 661 ? 0.858 27.785 40.778 1.00 51.66 661 VAL A N 1
ATOM 5288 C CA . VAL A 1 661 ? -0.487 28.047 41.321 1.00 51.66 661 VAL A CA 1
ATOM 5289 C C . VAL A 1 661 ? -0.783 27.222 42.580 1.00 51.66 661 VAL A C 1
ATOM 5291 O O . VAL A 1 661 ? -1.506 27.695 43.459 1.00 51.66 661 VAL A O 1
ATOM 5294 N N . LEU A 1 662 ? -0.225 26.011 42.712 1.00 46.94 662 LEU A N 1
ATOM 5295 C CA . LEU A 1 662 ? -0.465 25.131 43.867 1.00 46.94 662 LEU A CA 1
ATOM 5296 C C . LEU A 1 662 ? 0.615 25.207 44.960 1.00 46.94 662 LEU A C 1
ATOM 5298 O O . LEU A 1 662 ? 0.344 24.747 46.073 1.00 46.94 662 LEU A O 1
ATOM 5302 N N . LEU A 1 663 ? 1.813 25.739 44.670 1.00 45.22 663 LEU A N 1
ATOM 5303 C CA . LEU A 1 663 ? 2.926 25.833 45.635 1.00 45.22 663 LEU A CA 1
ATOM 5304 C C . LEU A 1 663 ? 3.250 27.262 46.088 1.00 45.22 663 LEU A C 1
ATOM 5306 O O . LEU A 1 663 ? 4.097 27.420 46.968 1.00 45.22 663 LEU A O 1
ATOM 5310 N N . ALA A 1 664 ? 2.594 28.299 45.555 1.00 44.38 664 ALA A N 1
ATOM 5311 C CA . ALA A 1 664 ? 2.744 29.645 46.100 1.00 44.38 664 ALA A CA 1
ATOM 5312 C C . ALA A 1 664 ? 2.244 29.674 47.562 1.00 44.38 664 ALA A C 1
ATOM 5314 O O . ALA A 1 664 ? 1.069 29.372 47.812 1.00 44.38 664 ALA A O 1
ATOM 5315 N N . PRO A 1 665 ? 3.095 30.014 48.552 1.00 39.88 665 PRO A N 1
ATOM 5316 C CA . PRO A 1 665 ? 2.633 30.206 49.917 1.00 39.88 665 PRO A CA 1
ATOM 5317 C C . PRO A 1 665 ? 1.596 31.329 49.915 1.00 39.88 665 PRO A C 1
ATOM 5319 O O . PRO A 1 665 ? 1.827 32.395 49.349 1.00 39.88 665 PRO A O 1
ATOM 5322 N N . LYS A 1 666 ? 0.433 31.084 50.530 1.00 42.34 666 LYS A N 1
ATOM 5323 C CA . LYS A 1 666 ? -0.543 32.147 50.778 1.00 42.34 666 LYS A CA 1
ATOM 5324 C C . LYS A 1 666 ? 0.135 33.186 51.669 1.00 42.34 666 LYS A C 1
ATOM 5326 O O . LYS A 1 666 ? 0.313 32.928 52.857 1.00 42.34 666 LYS A O 1
ATOM 5331 N N . GLU A 1 667 ? 0.525 34.323 51.101 1.00 38.88 667 GLU A N 1
ATOM 5332 C CA . GLU A 1 667 ? 0.796 35.515 51.898 1.00 38.88 667 GLU A CA 1
ATOM 5333 C C . GLU A 1 667 ? -0.501 35.854 52.645 1.00 38.88 667 GLU A C 1
ATOM 5335 O O . GLU A 1 667 ? -1.558 36.036 52.037 1.00 38.88 667 GLU A O 1
ATOM 5340 N N . THR A 1 668 ? -0.421 35.776 53.973 1.00 37.97 668 THR A N 1
ATOM 5341 C CA . THR A 1 668 ? -1.494 36.069 54.933 1.00 37.97 668 THR A CA 1
ATOM 5342 C C . THR A 1 668 ? -1.834 37.541 54.991 1.00 37.97 668 THR A C 1
ATOM 5344 O O . THR A 1 668 ? -0.870 38.339 55.036 1.00 37.97 668 THR A O 1
#

Foldseek 3Di:
DDDDDDDDDDDDDDDDDDDDDDDDDPDPLLVVQVVDPPQDDDPVDDSVRSVVVVCVVVVVDDPPDDDDDDDDDDDDDDDDDDDDDQVLCVVPPPQDDDPVDDLVVSLVVVCVVVVPDPVVSVVSVVVSVVSVVVVVVVVVVVVDDDDDDDDDDDDLPDVLQVVQVVPPPQHDDSVDDLLRSLVVVCVVVVPDPVVSVVVSVVSVVVSVVPCVPDDDDPQLCPLVVVDPPQDDDPVDDPVVSLVVVCVVVVDDPVVSVVVVVVSVVSPDLPPPPPFADPQPCVLVVVPVPQDDDLQDFPVVSLVVVCVVVVPDPVRSVVVVLVSLLSLLCSVQNQDLPDLVSLQVVCVLLPVPDRDPDSVVSLVSLLDPQRQFQSSQSSRQNSHGPRGGDGDRDDVVSCVVCPPPNDRDPVSCPPPGPSVSNPCNVVVVVVVVVVVVVVVVVVPDDDDDDDDDDDDDDDDDDDDDDDCPVPPVVVVVVVVPDDDDQDDLVVLLVVLVVVVVVVVVVVNPPADSVNCCVVCRVVVRVVVVVVVVVVVLVVVVVVPDPVSVVVVVVCVVVVVVVVVVVVVVVVVVVVVVVVLVVLLVVLQVLVVVLVVLVVVLVVVVVVCVVVVVPPPPVVVVVNVVSVVVNVVSLVVNVVCVVVVSHDCVSYPNPPVVVSCCVVVPPPPD

pLDDT: mean 73.73, std 22.63, range [24.84, 97.94]

Radius of gyration: 41.9 Å; Cα contacts (8 Å, |Δi|>4): 316; chains: 1; bounding box: 123×98×120 Å

Secondary structure (DSSP, 8-state):
---------------------------HHHHHHTTSTTPPP-TTS-HHHHHHHHHHHTT--S-SS-----------PPPPPP----HHHHTSTTPPP-TTS-HHHHHHHHHHHTT--HHHHHHHHHHHHHHHHHHHHHHHHTTS------------HHHHHHHHTTSTT----TTS-HHHHHHHHHHHTT--HHHHHHHHHHHHHHHHHHHTTSS---GGGTTGGGSTT----TTS-HHHHHHHHHHHTT--HHHHHHHHHHHHHT--S----TTS-TTTTGGGGG-TT----TTS-HHHHHHHHHHHHT--HHHHHHHHHHHHHHHHHHHH-S-TT-HHHHHHHHHHTT--S--SSHHHHHHHHTSTT-B--HHHHHHHHHSTTPPPP-BSSHHHHHHHHTTT----HHHHTSSSSHHHHTTHHHHHHHHHHHHHHHHHHTT------------------------TTTHHHHHHHTTT-PPPPP-HHHHHHHHHHHHHHHHHTT--SS-HHHHHHHHHHHHHHHHHHHHHHHHHHHHHTTT-HHHHHHHHHHHHHHHHHHHHHHHHHHHHHHHHHHHHHHHHHHHHHHHHHHHHHHHHHHHHHHHHHTTGGG-HHHHHHHHHHHHHHHHHHHHHHHHHHTTSS-TTTS-TTSHHHHHHHHHS----

Mean predicted aligned error: 22.26 Å

Solvent-accessible surface area (backbone atoms only — not comparable to full-atom values): 41749 Å² total; per-residue (Å²): 134,82,88,79,91,80,92,85,89,83,90,86,86,89,80,92,78,86,84,84,80,84,78,86,83,84,53,75,69,61,63,60,50,64,72,42,85,92,56,82,83,56,90,90,49,53,73,66,54,50,47,52,49,51,35,57,77,68,58,71,75,82,87,86,76,91,78,82,86,81,89,86,86,80,83,86,73,85,82,78,85,90,82,74,76,64,66,79,55,68,77,43,85,93,61,82,86,56,88,91,47,54,73,65,56,50,48,54,51,49,38,58,77,69,64,53,51,71,75,57,41,54,55,51,49,55,52,53,50,53,55,55,51,52,51,55,54,49,61,60,53,74,74,72,81,80,85,91,79,82,96,74,84,92,81,81,59,73,65,66,43,59,61,42,61,73,43,84,92,56,80,76,56,86,89,51,53,72,66,54,50,46,50,51,52,23,59,79,67,68,50,53,69,74,55,40,56,51,50,47,52,53,54,51,50,58,55,57,70,60,50,82,76,64,94,71,88,75,66,90,44,58,73,54,67,74,42,85,93,55,81,80,55,91,89,51,57,68,67,54,48,47,51,50,48,37,59,77,67,65,53,53,71,72,53,45,53,55,51,48,54,51,50,64,67,67,54,69,94,67,78,67,50,94,63,44,50,94,49,57,65,57,60,52,65,82,38,86,89,57,82,84,52,70,90,50,50,58,65,56,47,48,51,53,50,37,60,76,72,63,53,52,77,65,54,43,55,52,53,49,48,51,41,54,50,48,43,44,32,54,72,51,50,76,60,80,86,43,51,66,40,44,43,52,52,36,48,61,74,67,42,85,72,84,52,95,42,56,69,50,35,54,52,57,51,56,35,91,76,56,40,57,54,70,62,48,51,51,30,22,60,37,30,66,92,46,75,56,67,70,34,92,46,68,66,62,43,45,68,65,28,68,86,80,59,70,76,53,64,79,63,32,64,42,89,62,70,47,41,55,64,56,48,64,64,64,50,56,56,53,50,55,52,47,55,55,52,57,60,58,56,79,75,56,95,75,84,86,88,84,85,88,83,96,77,97,78,88,90,82,87,84,84,82,92,78,72,79,77,56,58,68,57,57,64,63,56,63,75,78,56,86,81,80,76,69,65,61,69,58,55,51,49,57,50,52,56,52,46,57,53,36,54,75,69,68,58,81,88,72,53,74,65,62,50,46,69,63,45,48,65,54,51,45,54,52,49,56,47,50,53,51,50,53,53,49,52,56,45,62,76,65,77,49,72,73,59,55,61,54,49,64,75,47,47,72,56,54,53,50,51,53,50,49,54,51,49,51,54,49,49,54,49,50,50,51,54,48,47,55,51,44,31,52,50,32,38,52,52,51,50,54,49,50,54,50,51,53,51,48,52,51,50,51,53,50,42,48,75,70,67,43,75,77,40,75,76,48,48,54,54,49,51,52,49,53,51,51,50,50,54,50,53,51,52,52,50,52,35,37,75,69,64,60,39,47,69,87,45,34,76,84,78,46,69,63,56,53,49,52,72,73,63,58,78,80,83,125